Protein AF-A0A7C2RCD5-F1 (afdb_monomer)

Radius of gyration: 36.03 Å; Cα contacts (8 Å, |Δi|>4): 1277; chains: 1; bounding box: 99×87×111 Å

Structure (mmCIF, N/CA/C/O backbone):
data_AF-A0A7C2RCD5-F1
#
_entry.id   AF-A0A7C2RCD5-F1
#
loop_
_atom_site.group_PDB
_atom_site.id
_atom_site.type_symbol
_atom_site.label_atom_id
_atom_site.label_alt_id
_atom_site.label_comp_id
_atom_site.label_asym_id
_atom_site.label_entity_id
_atom_site.label_seq_id
_atom_site.pdbx_PDB_ins_code
_atom_site.Cartn_x
_atom_site.Cartn_y
_atom_site.Cartn_z
_atom_site.occupancy
_atom_site.B_iso_or_equiv
_atom_site.auth_seq_id
_atom_site.auth_comp_id
_atom_site.auth_asym_id
_atom_site.auth_atom_id
_atom_site.pdbx_PDB_model_num
ATOM 1 N N . MET A 1 1 ? -54.904 22.498 5.592 1.00 35.59 1 MET A N 1
ATOM 2 C CA . MET A 1 1 ? -53.809 23.187 6.308 1.00 35.59 1 MET A CA 1
ATOM 3 C C . MET A 1 1 ? -53.028 22.131 7.089 1.00 35.59 1 MET A C 1
ATOM 5 O O . MET A 1 1 ? -53.327 21.892 8.248 1.00 35.59 1 MET A O 1
ATOM 9 N N . LEU A 1 2 ? -52.122 21.403 6.423 1.00 29.44 2 LEU A N 1
ATOM 10 C CA . LEU A 1 2 ? -51.253 20.401 7.056 1.00 29.44 2 LEU A CA 1
ATOM 11 C C . LEU A 1 2 ? -49.814 20.926 7.000 1.00 29.44 2 LEU A C 1
ATOM 13 O O . LEU A 1 2 ? -49.271 21.129 5.917 1.00 29.44 2 LEU A O 1
ATOM 17 N N . LEU A 1 3 ? -49.237 21.184 8.171 1.00 35.53 3 LEU A N 1
ATOM 18 C CA . LEU A 1 3 ? -47.839 21.560 8.353 1.00 35.53 3 LEU A CA 1
ATOM 19 C C . LEU A 1 3 ? -46.970 20.297 8.268 1.00 35.53 3 LEU A C 1
ATOM 21 O O . LEU A 1 3 ? -47.083 19.408 9.110 1.00 35.53 3 LEU A O 1
ATOM 25 N N . LEU A 1 4 ? -46.107 20.226 7.254 1.00 33.75 4 LEU A N 1
ATOM 26 C CA . LEU A 1 4 ? -45.032 19.239 7.159 1.00 33.75 4 LEU A CA 1
ATOM 27 C C . LEU A 1 4 ? -43.857 19.692 8.038 1.00 33.75 4 LEU A C 1
ATOM 29 O O . LEU A 1 4 ? -43.264 20.744 7.796 1.00 33.75 4 LEU A O 1
ATOM 33 N N . PHE A 1 5 ? -43.500 18.887 9.040 1.00 33.03 5 PHE A N 1
ATOM 34 C CA . PHE A 1 5 ? -42.219 19.005 9.732 1.00 33.03 5 PHE A CA 1
ATOM 35 C C . PHE A 1 5 ? -41.110 18.441 8.833 1.00 33.03 5 PHE A C 1
ATOM 37 O O . PHE A 1 5 ? -41.107 17.262 8.487 1.00 33.03 5 PHE A O 1
ATOM 44 N N . SER A 1 6 ? -40.170 19.304 8.447 1.00 37.62 6 SER A N 1
ATOM 45 C CA . SER A 1 6 ? -38.905 18.934 7.812 1.00 37.62 6 SER A CA 1
ATOM 46 C C . SER A 1 6 ? -37.936 18.442 8.890 1.00 37.62 6 SER A C 1
ATOM 48 O O . SER A 1 6 ? -37.356 19.242 9.623 1.00 37.62 6 SER A O 1
ATOM 50 N N . GLU A 1 7 ? -37.750 17.128 9.003 1.00 38.25 7 GLU A N 1
ATOM 51 C CA . GLU A 1 7 ? -36.608 16.560 9.722 1.00 38.25 7 GLU A CA 1
ATOM 52 C C . GLU A 1 7 ? -35.382 16.601 8.797 1.00 38.25 7 GLU A C 1
ATOM 54 O O . GLU A 1 7 ? -35.226 15.790 7.884 1.00 38.25 7 GLU A O 1
ATOM 59 N N . ARG A 1 8 ? -34.498 17.584 9.008 1.00 40.62 8 ARG A N 1
ATOM 60 C CA . ARG A 1 8 ? -33.170 17.603 8.379 1.00 40.62 8 ARG A CA 1
ATOM 61 C C . ARG A 1 8 ? -32.307 16.511 9.012 1.00 40.62 8 ARG A C 1
ATOM 63 O O . ARG A 1 8 ? -31.913 16.627 10.171 1.00 40.62 8 ARG A O 1
ATOM 70 N N . ALA A 1 9 ? -31.973 15.482 8.238 1.00 41.12 9 ALA A N 1
ATOM 71 C CA . ALA A 1 9 ? -30.925 14.530 8.585 1.00 41.12 9 ALA A CA 1
ATOM 72 C C . ALA A 1 9 ? -29.583 15.270 8.760 1.00 41.12 9 ALA A C 1
ATOM 74 O O . ALA A 1 9 ? -29.125 15.970 7.855 1.00 41.12 9 ALA A O 1
ATOM 75 N N . ALA A 1 10 ? -28.950 15.134 9.927 1.00 41.75 10 ALA A N 1
ATOM 76 C CA . ALA A 1 10 ? -27.618 15.679 10.170 1.00 41.75 10 ALA A CA 1
ATOM 77 C C . ALA A 1 10 ? -26.571 14.801 9.462 1.00 41.75 10 ALA A C 1
ATOM 79 O O . ALA A 1 10 ? -26.292 13.682 9.893 1.00 41.75 10 ALA A O 1
ATOM 80 N N . ALA A 1 11 ? -25.999 15.301 8.366 1.00 50.81 11 ALA A N 1
ATOM 81 C CA . ALA A 1 11 ? -24.849 14.681 7.717 1.00 50.81 11 ALA A CA 1
ATOM 82 C C . ALA A 1 11 ? -23.639 14.717 8.665 1.00 50.81 11 ALA A C 1
ATOM 84 O O . ALA A 1 11 ? -23.274 15.773 9.182 1.00 50.81 11 ALA A O 1
ATOM 85 N N . GLN A 1 12 ? -23.009 13.566 8.904 1.00 63.34 12 GLN A N 1
ATOM 86 C CA . GLN A 1 12 ? -21.727 13.510 9.608 1.00 63.34 12 GLN A CA 1
ATOM 87 C C . GLN A 1 12 ? -20.628 13.966 8.639 1.00 63.34 12 GLN A C 1
ATOM 89 O O . GLN A 1 12 ? -20.479 13.387 7.564 1.00 63.34 12 GLN A O 1
ATOM 94 N N . ILE A 1 13 ? -19.879 15.008 9.000 1.00 79.88 13 ILE A N 1
ATOM 95 C CA . ILE A 1 13 ? -18.785 15.549 8.185 1.00 79.88 13 ILE A CA 1
ATOM 96 C C . ILE A 1 13 ? -17.461 15.006 8.724 1.00 79.88 13 ILE A C 1
ATOM 98 O O . ILE A 1 13 ? -17.097 15.258 9.872 1.00 79.88 13 ILE A O 1
ATOM 102 N N . GLU A 1 14 ? -16.739 14.252 7.899 1.00 90.25 14 GLU A N 1
ATOM 103 C CA . GLU A 1 14 ? -15.374 13.827 8.194 1.00 90.25 14 GLU A CA 1
ATOM 104 C C . GLU A 1 14 ? -14.411 14.961 7.831 1.00 90.25 14 GLU A C 1
ATOM 106 O O . GLU A 1 14 ? -14.430 15.441 6.699 1.00 90.25 14 GLU A O 1
ATOM 111 N N . THR A 1 15 ? -13.573 15.392 8.779 1.00 92.69 15 THR A N 1
ATOM 112 C CA . THR A 1 15 ? -12.594 16.469 8.571 1.00 92.69 15 THR A CA 1
ATOM 113 C C . THR A 1 15 ? -11.170 15.985 8.839 1.00 92.69 15 THR A C 1
ATOM 115 O O . THR A 1 15 ? -10.922 15.231 9.781 1.00 92.69 15 THR A O 1
ATOM 118 N N . ARG A 1 16 ? -10.210 16.420 8.014 1.00 94.81 16 ARG A N 1
ATOM 119 C CA . ARG A 1 16 ? -8.779 16.128 8.198 1.00 94.81 16 ARG A CA 1
ATOM 120 C C . ARG A 1 16 ? -7.923 17.342 7.882 1.00 94.81 16 ARG A C 1
ATOM 122 O O . ARG A 1 16 ? -8.075 17.953 6.830 1.00 94.81 16 ARG A O 1
ATOM 129 N N . THR A 1 17 ? -6.983 17.653 8.771 1.00 96.69 17 THR A N 1
ATOM 130 C CA . THR A 1 17 ? -6.033 18.759 8.595 1.00 96.69 17 THR A CA 1
ATOM 131 C C . THR A 1 17 ? -4.670 18.243 8.153 1.00 96.69 17 THR A C 1
ATOM 133 O O . THR A 1 17 ? -4.072 17.395 8.810 1.00 96.69 17 THR A O 1
ATOM 136 N N . PHE A 1 18 ? -4.172 18.796 7.054 1.00 95.81 18 PHE A N 1
ATOM 137 C CA . PHE A 1 18 ? -2.850 18.571 6.494 1.00 95.81 18 PHE A CA 1
ATOM 138 C C . PHE A 1 18 ? -1.945 19.746 6.882 1.00 95.81 18 PHE A C 1
ATOM 140 O O . PHE A 1 18 ? -2.126 20.843 6.345 1.00 95.81 18 PHE A O 1
ATOM 147 N N . PRO A 1 19 ? -1.005 19.569 7.828 1.00 95.38 19 PRO A N 1
ATOM 148 C CA . PRO A 1 19 ? 0.005 20.577 8.124 1.00 95.38 19 PRO A CA 1
ATOM 149 C C . PRO A 1 19 ? 1.060 20.592 7.015 1.00 95.38 19 PRO A C 1
ATOM 151 O O . PRO A 1 19 ? 1.483 19.538 6.547 1.00 95.38 19 PRO A O 1
ATOM 154 N N . SER A 1 20 ? 1.485 21.785 6.604 1.00 95.50 20 SER A N 1
ATOM 155 C CA . SER A 1 20 ? 2.492 22.001 5.560 1.00 95.50 20 SER A CA 1
ATOM 156 C C . SER A 1 20 ? 2.301 21.104 4.323 1.00 95.50 20 SER A C 1
ATOM 158 O O . SER A 1 20 ? 3.237 20.398 3.944 1.00 95.50 20 SER A O 1
ATOM 160 N N . PRO A 1 21 ? 1.113 21.112 3.684 1.00 95.62 21 PRO A N 1
ATOM 161 C CA . PRO A 1 21 ? 0.782 20.222 2.576 1.00 95.62 21 PRO A CA 1
ATOM 162 C C . PRO A 1 21 ? 1.842 20.256 1.473 1.00 95.62 21 PRO A C 1
ATOM 164 O O . PRO A 1 21 ? 2.404 21.312 1.144 1.00 95.62 21 PRO A O 1
ATOM 167 N N . MET A 1 22 ? 2.110 19.072 0.928 1.00 95.62 22 MET A N 1
ATOM 168 C CA . MET A 1 22 ? 3.105 18.833 -0.107 1.00 95.62 22 MET A CA 1
ATOM 169 C C . MET A 1 22 ? 2.485 18.087 -1.281 1.00 95.62 22 MET A C 1
ATOM 171 O O . MET A 1 22 ? 1.665 17.191 -1.089 1.00 95.62 22 MET A O 1
ATOM 175 N N . VAL A 1 23 ? 2.930 18.424 -2.486 1.00 89.81 23 VAL A N 1
ATOM 176 C CA . VAL A 1 23 ? 2.565 17.748 -3.732 1.00 89.81 23 VAL A CA 1
ATOM 177 C C . VAL A 1 23 ? 3.861 17.436 -4.472 1.00 89.81 23 VAL A C 1
ATOM 179 O O . VAL A 1 23 ? 4.721 18.303 -4.613 1.00 89.81 23 VAL A O 1
ATOM 182 N N . LYS A 1 24 ? 4.044 16.173 -4.884 1.00 88.06 24 LYS A N 1
ATOM 183 C CA . LYS A 1 24 ? 5.274 15.684 -5.548 1.00 88.06 24 LYS A CA 1
ATOM 184 C C . LYS A 1 24 ? 6.571 16.022 -4.777 1.00 88.06 24 LYS A C 1
ATOM 186 O O . LYS A 1 24 ? 7.602 16.305 -5.376 1.00 88.06 24 LYS A O 1
ATOM 191 N N . GLY A 1 25 ? 6.512 16.012 -3.441 1.00 89.12 25 GLY A N 1
ATOM 192 C CA . GLY A 1 25 ? 7.656 16.294 -2.558 1.00 89.12 25 GLY A CA 1
ATOM 193 C C . GLY A 1 25 ? 7.995 17.778 -2.359 1.00 89.12 25 GLY A C 1
ATOM 194 O O . GLY A 1 25 ? 8.923 18.084 -1.617 1.00 89.12 25 GLY A O 1
ATOM 195 N N . LEU A 1 26 ? 7.247 18.701 -2.971 1.00 91.81 26 LEU A N 1
ATOM 196 C CA . LEU A 1 26 ? 7.420 20.150 -2.823 1.00 91.81 26 LEU A CA 1
ATOM 197 C C . LEU A 1 26 ? 6.277 20.762 -2.010 1.00 91.81 26 LEU A C 1
ATOM 199 O O . LEU A 1 26 ? 5.173 20.217 -1.977 1.00 91.81 26 LEU A O 1
ATOM 203 N N . ARG A 1 27 ? 6.520 21.907 -1.357 1.00 96.81 27 ARG A N 1
ATOM 204 C CA . ARG A 1 27 ? 5.475 22.629 -0.612 1.00 96.81 27 ARG A CA 1
ATOM 205 C C . ARG A 1 27 ? 4.397 23.103 -1.574 1.00 96.81 27 ARG A C 1
ATOM 207 O O . ARG A 1 27 ? 4.710 23.685 -2.601 1.00 96.81 27 ARG A O 1
ATOM 214 N N . LEU A 1 28 ? 3.133 22.880 -1.241 1.00 97.38 28 LEU A N 1
ATOM 215 C CA . LEU A 1 28 ? 2.034 23.379 -2.058 1.00 97.38 28 LEU A CA 1
ATOM 216 C C . LEU A 1 28 ? 2.035 24.915 -2.066 1.00 97.38 28 LEU A C 1
ATOM 218 O O . LEU A 1 28 ? 2.002 25.530 -0.994 1.00 97.38 28 LEU A O 1
ATOM 222 N N . ASP A 1 29 ? 2.070 25.503 -3.261 1.00 97.75 29 ASP A N 1
ATOM 223 C CA . ASP A 1 29 ? 1.952 26.946 -3.476 1.00 97.75 29 ASP A CA 1
ATOM 224 C C . ASP A 1 29 ? 0.557 27.444 -3.103 1.00 97.75 29 ASP A C 1
ATOM 226 O O . ASP A 1 29 ? -0.424 26.715 -3.223 1.00 97.75 29 ASP A O 1
ATOM 230 N N . TRP A 1 30 ? 0.468 28.690 -2.643 1.00 97.38 30 TRP A N 1
ATOM 231 C CA . TRP A 1 30 ? -0.796 29.335 -2.302 1.00 97.38 30 TRP A CA 1
ATOM 232 C C . TRP A 1 30 ? -1.740 29.451 -3.506 1.00 97.38 30 TRP A C 1
ATOM 234 O O . TRP A 1 30 ? -2.957 29.485 -3.321 1.00 97.38 30 TRP A O 1
ATOM 244 N N . CYS A 1 31 ? -1.207 29.507 -4.725 1.00 97.06 31 CYS A N 1
ATOM 245 C CA . CYS A 1 31 ? -1.966 29.684 -5.951 1.00 97.06 31 CYS A CA 1
ATOM 246 C C . CYS A 1 31 ? -2.194 28.379 -6.718 1.00 97.06 31 CYS A C 1
ATOM 248 O O . CYS A 1 31 ? -1.331 27.501 -6.781 1.00 97.06 31 CYS A O 1
ATOM 250 N N . LYS A 1 32 ? -3.390 28.245 -7.308 1.00 95.56 32 LYS A N 1
ATOM 251 C CA . LYS A 1 32 ? -3.730 27.095 -8.153 1.00 95.56 32 LYS A CA 1
ATOM 252 C C . LYS A 1 32 ? -3.060 27.232 -9.513 1.00 95.56 32 LYS A C 1
ATOM 254 O O . LYS A 1 32 ? -2.511 26.249 -9.993 1.00 95.56 32 LYS A O 1
ATOM 259 N N . HIS A 1 33 ? -3.068 28.437 -10.073 1.00 93.94 33 HIS A N 1
ATOM 260 C CA . HIS A 1 33 ? -2.318 28.817 -11.265 1.00 93.94 33 HIS A CA 1
ATOM 261 C C . HIS A 1 33 ? -1.309 29.905 -10.891 1.00 93.94 33 HIS A C 1
ATOM 263 O O . HIS A 1 33 ? -1.491 30.617 -9.906 1.00 93.94 33 HIS A O 1
ATOM 269 N N . PHE A 1 34 ? -0.207 30.042 -11.618 1.00 91.31 34 PHE A N 1
ATOM 270 C CA . PHE A 1 34 ? 0.872 30.941 -11.214 1.00 91.31 34 PHE A CA 1
ATOM 271 C C . PHE A 1 34 ? 0.361 32.392 -11.123 1.00 91.31 34 PHE A C 1
ATOM 273 O O . PHE A 1 34 ? -0.042 32.984 -12.121 1.00 91.31 34 PHE A O 1
ATOM 280 N N . GLY A 1 35 ? 0.331 32.947 -9.906 1.00 89.75 35 GLY A N 1
ATOM 281 C CA . GLY A 1 35 ? -0.187 34.293 -9.630 1.00 89.75 35 GLY A CA 1
ATOM 282 C C . GLY A 1 35 ? -1.711 34.462 -9.729 1.00 89.75 35 GLY A C 1
ATOM 283 O O . GLY A 1 35 ? -2.188 35.591 -9.661 1.00 89.75 35 GLY A O 1
ATOM 284 N N . SER A 1 36 ? -2.491 33.385 -9.881 1.00 91.25 36 SER A N 1
ATOM 285 C CA . SER A 1 36 ? -3.955 33.453 -9.993 1.00 91.25 36 SER A CA 1
ATOM 286 C C . SER A 1 36 ? -4.661 32.278 -9.301 1.00 91.25 36 SER A C 1
ATOM 288 O O . SER A 1 36 ? -4.070 31.243 -8.999 1.00 91.25 36 SER A O 1
ATOM 290 N N . GLU A 1 37 ? -5.948 32.457 -8.982 1.00 93.62 37 GLU A N 1
ATOM 291 C CA . GLU A 1 37 ? -6.758 31.458 -8.264 1.00 93.62 37 GLU A CA 1
ATOM 292 C C . GLU A 1 37 ? -6.133 30.990 -6.928 1.00 93.62 37 GLU A C 1
ATOM 294 O O . GLU A 1 37 ? -5.981 29.795 -6.654 1.00 93.62 37 GLU A O 1
ATOM 299 N N . CYS A 1 38 ? -5.745 31.946 -6.080 1.00 95.69 38 CYS A N 1
ATOM 300 C CA . CYS A 1 38 ? -5.021 31.665 -4.841 1.00 95.69 38 CYS A CA 1
ATOM 301 C C . CYS A 1 38 ? -5.905 31.433 -3.608 1.00 95.69 38 CYS A C 1
ATOM 303 O O . CYS A 1 38 ? -7.028 31.926 -3.508 1.00 95.69 38 CYS A O 1
ATOM 305 N N . GLY A 1 39 ? -5.385 30.672 -2.645 1.00 96.38 39 GLY A N 1
ATOM 306 C CA . GLY A 1 39 ? -6.078 30.287 -1.421 1.00 96.38 39 GLY A CA 1
ATOM 307 C C . GLY A 1 39 ? -7.117 29.196 -1.672 1.00 96.38 39 GLY A C 1
ATOM 308 O O . GLY A 1 39 ? -6.779 28.031 -1.869 1.00 96.38 39 GLY A O 1
ATOM 309 N N . GLY A 1 40 ? -8.397 29.565 -1.657 1.00 93.31 40 GLY A N 1
ATOM 310 C CA . GLY A 1 40 ? -9.514 28.615 -1.720 1.00 93.31 40 GLY A CA 1
ATOM 311 C C . GLY A 1 40 ? -9.462 27.640 -2.902 1.00 93.31 40 GLY A C 1
ATOM 312 O O . GLY A 1 40 ? -9.566 26.437 -2.664 1.00 93.31 40 GLY A O 1
ATOM 313 N N . PRO A 1 41 ? -9.258 28.101 -4.151 1.00 96.88 41 PRO A N 1
ATOM 314 C CA . PRO A 1 41 ? -9.214 27.211 -5.312 1.00 96.88 41 PRO A CA 1
ATOM 315 C C . PRO A 1 41 ? -8.059 26.201 -5.263 1.00 96.88 41 PRO A C 1
ATOM 317 O O . PRO A 1 41 ? -8.261 25.023 -5.559 1.00 96.88 41 PRO A O 1
ATOM 320 N N . ALA A 1 42 ? -6.868 26.629 -4.834 1.00 95.81 42 ALA A N 1
ATOM 321 C CA . ALA A 1 42 ? -5.705 25.753 -4.681 1.00 95.81 42 ALA A CA 1
ATOM 322 C C . ALA A 1 42 ? -5.897 24.741 -3.542 1.00 95.81 42 ALA A C 1
ATOM 324 O O . ALA A 1 42 ? -5.609 23.555 -3.704 1.00 95.81 42 ALA A O 1
ATOM 325 N N . ALA A 1 43 ? -6.460 25.187 -2.415 1.00 96.94 43 ALA A N 1
ATOM 326 C CA . ALA A 1 43 ? -6.781 24.321 -1.289 1.00 96.94 43 ALA A CA 1
ATOM 327 C C . ALA A 1 43 ? -7.873 23.298 -1.635 1.00 96.94 43 ALA A C 1
ATOM 329 O O . ALA A 1 43 ? -7.778 22.139 -1.237 1.00 96.94 43 ALA A O 1
ATOM 330 N N . ALA A 1 44 ? -8.892 23.700 -2.397 1.00 96.00 44 ALA A N 1
ATOM 331 C CA . ALA A 1 44 ? -9.952 22.812 -2.862 1.00 96.00 44 ALA A CA 1
ATOM 332 C C . ALA A 1 44 ? -9.417 21.754 -3.834 1.00 96.00 44 ALA A C 1
ATOM 334 O O . ALA A 1 44 ? -9.766 20.583 -3.697 1.00 96.00 44 ALA A O 1
ATOM 335 N N . LEU A 1 45 ? -8.536 22.139 -4.767 1.00 95.62 45 LEU A N 1
ATOM 336 C CA . LEU A 1 45 ? -7.885 21.190 -5.669 1.00 95.62 45 LEU A CA 1
ATOM 337 C C . LEU A 1 45 ? -7.018 20.192 -4.893 1.00 95.62 45 LEU A C 1
ATOM 339 O O . LEU A 1 45 ? -7.138 18.990 -5.112 1.00 95.62 45 LEU A O 1
ATOM 343 N N . PHE A 1 46 ? -6.240 20.668 -3.918 1.00 97.31 46 PHE A N 1
ATOM 344 C CA . PHE A 1 46 ? -5.477 19.799 -3.024 1.00 97.31 46 PHE A CA 1
ATOM 345 C C . PHE A 1 46 ? -6.381 18.829 -2.249 1.00 97.31 46 PHE A C 1
ATOM 347 O O . PHE A 1 46 ? -6.118 17.630 -2.221 1.00 97.31 46 PHE A O 1
ATOM 354 N N . CYS A 1 47 ? -7.482 19.305 -1.660 1.00 96.38 47 CYS A N 1
ATOM 355 C CA . CYS A 1 47 ? -8.427 18.436 -0.954 1.00 96.38 47 CYS A CA 1
ATOM 356 C C . CYS A 1 47 ? -9.061 17.388 -1.873 1.00 96.38 47 CYS A C 1
ATOM 358 O O . CYS A 1 47 ? -9.222 16.241 -1.456 1.00 96.38 47 CYS A O 1
ATOM 360 N N . LYS A 1 48 ? -9.352 17.754 -3.125 1.00 96.12 48 LYS A N 1
ATOM 361 C CA . LYS A 1 48 ? -9.870 16.837 -4.142 1.00 96.12 48 LYS A CA 1
ATOM 362 C C . LYS A 1 48 ? -8.848 15.760 -4.512 1.00 96.12 48 LYS A C 1
ATOM 364 O O . LYS A 1 48 ? -9.212 14.590 -4.575 1.00 96.12 48 LYS A O 1
ATOM 369 N N . GLU A 1 49 ? -7.573 16.120 -4.681 1.00 94.19 49 GLU A N 1
ATOM 370 C CA . GLU A 1 49 ? -6.483 15.151 -4.888 1.00 94.19 49 GLU A CA 1
ATOM 371 C C . GLU A 1 49 ? -6.280 14.226 -3.678 1.00 94.19 49 GLU A C 1
ATOM 373 O O . GLU A 1 49 ? -5.922 13.062 -3.841 1.00 94.19 49 GLU A O 1
ATOM 378 N N . MET A 1 50 ? -6.559 14.715 -2.465 1.00 94.31 50 MET A N 1
ATOM 379 C CA . MET A 1 50 ? -6.520 13.925 -1.228 1.00 94.31 50 MET A CA 1
ATOM 380 C C . MET A 1 50 ? -7.812 13.125 -0.958 1.00 94.31 50 MET A C 1
ATOM 382 O O . MET A 1 50 ? -7.904 12.460 0.075 1.00 94.31 50 MET A O 1
ATOM 386 N N . GLY A 1 51 ? -8.806 13.167 -1.857 1.00 93.44 51 GLY A N 1
ATOM 387 C CA . GLY A 1 51 ? -10.037 12.367 -1.775 1.00 93.44 51 GLY A CA 1
ATOM 388 C C . GLY A 1 51 ? -11.183 12.963 -0.942 1.00 93.44 51 GLY A C 1
ATOM 389 O O . GLY A 1 51 ? -12.110 12.233 -0.576 1.00 93.44 51 GLY A O 1
ATOM 390 N N . TYR A 1 52 ? -11.133 14.263 -0.642 1.00 95.12 52 TYR A N 1
ATOM 391 C CA . TYR A 1 52 ? -12.168 15.015 0.079 1.00 95.12 52 TYR A CA 1
ATOM 392 C C . TYR A 1 52 ? -13.025 15.865 -0.870 1.00 95.12 52 TYR A C 1
ATOM 394 O O . TYR A 1 52 ? -12.600 16.192 -1.978 1.00 95.12 52 TYR A O 1
ATOM 402 N N . ASP A 1 53 ? -14.219 16.260 -0.420 1.00 90.38 53 ASP A N 1
ATOM 403 C CA . ASP A 1 53 ? -15.179 16.986 -1.263 1.00 90.38 53 ASP A CA 1
ATOM 404 C C . ASP A 1 53 ? -14.801 18.464 -1.411 1.00 90.38 53 ASP A C 1
ATOM 406 O O . ASP A 1 53 ? -14.949 19.048 -2.486 1.00 90.38 53 ASP A O 1
ATOM 410 N N . LYS A 1 54 ? -14.321 19.089 -0.327 1.00 92.56 54 LYS A N 1
ATOM 411 C CA . LYS A 1 54 ? -13.948 20.509 -0.318 1.00 92.56 54 LYS A CA 1
ATOM 412 C C . LYS A 1 54 ? -12.923 20.853 0.762 1.00 92.56 54 LYS A C 1
ATOM 414 O O . LYS A 1 54 ? -12.682 20.083 1.692 1.00 92.56 54 LYS A O 1
ATOM 419 N N . ALA A 1 55 ? -12.323 22.034 0.635 1.00 95.00 55 ALA A N 1
ATOM 420 C CA . ALA A 1 55 ? -11.496 22.626 1.678 1.00 95.00 55 ALA A CA 1
ATOM 421 C C . ALA A 1 55 ? -12.382 23.389 2.673 1.00 95.00 55 ALA A C 1
ATOM 423 O O . ALA A 1 55 ? -13.042 24.356 2.302 1.00 95.00 55 ALA A O 1
ATOM 424 N N . ALA A 1 56 ? -12.372 22.961 3.934 1.00 92.75 56 ALA A N 1
ATOM 425 C CA . ALA A 1 56 ? -13.107 23.592 5.027 1.00 92.75 56 ALA A CA 1
ATOM 426 C C . ALA A 1 56 ? -12.365 24.815 5.587 1.00 92.75 56 ALA A C 1
ATOM 428 O O . ALA A 1 56 ? -12.971 25.813 5.971 1.00 92.75 56 ALA A O 1
ATOM 429 N N . ARG A 1 57 ? -11.029 24.737 5.660 1.00 94.56 57 ARG A N 1
ATOM 430 C CA . ARG A 1 57 ? -10.167 25.806 6.183 1.00 94.56 57 ARG A CA 1
ATOM 431 C C . ARG A 1 57 ? -8.784 25.721 5.556 1.00 94.56 57 ARG A C 1
ATOM 433 O O . ARG A 1 57 ? -8.300 24.633 5.281 1.00 94.56 57 ARG A O 1
ATOM 440 N N . PHE A 1 58 ? -8.113 26.847 5.370 1.00 96.38 58 PHE A N 1
ATOM 441 C CA . PHE A 1 58 ? -6.726 26.874 4.916 1.00 96.38 58 PHE A CA 1
ATOM 442 C C . PHE A 1 58 ? -6.015 28.109 5.466 1.00 96.38 58 PHE A C 1
ATOM 444 O O . PHE A 1 58 ? -6.642 29.129 5.748 1.00 96.38 58 PHE A O 1
ATOM 451 N N . VAL A 1 59 ? -4.709 27.991 5.684 1.00 95.88 59 VAL A N 1
ATOM 452 C CA . VAL A 1 59 ? -3.882 29.021 6.323 1.00 95.88 59 VAL A CA 1
ATOM 453 C C . VAL A 1 59 ? -2.675 29.297 5.441 1.00 95.88 59 VAL A C 1
ATOM 455 O O . VAL A 1 59 ? -1.990 28.357 5.039 1.00 95.88 59 VAL A O 1
ATOM 458 N N . LEU A 1 60 ? -2.412 30.571 5.156 1.00 95.25 60 LEU A N 1
ATOM 459 C CA . LEU A 1 60 ? -1.263 31.023 4.373 1.00 95.25 60 LEU A CA 1
ATOM 460 C C . LEU A 1 60 ? 0.033 30.922 5.189 1.00 95.25 60 LEU A C 1
ATOM 462 O O . LEU A 1 60 ? 0.077 31.279 6.365 1.00 95.25 60 LEU A O 1
ATOM 466 N N . ASP A 1 61 ? 1.084 30.435 4.545 1.00 95.31 61 ASP A N 1
ATOM 467 C CA . ASP A 1 61 ? 2.481 30.543 4.957 1.00 95.31 61 ASP A CA 1
ATOM 468 C C . ASP A 1 61 ? 3.136 31.535 3.987 1.00 95.31 61 ASP A C 1
ATOM 470 O O . ASP A 1 61 ? 3.420 31.207 2.833 1.00 95.31 61 ASP A O 1
ATOM 474 N N . GLN A 1 62 ? 3.241 32.794 4.403 1.00 95.56 62 GLN A N 1
ATOM 475 C CA . GLN A 1 62 ? 3.625 33.891 3.517 1.00 95.56 62 GLN A CA 1
ATOM 476 C C . GLN A 1 62 ? 5.146 33.921 3.312 1.00 95.56 62 GLN A C 1
ATOM 478 O O . GLN A 1 62 ? 5.902 33.750 4.266 1.00 95.56 62 GLN A O 1
ATOM 483 N N . ASN A 1 63 ? 5.592 34.169 2.076 1.00 91.50 63 ASN A N 1
ATOM 484 C CA . ASN A 1 63 ? 7.006 34.356 1.712 1.00 91.50 63 ASN A CA 1
ATOM 485 C C . ASN A 1 63 ? 7.938 33.213 2.158 1.00 91.50 63 ASN A C 1
ATOM 487 O O . ASN A 1 63 ? 9.086 33.438 2.547 1.00 91.50 63 ASN A O 1
ATOM 491 N N . ILE A 1 64 ? 7.473 31.962 2.101 1.00 94.38 64 ILE A N 1
ATOM 492 C CA . ILE A 1 64 ? 8.324 30.809 2.428 1.00 94.38 64 ILE A CA 1
ATOM 493 C C . ILE A 1 64 ? 9.506 30.672 1.472 1.00 94.38 64 ILE A C 1
ATOM 495 O O . ILE A 1 64 ? 10.557 30.182 1.880 1.00 94.38 64 ILE A O 1
ATOM 499 N N . GLY A 1 65 ? 9.354 31.160 0.240 1.00 89.19 65 GLY A N 1
ATOM 500 C CA . GLY A 1 65 ? 10.437 31.245 -0.730 1.00 89.19 65 GLY A CA 1
ATOM 501 C C . GLY A 1 65 ? 11.604 32.104 -0.241 1.00 89.19 65 GLY A C 1
ATOM 502 O O . GLY A 1 65 ? 12.752 31.794 -0.539 1.00 89.19 65 GLY A O 1
ATOM 503 N N . GLY A 1 66 ? 11.351 33.109 0.607 1.00 87.88 66 GLY A N 1
ATOM 504 C CA . GLY A 1 66 ? 12.391 33.921 1.249 1.00 87.88 66 GLY A CA 1
ATOM 505 C C . GLY A 1 66 ? 13.291 33.124 2.199 1.00 87.88 66 GLY A C 1
ATOM 506 O O . GLY A 1 66 ? 14.389 33.563 2.519 1.00 87.88 66 GLY A O 1
ATOM 507 N N . ARG A 1 67 ? 12.859 31.923 2.608 1.00 91.12 67 ARG A N 1
ATOM 508 C CA . ARG A 1 67 ? 13.655 30.952 3.378 1.00 91.12 67 ARG A CA 1
ATOM 509 C C . ARG A 1 67 ? 14.334 29.898 2.491 1.00 91.12 67 ARG A C 1
ATOM 511 O O . ARG A 1 67 ? 14.801 28.889 3.005 1.00 91.12 67 ARG A O 1
ATOM 518 N N . GLY A 1 68 ? 14.338 30.086 1.169 1.00 89.94 68 GLY A N 1
ATOM 519 C CA . GLY A 1 68 ? 14.884 29.127 0.204 1.00 89.94 68 GLY A CA 1
ATOM 520 C C . GLY A 1 68 ? 14.008 27.891 -0.020 1.00 89.94 68 GLY A C 1
ATOM 521 O O . GLY A 1 68 ? 14.486 26.900 -0.566 1.00 89.94 68 GLY A O 1
ATOM 522 N N . ILE A 1 69 ? 12.739 27.919 0.405 1.00 92.38 69 ILE A N 1
ATOM 523 C CA . ILE A 1 69 ? 11.819 26.782 0.283 1.00 92.38 69 ILE A CA 1
ATOM 524 C C . ILE A 1 69 ? 10.971 26.957 -0.986 1.00 92.38 69 ILE A C 1
ATOM 526 O O . ILE A 1 69 ? 10.098 27.828 -1.003 1.00 92.38 69 ILE A O 1
ATOM 530 N N . PRO A 1 70 ? 11.180 26.146 -2.038 1.00 93.94 70 PRO A N 1
ATOM 531 C CA . PRO A 1 70 ? 10.379 26.235 -3.252 1.00 93.94 70 PRO A CA 1
ATOM 532 C C . PRO A 1 70 ? 8.955 25.710 -3.035 1.00 93.94 70 PRO A C 1
ATOM 534 O O . PRO A 1 70 ? 8.736 24.735 -2.306 1.00 93.94 70 PRO A O 1
ATOM 537 N N . THR A 1 71 ? 7.993 26.324 -3.722 1.00 95.44 71 THR A N 1
ATOM 538 C CA . THR A 1 71 ? 6.593 25.884 -3.761 1.00 95.44 71 THR A CA 1
ATOM 539 C C . THR A 1 71 ? 6.203 25.359 -5.140 1.00 95.44 71 THR A C 1
ATOM 541 O O . THR A 1 71 ? 6.785 25.739 -6.152 1.00 95.44 71 THR A O 1
ATOM 544 N N . LEU A 1 72 ? 5.221 24.461 -5.196 1.00 96.88 72 LEU A N 1
ATOM 545 C CA . LEU A 1 72 ? 4.665 23.892 -6.420 1.00 96.88 72 LEU A CA 1
ATOM 546 C C . LEU A 1 72 ? 3.230 24.383 -6.623 1.00 96.88 72 LEU A C 1
ATOM 548 O O . LEU A 1 72 ? 2.365 24.141 -5.780 1.00 96.88 72 LEU A O 1
ATOM 552 N N . VAL A 1 73 ? 2.987 25.027 -7.762 1.00 96.19 73 VAL A N 1
ATOM 553 C CA . VAL A 1 73 ? 1.667 25.465 -8.222 1.00 96.19 73 VAL A CA 1
ATOM 554 C C . VAL A 1 73 ? 0.913 24.254 -8.761 1.00 96.19 73 VAL A C 1
ATOM 556 O O . VAL A 1 73 ? 1.278 23.687 -9.789 1.00 96.19 73 VAL A O 1
ATOM 559 N N . ILE A 1 74 ? -0.121 23.829 -8.038 1.00 93.19 74 ILE A N 1
ATOM 560 C CA . ILE A 1 74 ? -0.790 22.534 -8.241 1.00 93.19 74 ILE A CA 1
ATOM 561 C C . ILE A 1 74 ? -1.519 22.408 -9.586 1.00 93.19 74 ILE A C 1
ATOM 563 O O . ILE A 1 74 ? -1.533 21.325 -10.159 1.00 93.19 74 ILE A O 1
ATOM 567 N N . GLY A 1 75 ? -2.074 23.497 -10.123 1.00 87.81 75 GLY A N 1
ATOM 568 C CA . GLY A 1 75 ? -2.780 23.496 -11.407 1.00 87.81 75 GLY A CA 1
ATOM 569 C C . GLY A 1 75 ? -1.855 23.528 -12.624 1.00 87.81 75 GLY A C 1
ATOM 570 O O . GLY A 1 75 ? -2.233 23.013 -13.670 1.00 87.81 75 GLY A O 1
ATOM 571 N N . ASP A 1 76 ? -0.641 24.070 -12.482 1.00 89.25 76 ASP A N 1
ATOM 572 C CA . ASP A 1 76 ? 0.300 24.248 -13.601 1.00 89.25 76 ASP A CA 1
ATOM 573 C C . ASP A 1 76 ? 1.496 23.288 -13.555 1.00 89.25 76 ASP A C 1
ATOM 575 O O . ASP A 1 76 ? 2.268 23.203 -14.507 1.00 89.25 76 ASP A O 1
ATOM 579 N N . GLY A 1 77 ? 1.737 22.635 -12.413 1.00 88.00 77 GLY A N 1
ATOM 580 C CA . GLY A 1 77 ? 2.954 21.856 -12.167 1.00 88.00 77 GLY A CA 1
ATOM 581 C C . GLY A 1 77 ? 4.243 22.691 -12.127 1.00 88.00 77 GLY A C 1
ATOM 582 O O . GLY A 1 77 ? 5.334 22.125 -12.081 1.00 88.00 77 GLY A O 1
ATOM 583 N N . ARG A 1 78 ? 4.137 24.027 -12.135 1.00 90.94 78 ARG A N 1
ATOM 584 C CA . ARG A 1 78 ? 5.268 24.965 -12.110 1.00 90.94 78 ARG A CA 1
ATOM 585 C C . ARG A 1 78 ? 5.800 25.154 -10.691 1.00 90.94 78 ARG A C 1
ATOM 587 O O . ARG A 1 78 ? 5.031 25.248 -9.737 1.00 90.94 78 ARG A O 1
ATOM 594 N N . THR A 1 79 ? 7.119 25.266 -10.550 1.00 94.94 79 THR A N 1
ATOM 595 C CA . THR A 1 79 ? 7.768 25.551 -9.262 1.00 94.94 79 THR A CA 1
ATOM 596 C C . THR A 1 79 ? 8.035 27.048 -9.109 1.00 94.94 79 THR A C 1
ATOM 598 O O . THR A 1 79 ? 8.735 27.636 -9.931 1.00 94.94 79 THR A O 1
ATOM 601 N N . CYS A 1 80 ? 7.553 27.656 -8.027 1.00 92.44 80 CYS A N 1
ATOM 602 C CA . CYS A 1 80 ? 7.942 28.998 -7.612 1.00 92.44 80 CYS A CA 1
ATOM 603 C C . CYS A 1 80 ? 9.200 28.903 -6.729 1.00 92.44 80 CYS A C 1
ATOM 605 O O . CYS A 1 80 ? 9.209 28.222 -5.702 1.00 92.44 80 CYS 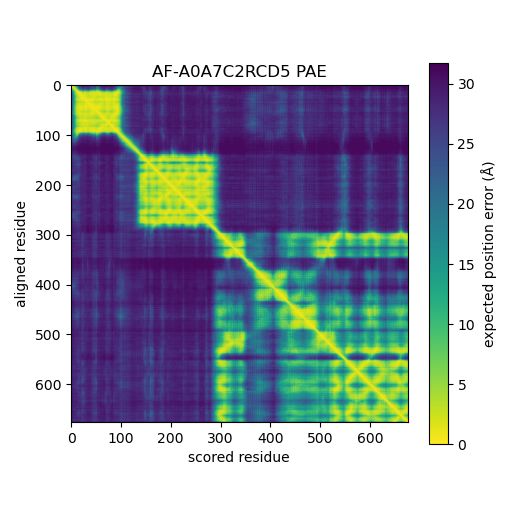A O 1
ATOM 607 N N . LYS A 1 81 ? 10.284 29.567 -7.154 1.00 94.19 81 LYS A N 1
ATOM 608 C CA . LYS A 1 81 ? 11.590 29.581 -6.459 1.00 94.19 81 LYS A CA 1
ATOM 609 C C . LYS A 1 81 ? 12.008 30.966 -5.940 1.00 94.19 81 LYS A C 1
ATOM 611 O O . LYS A 1 81 ? 13.072 31.093 -5.346 1.00 94.19 81 LYS A O 1
ATOM 616 N N . GLY A 1 82 ? 11.214 32.004 -6.200 1.00 88.81 82 GLY A N 1
ATOM 617 C CA . GLY A 1 82 ? 11.500 33.375 -5.773 1.00 88.81 82 GLY A CA 1
ATOM 618 C C . GLY A 1 82 ? 11.252 33.625 -4.275 1.00 88.81 82 GLY A C 1
ATOM 619 O O . GLY A 1 82 ? 10.548 32.861 -3.619 1.00 88.81 82 GLY A O 1
ATOM 620 N N . PRO A 1 83 ? 11.765 34.733 -3.714 1.00 89.38 83 PRO A N 1
ATOM 621 C CA . PRO A 1 83 ? 11.606 35.053 -2.292 1.00 89.38 83 PRO A CA 1
ATOM 622 C C . PRO A 1 83 ? 10.150 35.347 -1.882 1.00 89.38 83 PRO A C 1
ATOM 624 O O . PRO A 1 83 ? 9.788 35.221 -0.714 1.00 89.38 83 PRO A O 1
ATOM 627 N N . THR A 1 84 ? 9.297 35.707 -2.839 1.00 90.12 84 THR A N 1
ATOM 628 C CA . THR A 1 84 ? 7.877 36.031 -2.631 1.00 90.12 84 THR A CA 1
ATOM 629 C C . THR A 1 84 ? 6.954 34.810 -2.689 1.00 90.12 84 THR A C 1
ATOM 631 O O . THR A 1 84 ? 5.745 34.941 -2.483 1.00 90.12 84 THR A O 1
ATOM 634 N N . CYS A 1 85 ? 7.491 33.611 -2.952 1.00 93.12 85 CYS A N 1
ATOM 635 C CA . CYS A 1 85 ? 6.678 32.401 -3.025 1.00 93.12 85 CYS A CA 1
ATOM 636 C C . CYS A 1 85 ? 6.022 32.125 -1.675 1.00 93.12 85 CYS A C 1
ATOM 638 O O . CYS A 1 85 ? 6.682 32.093 -0.633 1.00 93.12 85 CYS A O 1
ATOM 640 N N . SER A 1 86 ? 4.713 31.918 -1.703 1.00 96.00 86 SER A N 1
ATOM 641 C CA . SER A 1 86 ? 3.907 31.655 -0.519 1.00 96.00 86 SER A CA 1
ATOM 642 C C . SER A 1 86 ? 3.271 30.281 -0.652 1.00 96.00 86 SER A C 1
ATOM 644 O O . SER A 1 86 ? 2.883 29.875 -1.742 1.00 96.00 86 SER A O 1
ATOM 646 N N . GLY A 1 87 ? 3.180 29.549 0.452 1.00 96.88 87 GLY A N 1
ATOM 647 C CA . GLY A 1 87 ? 2.590 28.215 0.473 1.00 96.88 87 GLY A CA 1
ATOM 648 C C . GLY A 1 87 ? 1.454 28.116 1.476 1.00 96.88 87 GLY A C 1
ATOM 649 O O . GLY A 1 87 ? 1.106 29.077 2.154 1.00 96.88 87 GLY A O 1
ATOM 650 N N . PHE A 1 88 ? 0.877 26.932 1.621 1.00 97.69 88 PHE A N 1
ATOM 651 C CA . PHE A 1 88 ? -0.128 26.689 2.659 1.00 97.69 88 PHE A CA 1
ATOM 652 C C . PHE A 1 88 ? 0.513 26.219 3.955 1.00 97.69 88 PHE A C 1
ATOM 654 O O . PHE A 1 88 ? 1.140 25.167 3.958 1.00 97.69 88 PHE A O 1
ATOM 661 N N . ARG A 1 89 ? 0.322 26.908 5.081 1.00 96.94 89 ARG A N 1
ATOM 662 C CA . ARG A 1 89 ? 0.737 26.422 6.410 1.00 96.94 89 ARG A CA 1
ATOM 663 C C . ARG A 1 89 ? -0.079 25.204 6.837 1.00 96.94 89 ARG A C 1
ATOM 665 O O . ARG A 1 89 ? 0.465 24.278 7.429 1.00 96.94 89 ARG A O 1
ATOM 672 N N . ALA A 1 90 ? -1.376 25.207 6.544 1.00 96.12 90 ALA A N 1
ATOM 673 C CA . ALA A 1 90 ? -2.257 24.067 6.768 1.00 96.12 90 ALA A CA 1
ATOM 674 C C . ALA A 1 90 ? -3.480 24.134 5.849 1.00 96.12 90 ALA A C 1
ATOM 676 O O . ALA A 1 90 ? -3.951 25.231 5.541 1.00 96.12 90 ALA A O 1
ATOM 677 N N . ILE A 1 91 ? -4.014 22.974 5.464 1.00 97.81 91 ILE A N 1
ATOM 678 C CA . ILE A 1 91 ? -5.315 22.839 4.794 1.00 97.81 91 ILE A CA 1
ATOM 679 C C . ILE A 1 91 ? -6.147 21.804 5.554 1.00 97.81 91 ILE A C 1
ATOM 681 O O . ILE A 1 91 ? -5.699 20.683 5.762 1.00 97.81 91 ILE A O 1
ATOM 685 N N . THR A 1 92 ? -7.360 22.163 5.953 1.00 97.00 92 THR A N 1
ATOM 686 C CA . THR A 1 92 ? -8.379 21.256 6.481 1.00 97.00 92 THR A CA 1
ATOM 687 C C . THR A 1 92 ? -9.352 20.913 5.368 1.00 97.00 92 THR A C 1
ATOM 689 O O . THR A 1 92 ? -10.030 21.792 4.838 1.00 97.00 92 THR A O 1
ATOM 692 N N . CYS A 1 93 ? -9.429 19.634 5.033 1.00 97.19 93 CYS A N 1
ATOM 693 C CA . CYS A 1 93 ? -10.348 19.088 4.050 1.00 97.19 93 CYS A CA 1
ATOM 694 C C . CYS A 1 93 ? -11.548 18.443 4.740 1.00 97.19 93 CYS A C 1
ATOM 696 O O . CYS A 1 93 ? -11.409 17.914 5.845 1.00 97.19 93 CYS A O 1
ATOM 698 N N . GLU A 1 94 ? -12.711 18.474 4.092 1.00 95.38 94 GLU A N 1
ATOM 699 C CA . GLU A 1 94 ? -13.934 17.860 4.603 1.00 95.38 94 GLU A CA 1
ATOM 700 C C . GLU A 1 94 ? -14.681 17.040 3.548 1.00 95.38 94 GLU A C 1
ATOM 702 O O . GLU A 1 94 ? -14.658 17.361 2.357 1.00 95.38 94 GLU A O 1
ATOM 707 N N . LYS A 1 95 ? -15.323 15.956 3.996 1.00 94.62 95 LYS A N 1
ATOM 708 C CA . LYS A 1 95 ? -16.127 15.046 3.173 1.00 94.62 95 LYS A CA 1
ATOM 709 C C . LYS A 1 95 ? -17.406 14.650 3.903 1.00 94.62 95 LYS A C 1
ATOM 711 O O . LYS A 1 95 ? -17.374 14.341 5.096 1.00 94.62 95 LYS A O 1
ATOM 716 N N . ALA A 1 96 ? -18.533 14.640 3.196 1.00 83.06 96 ALA A N 1
ATOM 717 C CA . ALA A 1 96 ? -19.790 14.164 3.761 1.00 83.06 96 ALA A CA 1
ATOM 718 C C . ALA A 1 96 ? -19.771 12.631 3.868 1.00 83.06 96 ALA A C 1
ATOM 720 O O . ALA A 1 96 ? -19.606 11.916 2.879 1.00 83.06 96 ALA A O 1
ATOM 721 N N . LYS A 1 97 ? -19.960 12.103 5.079 1.00 74.75 97 LYS A N 1
ATOM 722 C CA . LYS A 1 97 ? -20.076 10.664 5.312 1.00 74.75 97 LYS A CA 1
ATOM 723 C C . LYS A 1 97 ? -21.506 10.225 4.994 1.00 74.75 97 LYS A C 1
ATOM 725 O O . LYS A 1 97 ? -22.435 10.548 5.734 1.00 74.75 97 LYS A O 1
ATOM 730 N N . ALA A 1 98 ? -21.689 9.488 3.899 1.00 50.00 98 ALA A N 1
ATOM 731 C CA . ALA A 1 98 ? -22.987 8.925 3.535 1.00 50.00 98 ALA A CA 1
ATOM 732 C C . ALA A 1 98 ? -23.404 7.854 4.559 1.00 50.00 98 ALA A C 1
ATOM 734 O O . ALA A 1 98 ? -22.745 6.823 4.711 1.00 50.00 98 ALA A O 1
ATOM 735 N N . ILE A 1 99 ? -24.497 8.100 5.283 1.00 44.47 99 ILE A N 1
ATOM 736 C CA . ILE A 1 99 ? -25.102 7.103 6.168 1.00 44.47 99 ILE A CA 1
ATOM 737 C C . ILE A 1 99 ? -26.001 6.219 5.299 1.00 44.47 99 ILE A C 1
ATOM 739 O O . ILE A 1 99 ? -27.106 6.615 4.939 1.00 44.47 99 ILE A O 1
ATOM 743 N N . VAL A 1 100 ? -25.535 5.020 4.948 1.00 41.84 100 VAL A N 1
ATOM 744 C CA . VAL A 1 100 ? -26.377 4.015 4.286 1.00 41.84 100 VAL A CA 1
ATOM 745 C C . VAL A 1 100 ? -27.358 3.456 5.322 1.00 41.84 100 VAL A C 1
ATOM 747 O O . VAL A 1 100 ? -26.995 2.621 6.153 1.00 41.84 100 VAL A O 1
ATOM 750 N N . MET A 1 101 ? -28.608 3.927 5.302 1.00 36.28 101 MET A N 1
ATOM 751 C CA . MET A 1 101 ? -29.702 3.274 6.024 1.00 36.28 101 MET A CA 1
ATOM 752 C C . MET A 1 101 ? -29.975 1.913 5.367 1.00 36.28 101 MET A C 1
ATOM 754 O O . MET A 1 101 ? -30.316 1.843 4.189 1.00 36.28 101 MET A O 1
ATOM 758 N N . ARG A 1 102 ? -29.804 0.814 6.114 1.00 33.38 102 ARG A N 1
ATOM 759 C CA . ARG A 1 102 ? -30.149 -0.538 5.641 1.00 33.38 102 ARG A CA 1
ATOM 760 C C . ARG A 1 102 ? -31.676 -0.683 5.513 1.00 33.38 102 ARG A C 1
ATOM 762 O O . ARG A 1 102 ? -32.367 -0.335 6.472 1.00 33.38 102 ARG A O 1
ATOM 769 N N . PRO A 1 103 ? -32.215 -1.261 4.424 1.00 37.22 103 PRO A N 1
ATOM 770 C CA . PRO A 1 103 ? -33.601 -1.713 4.395 1.00 37.22 103 PRO A CA 1
ATOM 771 C C . PRO A 1 103 ? -33.795 -2.918 5.325 1.00 37.22 103 PRO A C 1
ATOM 773 O O . PRO A 1 103 ? -32.917 -3.775 5.460 1.00 37.22 103 PRO A O 1
ATOM 776 N N . LYS A 1 104 ? -34.964 -2.977 5.968 1.00 30.70 104 LYS A N 1
ATOM 777 C CA . LYS A 1 104 ? -35.428 -4.103 6.789 1.00 30.70 104 LYS A CA 1
ATOM 778 C C . LYS A 1 104 ? -35.568 -5.365 5.909 1.00 30.70 104 LYS A C 1
ATOM 780 O O . LYS A 1 104 ? -36.099 -5.239 4.807 1.00 30.70 104 LYS A O 1
ATOM 785 N N . PRO A 1 105 ? -35.128 -6.559 6.352 1.00 34.03 105 PRO A N 1
ATOM 786 C CA . PRO A 1 105 ? -35.324 -7.795 5.594 1.00 34.03 105 PRO A CA 1
ATOM 787 C C . PRO A 1 105 ? -36.818 -8.086 5.408 1.00 34.03 105 PRO A C 1
ATOM 789 O O . PRO A 1 105 ? -37.571 -8.040 6.381 1.00 34.03 105 PRO A O 1
ATOM 792 N N . LEU A 1 106 ? -37.229 -8.370 4.171 1.00 38.25 106 LEU A N 1
ATOM 793 C CA . LEU A 1 106 ? -38.540 -8.940 3.860 1.00 38.25 106 LEU A CA 1
ATOM 794 C C . LEU A 1 106 ? -38.556 -10.418 4.272 1.00 38.25 106 LEU A C 1
ATOM 796 O O . LEU A 1 106 ? -37.605 -11.155 4.003 1.00 38.25 106 LEU A O 1
ATOM 800 N N . ASP A 1 107 ? -39.637 -10.808 4.944 1.00 42.78 107 ASP A N 1
ATOM 801 C CA . ASP A 1 107 ? -39.910 -12.150 5.451 1.00 42.78 107 ASP A CA 1
ATOM 802 C C . ASP A 1 107 ? -39.758 -13.230 4.365 1.00 42.78 107 ASP A C 1
ATOM 804 O O . ASP A 1 107 ? -40.293 -13.113 3.262 1.00 42.78 107 ASP A O 1
ATOM 808 N N . GLN A 1 108 ? -39.045 -14.312 4.690 1.00 34.31 108 GLN A N 1
ATOM 809 C CA . GLN A 1 108 ? -39.035 -15.531 3.880 1.00 34.31 108 GLN A CA 1
ATOM 810 C C . GLN A 1 108 ? -40.308 -16.356 4.156 1.00 34.31 108 GLN A C 1
ATOM 812 O O . GLN A 1 108 ? -40.705 -16.479 5.318 1.00 34.31 108 GLN A O 1
ATOM 817 N N . PRO A 1 109 ? -40.940 -16.965 3.134 1.00 34.41 109 PRO A N 1
ATOM 818 C CA . PRO A 1 109 ? -42.131 -17.785 3.318 1.00 34.41 109 PRO A CA 1
ATOM 819 C C . PRO A 1 109 ? -41.806 -19.149 3.945 1.00 34.41 109 PRO A C 1
ATOM 821 O O . PRO A 1 109 ? -40.787 -19.779 3.657 1.00 34.41 109 PRO A O 1
ATOM 824 N N . ALA A 1 110 ? -42.715 -19.597 4.812 1.00 36.06 110 ALA A N 1
ATOM 825 C CA . ALA A 1 110 ? -42.634 -20.830 5.581 1.00 36.06 110 ALA A CA 1
ATOM 826 C C . ALA A 1 110 ? -42.537 -22.093 4.703 1.00 36.06 110 ALA A C 1
ATOM 828 O O . ALA A 1 110 ? -43.254 -22.260 3.717 1.00 36.06 110 ALA A O 1
ATOM 829 N N . LYS A 1 111 ? -41.673 -23.022 5.126 1.00 35.41 111 LYS A N 1
ATOM 830 C CA . LYS A 1 111 ? -41.544 -24.379 4.578 1.00 35.41 111 LYS A CA 1
ATOM 831 C C . LYS A 1 111 ? -42.806 -25.208 4.905 1.00 35.41 111 LYS A C 1
ATOM 833 O O . LYS A 1 111 ? -43.242 -25.169 6.056 1.00 35.41 111 LYS A O 1
ATOM 838 N N . PRO A 1 112 ? -43.378 -25.977 3.957 1.00 32.88 112 PRO A N 1
ATOM 839 C CA . PRO A 1 112 ? -44.579 -26.775 4.207 1.00 32.88 112 PRO A CA 1
ATOM 840 C C . PRO A 1 112 ? -44.295 -28.031 5.061 1.00 32.88 112 PRO A C 1
ATOM 842 O O . PRO A 1 112 ? -43.164 -28.533 5.063 1.00 32.88 112 PRO A O 1
ATOM 845 N N . PRO A 1 113 ? -45.306 -28.546 5.792 1.00 34.12 113 PRO A N 1
ATOM 846 C CA . PRO A 1 113 ? -45.137 -29.610 6.776 1.00 34.12 113 PRO A CA 1
ATOM 847 C C . PRO A 1 113 ? -45.047 -30.984 6.107 1.00 34.12 113 PRO A C 1
ATOM 849 O O . PRO A 1 113 ? -45.861 -31.324 5.249 1.00 34.12 113 PRO A O 1
ATOM 852 N N . GLN A 1 114 ? -44.069 -31.791 6.525 1.00 35.44 114 GLN A N 1
ATOM 853 C CA . GLN A 1 114 ? -44.012 -33.208 6.168 1.00 35.44 114 GLN A CA 1
ATOM 854 C C . GLN A 1 114 ? -44.815 -34.056 7.152 1.00 35.44 114 GLN A C 1
ATOM 856 O O . GLN A 1 114 ? -44.896 -33.771 8.347 1.00 35.44 114 GLN A O 1
ATOM 861 N N . ALA A 1 115 ? -45.442 -35.070 6.565 1.00 31.34 115 ALA A N 1
ATOM 862 C CA . ALA A 1 115 ? -46.542 -35.842 7.090 1.00 31.34 115 ALA A CA 1
ATOM 863 C C . ALA A 1 115 ? -46.168 -36.825 8.206 1.00 31.34 115 ALA A C 1
ATOM 865 O O . ALA A 1 115 ? -45.046 -37.308 8.341 1.00 31.34 115 ALA A O 1
ATOM 866 N N . VAL A 1 116 ? -47.215 -37.119 8.966 1.00 35.16 116 VAL A N 1
ATOM 867 C CA . VAL A 1 116 ? -47.346 -38.064 10.066 1.00 35.16 116 VAL A CA 1
ATOM 868 C C . VAL A 1 116 ? -47.121 -39.504 9.600 1.00 35.16 116 VAL A C 1
ATOM 870 O O . VAL A 1 116 ? -47.847 -39.986 8.738 1.00 35.16 116 VAL A O 1
ATOM 873 N N . THR A 1 117 ? -46.231 -40.231 10.279 1.00 29.83 117 THR A N 1
ATOM 874 C CA . THR A 1 117 ? -46.370 -41.683 10.482 1.00 29.83 117 THR A CA 1
ATOM 875 C C . THR A 1 117 ? -45.909 -42.058 11.893 1.00 29.83 117 THR A C 1
ATOM 877 O O . THR A 1 117 ? -44.788 -41.760 12.294 1.00 29.83 117 THR A O 1
ATOM 880 N N . SER A 1 118 ? -46.790 -42.714 12.645 1.00 31.67 118 SER A N 1
ATOM 881 C CA . SER A 1 118 ? -46.565 -43.411 13.925 1.00 31.67 118 SER A CA 1
ATOM 882 C C . SER A 1 118 ? -47.043 -44.866 13.757 1.00 31.67 118 SER A C 1
ATOM 884 O O . SER A 1 118 ? -47.742 -45.140 12.783 1.00 31.67 118 SER A O 1
ATOM 886 N N . PRO A 1 119 ? -46.888 -45.771 14.741 1.00 45.62 119 PRO A N 1
ATOM 887 C CA . PRO A 1 119 ? -45.734 -46.048 15.604 1.00 45.62 119 PRO A CA 1
ATOM 888 C C . PRO A 1 119 ? -45.431 -47.570 15.660 1.00 45.62 119 PRO A C 1
ATOM 890 O O . PRO A 1 119 ? -46.291 -48.391 15.345 1.00 45.62 119 PRO A O 1
ATOM 893 N N . LYS A 1 120 ? -44.267 -47.984 16.187 1.00 30.67 120 LYS A N 1
ATOM 894 C CA . LYS A 1 120 ? -44.163 -49.289 16.869 1.00 30.67 120 LYS A CA 1
ATOM 895 C C . LYS A 1 120 ? -43.374 -49.203 18.175 1.00 30.67 120 LYS A C 1
ATOM 897 O O . LYS A 1 120 ? -42.281 -48.661 18.259 1.00 30.67 120 LYS A O 1
ATOM 902 N N . THR A 1 121 ? -44.046 -49.759 19.170 1.00 31.39 121 THR A N 1
ATOM 903 C CA . THR A 1 121 ? -43.761 -50.038 20.577 1.00 31.39 121 THR A CA 1
ATOM 904 C C . THR A 1 121 ? -42.426 -50.718 20.886 1.00 31.39 121 THR A C 1
ATOM 906 O O . THR A 1 121 ? -42.071 -51.701 20.242 1.00 31.39 121 THR A O 1
ATOM 909 N N . GLY A 1 122 ? -41.809 -50.304 21.997 1.00 30.94 122 GLY A N 1
ATOM 910 C CA . GLY A 1 122 ? -40.818 -51.066 22.764 1.00 30.94 122 GLY A CA 1
ATOM 911 C C . GLY A 1 122 ? -40.672 -50.479 24.174 1.00 30.94 122 GLY A C 1
ATOM 912 O O . GLY A 1 122 ? -40.314 -49.317 24.318 1.00 30.94 122 GLY A O 1
ATOM 913 N N . LYS A 1 123 ? -41.041 -51.262 25.194 1.00 32.28 123 LYS A N 1
ATOM 914 C CA . LYS A 1 123 ? -41.076 -50.932 26.634 1.00 32.28 123 LYS A CA 1
ATOM 915 C C . LYS A 1 123 ? -39.696 -51.064 27.310 1.00 32.28 123 LYS A C 1
ATOM 917 O O . LYS A 1 123 ? -38.916 -51.920 26.914 1.00 32.28 123 LYS A O 1
ATOM 922 N N . GLY A 1 124 ? -39.516 -50.326 28.413 1.00 28.98 124 GLY A N 1
ATOM 923 C CA . GLY A 1 124 ? -38.502 -50.504 29.478 1.00 28.98 124 GLY A CA 1
ATOM 924 C C . GLY A 1 124 ? -38.081 -49.135 30.041 1.00 28.98 124 GLY A C 1
ATOM 925 O O . GLY A 1 124 ? -37.428 -48.390 29.324 1.00 28.98 124 GLY A O 1
ATOM 926 N N . ALA A 1 125 ? -38.681 -48.617 31.129 1.00 29.91 125 ALA A N 1
ATOM 927 C CA . ALA A 1 125 ? -38.273 -48.760 32.550 1.00 29.91 125 ALA A CA 1
ATOM 928 C C . ALA A 1 125 ? -36.802 -48.338 32.782 1.00 29.91 125 ALA A C 1
ATOM 930 O O . ALA A 1 125 ? -35.936 -48.799 32.057 1.00 29.91 125 ALA A O 1
ATOM 931 N N . GLU A 1 126 ? -36.378 -47.498 33.729 1.00 28.64 126 GLU A N 1
ATOM 932 C CA . GLU A 1 126 ? -36.920 -46.878 34.947 1.00 28.64 126 GLU A CA 1
ATOM 933 C C . GLU A 1 126 ? -35.878 -45.808 35.378 1.00 28.64 126 GLU A C 1
ATOM 935 O O . GLU A 1 126 ? -34.694 -45.981 35.094 1.00 28.64 126 GLU A O 1
ATOM 940 N N . GLY A 1 127 ? -36.264 -44.725 36.074 1.00 30.22 127 GLY A N 1
ATOM 941 C CA . GLY A 1 127 ? -35.281 -43.811 36.695 1.00 30.22 127 GLY A CA 1
ATOM 942 C C . GLY A 1 127 ? -35.734 -42.360 36.927 1.00 30.22 127 GLY A C 1
ATOM 943 O O . GLY A 1 127 ? -35.469 -41.477 36.120 1.00 30.22 127 GLY A O 1
ATOM 944 N N . LYS A 1 128 ? -36.395 -42.120 38.066 1.00 29.83 128 LYS A N 1
ATOM 945 C CA . LYS A 1 128 ? -36.736 -40.822 38.711 1.00 29.83 128 LYS A CA 1
ATOM 946 C C . LYS A 1 128 ? -35.432 -40.179 39.251 1.00 29.83 128 LYS A C 1
ATOM 948 O O . LYS A 1 128 ? -34.616 -40.927 39.771 1.00 29.83 128 LYS A O 1
ATOM 953 N N . ALA A 1 129 ? -35.108 -38.879 39.178 1.00 28.86 129 ALA A N 1
ATOM 954 C CA . ALA A 1 129 ? -35.676 -37.668 39.817 1.00 28.86 129 ALA A CA 1
ATOM 955 C C . ALA A 1 129 ? -34.620 -36.513 39.688 1.00 28.86 129 ALA A C 1
ATOM 957 O O . ALA A 1 129 ? -33.496 -36.801 39.285 1.00 28.86 129 ALA A O 1
ATOM 958 N N . PRO A 1 130 ? -34.827 -35.270 40.181 1.00 39.16 130 PRO A N 1
ATOM 959 C CA . PRO A 1 130 ? -35.945 -34.345 40.033 1.00 39.16 130 PRO A CA 1
ATOM 960 C C . PRO A 1 130 ? -35.539 -33.019 39.334 1.00 39.16 130 PRO A C 1
ATOM 962 O O . PRO A 1 130 ? -34.374 -32.665 39.167 1.00 39.16 130 PRO A O 1
ATOM 965 N N . SER A 1 131 ? -36.564 -32.267 38.947 1.00 29.55 131 SER A N 1
ATOM 966 C CA . SER A 1 131 ? -36.553 -30.968 38.275 1.00 29.55 131 SER A CA 1
ATOM 967 C C . SER A 1 131 ? -35.904 -29.829 39.077 1.00 29.55 131 SER A C 1
ATOM 969 O O . SER A 1 131 ? -36.378 -29.486 40.161 1.00 29.55 131 SER A O 1
ATOM 971 N N . VAL A 1 132 ? -34.927 -29.142 38.476 1.00 33.81 132 VAL A N 1
ATOM 972 C CA . VAL A 1 132 ? -34.561 -27.764 38.842 1.00 33.81 132 VAL A CA 1
ATOM 973 C C . VAL A 1 132 ? -35.414 -26.812 38.009 1.00 33.81 132 VAL A C 1
ATOM 975 O O . VAL A 1 132 ? -35.302 -26.753 36.784 1.00 33.81 132 VAL A O 1
ATOM 978 N N . SER A 1 133 ? -36.283 -26.076 38.695 1.00 32.44 133 SER A N 1
ATOM 979 C CA . SER A 1 133 ? -37.140 -25.038 38.130 1.00 32.44 133 SER A CA 1
ATOM 980 C C . SER A 1 133 ? -36.280 -23.891 37.578 1.00 32.44 133 SER A C 1
ATOM 982 O O . SER A 1 133 ? -35.769 -23.061 38.330 1.00 32.44 133 SER A O 1
ATOM 984 N N . LYS A 1 134 ? -36.072 -23.848 36.256 1.00 35.94 134 LYS A N 1
ATOM 985 C CA . LYS A 1 134 ? -35.546 -22.660 35.569 1.00 35.94 134 LYS A CA 1
ATOM 986 C C . LYS A 1 134 ? -36.691 -21.666 35.421 1.00 35.94 134 LYS A C 1
ATOM 988 O O . LYS A 1 134 ? -37.522 -21.800 34.528 1.00 35.94 134 LYS A O 1
ATOM 993 N N . VAL A 1 135 ? -36.720 -20.665 36.294 1.00 37.09 135 VAL A N 1
ATOM 994 C CA . VAL A 1 135 ? -37.535 -19.464 36.090 1.00 37.09 135 VAL A CA 1
ATOM 995 C C . VAL A 1 135 ? -37.080 -18.821 34.778 1.00 37.09 135 VAL A C 1
ATOM 997 O O . VAL A 1 135 ? -35.923 -18.419 34.641 1.00 37.09 135 VAL A O 1
ATOM 1000 N N . ALA A 1 136 ? -37.971 -18.786 33.787 1.00 37.00 136 ALA A N 1
ATOM 1001 C CA . ALA A 1 136 ? -37.737 -18.090 32.532 1.00 37.00 136 ALA A CA 1
ATOM 1002 C C . ALA A 1 136 ? -37.542 -16.584 32.816 1.00 37.00 136 ALA A C 1
ATOM 1004 O O . ALA A 1 136 ? -38.338 -16.015 33.568 1.00 37.00 136 ALA A O 1
ATOM 1005 N N . PRO A 1 137 ? -36.514 -15.916 32.257 1.00 43.00 137 PRO A N 1
ATOM 1006 C CA . PRO A 1 137 ? -36.406 -14.465 32.357 1.00 43.00 137 PRO A CA 1
ATOM 1007 C C . PRO A 1 137 ? -37.652 -13.828 31.730 1.00 43.00 137 PRO A C 1
ATOM 1009 O O . PRO A 1 137 ? -38.101 -14.250 30.663 1.00 43.00 137 PRO A O 1
ATOM 1012 N N . SER A 1 138 ? -38.222 -12.831 32.409 1.00 51.56 138 SER A N 1
ATOM 1013 C CA . SER A 1 138 ? -39.407 -12.105 31.955 1.00 51.56 138 SER A CA 1
ATOM 1014 C C . SER A 1 138 ? -39.226 -11.618 30.515 1.00 51.56 138 SER A C 1
ATOM 1016 O O . SER A 1 138 ? -38.220 -10.999 30.161 1.00 51.56 138 SER A O 1
ATOM 1018 N N . THR A 1 139 ? -40.229 -11.883 29.678 1.00 56.84 139 THR A N 1
ATOM 1019 C CA . THR A 1 139 ? -40.253 -11.641 28.226 1.00 56.84 139 THR A CA 1
ATOM 1020 C C . THR A 1 139 ? -39.861 -10.208 27.836 1.00 56.84 139 THR A C 1
ATOM 1022 O O . THR A 1 139 ? -39.345 -9.977 26.747 1.00 56.84 139 THR A O 1
ATOM 1025 N N . LEU A 1 140 ? -40.045 -9.241 28.742 1.00 60.88 140 LEU A N 1
ATOM 1026 C CA . LEU A 1 140 ? -39.726 -7.828 28.542 1.00 60.88 140 LEU A CA 1
ATOM 1027 C C . LEU A 1 140 ? -38.213 -7.531 28.542 1.00 60.88 140 LEU A C 1
ATOM 1029 O O . LEU A 1 140 ? -37.745 -6.775 27.695 1.00 60.88 140 LEU A O 1
ATOM 1033 N N . ALA A 1 141 ? -37.425 -8.148 29.432 1.00 66.06 141 ALA A N 1
ATOM 1034 C CA . ALA A 1 141 ? -35.980 -7.898 29.535 1.00 66.06 141 ALA A CA 1
ATOM 1035 C C . ALA A 1 141 ? -35.209 -8.369 28.292 1.00 66.06 141 ALA A C 1
ATOM 1037 O O . ALA A 1 141 ? -34.206 -7.769 27.897 1.00 66.06 141 ALA A O 1
ATOM 1038 N N . ALA A 1 142 ? -35.686 -9.449 27.666 1.00 68.00 142 ALA A N 1
ATOM 1039 C CA . ALA A 1 142 ? -35.100 -10.006 26.453 1.00 68.00 142 ALA A CA 1
ATOM 1040 C C . ALA A 1 142 ? -35.285 -9.084 25.235 1.00 68.00 142 ALA A C 1
ATOM 1042 O O . ALA A 1 142 ? -34.401 -9.035 24.381 1.00 68.00 142 ALA A O 1
ATOM 1043 N N . LEU A 1 143 ? -36.394 -8.335 25.190 1.00 76.38 143 LEU A N 1
ATOM 1044 C CA . LEU A 1 143 ? -36.775 -7.456 24.080 1.00 76.38 143 LEU A CA 1
ATOM 1045 C C . LEU A 1 143 ? -36.111 -6.070 24.131 1.00 76.38 143 LEU A C 1
ATOM 1047 O O . LEU A 1 143 ? -36.106 -5.360 23.127 1.00 76.38 143 LEU A O 1
ATOM 1051 N N . LEU A 1 144 ? -35.548 -5.672 25.276 1.00 86.12 144 LEU A N 1
ATOM 1052 C CA . LEU A 1 144 ? -34.890 -4.373 25.419 1.00 86.12 144 LEU A CA 1
ATOM 1053 C C . LEU A 1 144 ? -33.507 -4.351 24.730 1.00 86.12 144 LEU A C 1
ATOM 1055 O O . LEU A 1 144 ? -32.719 -5.290 24.894 1.00 86.12 144 LEU A O 1
ATOM 1059 N N . PRO A 1 145 ? -33.163 -3.276 23.993 1.00 85.50 145 PRO A N 1
ATOM 1060 C CA . PRO A 1 145 ? -31.864 -3.142 23.336 1.00 85.50 145 PRO A CA 1
ATOM 1061 C C . PRO A 1 145 ? -30.725 -2.997 24.357 1.00 85.50 145 PRO A C 1
ATOM 1063 O O . PRO A 1 145 ? -30.876 -2.354 25.395 1.00 85.50 145 PRO A O 1
ATOM 1066 N N . GLY A 1 146 ? -29.570 -3.600 24.064 1.00 87.75 146 GLY A N 1
ATOM 1067 C CA . GLY A 1 146 ? -28.327 -3.371 24.812 1.00 87.75 146 GLY A CA 1
ATOM 1068 C C . GLY A 1 146 ? -27.556 -2.148 24.310 1.00 87.75 146 GLY A C 1
ATOM 1069 O O . GLY A 1 146 ? -27.985 -1.482 23.372 1.00 87.75 146 GLY A O 1
ATOM 1070 N N . GLY A 1 147 ? -26.390 -1.884 24.905 1.00 80.88 147 GLY A N 1
ATOM 1071 C CA . GLY A 1 147 ? -25.475 -0.829 24.445 1.00 80.88 147 GLY A CA 1
ATOM 1072 C C . GLY A 1 147 ? -25.298 0.355 25.396 1.00 80.88 147 GLY A C 1
ATOM 1073 O O . GLY A 1 147 ? -24.695 1.344 24.996 1.00 80.88 147 GLY A O 1
ATOM 1074 N N . ALA A 1 148 ? -25.803 0.260 26.627 1.00 89.94 148 ALA A N 1
ATOM 1075 C CA . ALA A 1 148 ? -25.442 1.178 27.699 1.00 89.94 148 ALA A CA 1
ATOM 1076 C C . ALA A 1 148 ? -24.025 0.875 28.206 1.00 89.94 148 ALA A C 1
ATOM 1078 O O . ALA A 1 148 ? -23.688 -0.284 28.452 1.00 89.94 148 ALA A O 1
ATOM 1079 N N . GLU A 1 149 ? -23.217 1.909 28.399 1.00 92.25 149 GLU A N 1
ATOM 1080 C CA . GLU A 1 149 ? -21.833 1.798 28.860 1.00 92.25 149 GLU A CA 1
ATOM 1081 C C . GLU A 1 149 ? -21.599 2.691 30.079 1.00 92.25 149 GLU A C 1
ATOM 1083 O O . GLU A 1 149 ? -22.116 3.807 30.156 1.00 92.25 149 GLU A O 1
ATOM 1088 N N . LEU A 1 150 ? -20.810 2.184 31.026 1.00 94.31 150 LEU A N 1
ATOM 1089 C CA . LEU A 1 150 ? -20.345 2.881 32.221 1.00 94.31 150 LEU A CA 1
ATOM 1090 C C . LEU A 1 150 ? -18.824 2.737 32.309 1.00 94.31 150 LEU A C 1
ATOM 1092 O O . LEU A 1 150 ? -18.303 1.622 32.260 1.00 94.31 150 LEU A O 1
ATOM 1096 N N . TYR A 1 151 ? -18.111 3.848 32.462 1.00 91.88 151 TYR A N 1
ATOM 1097 C CA . TYR A 1 151 ? -16.651 3.854 32.513 1.00 91.88 151 TYR A CA 1
ATOM 1098 C C . TYR A 1 151 ? -16.106 4.984 33.389 1.00 91.88 151 TYR A C 1
ATOM 1100 O O . TYR A 1 151 ? -16.782 5.970 33.669 1.00 91.88 151 TYR A O 1
ATOM 1108 N N . ARG A 1 152 ? -14.851 4.841 33.802 1.00 92.00 152 ARG A N 1
ATOM 1109 C CA . ARG A 1 152 ? -14.022 5.890 34.400 1.00 92.00 152 ARG A CA 1
ATOM 1110 C C . ARG A 1 152 ? -13.021 6.408 33.372 1.00 92.00 152 ARG A C 1
ATOM 1112 O O . ARG A 1 152 ? -12.669 5.695 32.433 1.00 92.00 152 ARG A O 1
ATOM 1119 N N . CYS A 1 153 ? -12.534 7.622 33.577 1.00 82.19 153 CYS A N 1
ATOM 1120 C CA . CYS A 1 153 ? -11.499 8.223 32.744 1.00 82.19 153 CYS A CA 1
ATOM 1121 C C . CYS A 1 153 ? -10.125 8.114 33.410 1.00 82.19 153 CYS A C 1
ATOM 1123 O O . CYS A 1 153 ? -10.000 8.335 34.613 1.00 82.19 153 CYS A O 1
ATOM 1125 N N . SER A 1 154 ? -9.096 7.803 32.624 1.00 73.88 154 SER A N 1
ATOM 1126 C CA . SER A 1 154 ? -7.692 7.953 33.016 1.00 73.88 154 SER A CA 1
ATOM 1127 C C . SER A 1 154 ? -6.929 8.731 31.940 1.00 73.88 154 SER A C 1
ATOM 1129 O O . SER A 1 154 ? -7.225 8.588 30.751 1.00 73.88 154 SER A O 1
ATOM 1131 N N . GLY A 1 155 ? -5.984 9.580 32.359 1.00 60.50 155 GLY A N 1
ATOM 1132 C CA . GLY A 1 155 ? -5.325 10.582 31.506 1.00 60.50 155 GLY A CA 1
ATOM 1133 C C . GLY A 1 155 ? -6.043 11.942 31.491 1.00 60.50 155 GLY A C 1
ATOM 1134 O O . GLY A 1 155 ? -7.230 12.034 31.808 1.00 60.50 155 GLY A O 1
ATOM 1135 N N . GLY A 1 156 ? -5.319 13.012 31.141 1.00 48.62 156 GLY A N 1
ATOM 1136 C CA . GLY A 1 156 ? -5.784 14.407 31.254 1.00 48.62 156 GLY A CA 1
ATOM 1137 C C . GLY A 1 156 ? -6.989 14.767 30.373 1.00 48.62 156 GLY A C 1
ATOM 1138 O O . GLY A 1 156 ? -7.689 15.731 30.676 1.00 48.62 156 GLY A O 1
ATOM 1139 N N . ALA A 1 157 ? -7.265 13.977 29.327 1.00 64.88 157 ALA A N 1
ATOM 1140 C CA . ALA A 1 157 ? -8.405 14.151 28.423 1.00 64.88 157 ALA A CA 1
ATOM 1141 C C . ALA A 1 157 ? -9.317 12.907 28.324 1.00 64.88 157 ALA A C 1
ATOM 1143 O O . ALA A 1 157 ? -10.049 12.759 27.347 1.00 64.88 157 ALA A O 1
ATOM 1144 N N . CYS A 1 158 ? -9.309 12.017 29.330 1.00 68.75 158 CYS A N 1
ATOM 1145 C CA . CYS A 1 158 ? -9.976 10.706 29.258 1.00 68.75 158 CYS A CA 1
ATOM 1146 C C . CYS A 1 158 ? -9.433 9.825 28.116 1.00 68.75 158 CYS A C 1
ATOM 1148 O O . CYS A 1 158 ? -10.191 9.172 27.396 1.00 68.75 158 CYS A O 1
ATOM 1150 N N . ASP A 1 159 ? -8.107 9.808 27.960 1.00 62.84 159 ASP A N 1
ATOM 1151 C CA . ASP A 1 159 ? -7.404 9.048 26.918 1.00 62.84 159 ASP A CA 1
ATOM 1152 C C . ASP A 1 159 ? -7.696 7.543 27.011 1.00 62.84 159 ASP A C 1
ATOM 1154 O O . ASP A 1 159 ? -7.750 6.837 26.003 1.00 62.84 159 ASP A O 1
ATOM 1158 N N . PHE A 1 160 ? -7.955 7.061 28.230 1.00 68.75 160 PHE A N 1
ATOM 1159 C CA . PHE A 1 160 ? -8.334 5.682 28.497 1.00 68.75 160 PHE A CA 1
ATOM 1160 C C . PHE A 1 160 ? -9.684 5.610 29.212 1.00 68.75 160 PHE A C 1
ATOM 1162 O O . PHE A 1 160 ? -9.862 6.155 30.306 1.00 68.75 160 PHE A O 1
ATOM 1169 N N . ARG A 1 161 ? -10.627 4.876 28.608 1.00 82.56 161 ARG A N 1
ATOM 1170 C CA . ARG A 1 161 ? -11.901 4.498 29.234 1.00 82.56 161 ARG A CA 1
ATOM 1171 C C . ARG A 1 161 ? -11.723 3.184 29.984 1.00 82.56 161 ARG A C 1
ATOM 1173 O O . ARG A 1 161 ? -11.498 2.142 29.375 1.00 82.56 161 ARG A O 1
ATOM 1180 N N . LEU A 1 162 ? -11.834 3.238 31.304 1.00 83.81 162 LEU A N 1
ATOM 1181 C CA . LEU A 1 162 ? -11.678 2.088 32.187 1.00 83.81 162 LEU A CA 1
ATOM 1182 C C . LEU A 1 162 ? -13.053 1.579 32.620 1.00 83.81 162 LEU A C 1
ATOM 1184 O O . LEU A 1 162 ? -13.790 2.276 33.313 1.00 83.81 162 LEU A O 1
ATOM 1188 N N . THR A 1 163 ? -13.397 0.355 32.227 1.00 87.06 163 THR A N 1
ATOM 1189 C CA . THR A 1 163 ? -14.633 -0.337 32.643 1.00 87.06 163 THR A CA 1
ATOM 1190 C C . THR A 1 163 ? -14.375 -1.401 33.711 1.00 87.06 163 THR A C 1
ATOM 1192 O O . THR A 1 163 ? -15.257 -2.205 34.003 1.00 87.06 163 THR A O 1
ATOM 1195 N N . THR A 1 164 ? -13.150 -1.468 34.229 1.00 85.00 164 THR A N 1
ATOM 1196 C CA . THR A 1 164 ? -12.712 -2.478 35.190 1.00 85.00 164 THR A CA 1
ATOM 1197 C C . THR A 1 164 ? -13.081 -2.092 36.615 1.00 85.00 164 THR A C 1
ATOM 1199 O O . THR A 1 164 ? -13.157 -0.909 36.960 1.00 85.00 164 THR A O 1
ATOM 1202 N N . ASP A 1 165 ? -13.248 -3.110 37.453 1.00 89.88 165 ASP A N 1
ATOM 1203 C CA . ASP A 1 165 ? -13.316 -2.947 38.901 1.00 89.88 165 ASP A CA 1
ATOM 1204 C C . ASP A 1 165 ? -12.046 -2.258 39.431 1.00 89.88 165 ASP A C 1
ATOM 1206 O O . ASP A 1 165 ? -10.978 -2.338 38.814 1.00 89.88 165 ASP A O 1
ATOM 1210 N N . HIS A 1 166 ? -12.155 -1.569 40.566 1.00 88.44 166 HIS A N 1
ATOM 1211 C CA . HIS A 1 166 ? -11.026 -0.865 41.179 1.00 88.44 166 HIS A CA 1
ATOM 1212 C C . HIS A 1 166 ? -11.165 -0.756 42.698 1.00 88.44 166 HIS A C 1
ATOM 1214 O O . HIS A 1 166 ? -12.225 -1.009 43.273 1.00 88.44 166 HIS A O 1
ATOM 1220 N N . GLU A 1 167 ? -10.068 -0.357 43.332 1.00 90.19 167 GLU A N 1
ATOM 1221 C CA . GLU A 1 167 ? -9.949 -0.189 44.776 1.00 90.19 167 GLU A CA 1
ATOM 1222 C C . GLU A 1 167 ? -9.974 1.299 45.143 1.00 90.19 167 GLU A C 1
ATOM 1224 O O . GLU A 1 167 ? -9.436 2.139 44.418 1.00 90.19 167 GLU A O 1
ATOM 1229 N N . ILE A 1 168 ? -10.580 1.616 46.284 1.00 88.38 168 ILE A N 1
ATOM 1230 C CA . ILE A 1 168 ? -10.476 2.919 46.940 1.00 88.38 168 ILE A CA 1
ATOM 1231 C C . ILE A 1 168 ? -9.890 2.683 48.325 1.00 88.38 168 ILE A C 1
ATOM 1233 O O . ILE A 1 168 ? -10.482 1.973 49.142 1.00 88.38 168 ILE A O 1
ATOM 1237 N N . ASP A 1 169 ? -8.738 3.300 48.592 1.00 85.62 169 ASP A N 1
ATOM 1238 C CA . ASP A 1 169 ? -8.134 3.304 49.921 1.00 85.62 169 ASP A CA 1
ATOM 1239 C C . ASP A 1 169 ? -8.909 4.273 50.838 1.00 85.62 169 ASP A C 1
ATOM 1241 O O . ASP A 1 169 ? -8.903 5.485 50.589 1.00 85.62 169 ASP A O 1
ATOM 1245 N N . PRO A 1 170 ? -9.542 3.795 51.928 1.00 83.00 170 PRO A N 1
ATOM 1246 C CA . PRO A 1 170 ? -10.239 4.644 52.894 1.00 83.00 170 PRO A CA 1
ATOM 1247 C C . PRO A 1 170 ? -9.322 5.641 53.617 1.00 83.00 170 PRO A C 1
ATOM 1249 O O . PRO A 1 170 ? -9.817 6.546 54.292 1.00 83.00 170 PRO A O 1
ATOM 1252 N N . LYS A 1 171 ? -7.996 5.484 53.512 1.00 83.38 171 LYS A N 1
ATOM 1253 C CA . LYS A 1 171 ? -6.990 6.416 54.044 1.00 83.38 171 LYS A CA 1
ATOM 1254 C C . LYS A 1 171 ? -6.559 7.479 53.030 1.00 83.38 171 LYS A C 1
ATOM 1256 O O . LYS A 1 171 ? -5.888 8.433 53.416 1.00 83.38 171 LYS A O 1
ATOM 1261 N N . SER A 1 172 ? -6.949 7.350 51.759 1.00 85.12 172 SER A N 1
ATOM 1262 C CA . SER A 1 172 ? -6.655 8.346 50.726 1.00 85.12 172 SER A CA 1
ATOM 1263 C C . SER A 1 172 ? -7.298 9.698 51.053 1.00 85.12 172 SER A C 1
ATOM 1265 O O . SER A 1 172 ? -8.415 9.764 51.580 1.00 85.12 172 SER A O 1
ATOM 1267 N N . ALA A 1 173 ? -6.602 10.782 50.687 1.00 79.06 173 ALA A N 1
ATOM 1268 C CA . ALA A 1 173 ? -7.066 12.159 50.856 1.00 79.06 173 ALA A CA 1
ATOM 1269 C C . ALA A 1 173 ? -8.353 12.454 50.064 1.00 79.06 173 ALA A C 1
ATOM 1271 O O . ALA A 1 173 ? -9.197 13.220 50.526 1.00 79.06 173 ALA A O 1
ATOM 1272 N N . SER A 1 174 ? -8.523 11.812 48.903 1.00 82.44 174 SER A N 1
ATOM 1273 C CA . SER A 1 174 ? -9.760 11.836 48.120 1.00 82.44 174 SER A CA 1
ATOM 1274 C C . SER A 1 174 ? -10.273 10.416 47.916 1.00 82.44 174 SER A C 1
ATOM 1276 O O . SER A 1 174 ? -9.529 9.527 47.500 1.00 82.44 174 SER A O 1
ATOM 1278 N N . GLN A 1 175 ? -11.555 10.223 48.215 1.00 90.12 175 GLN A N 1
ATOM 1279 C CA . GLN A 1 175 ? -12.300 8.971 48.033 1.00 90.12 175 GLN A CA 1
ATOM 1280 C C . GLN A 1 175 ? -13.511 9.202 47.122 1.00 90.12 175 GLN A C 1
ATOM 1282 O O . GLN A 1 175 ? -14.500 8.470 47.174 1.00 90.12 175 GLN A O 1
ATOM 1287 N N . SER A 1 176 ? -13.443 10.268 46.324 1.00 90.12 176 SER A N 1
ATOM 1288 C CA . SER A 1 176 ? -14.452 10.620 45.339 1.00 90.12 176 SER A CA 1
ATOM 1289 C C . SER A 1 176 ? -14.002 10.159 43.969 1.00 90.12 176 SER A C 1
ATOM 1291 O O . SER A 1 176 ? -12.880 10.448 43.557 1.00 90.12 176 SER A O 1
ATOM 1293 N N . GLU A 1 177 ? -14.895 9.492 43.249 1.00 90.75 177 GLU A N 1
ATOM 1294 C CA . GLU A 1 177 ? -14.613 8.985 41.913 1.00 90.75 177 GLU A CA 1
ATOM 1295 C C . GLU A 1 177 ? -15.634 9.502 40.904 1.00 90.75 177 GLU A C 1
ATOM 1297 O O . GLU A 1 177 ? -16.826 9.616 41.208 1.00 90.75 177 GLU A O 1
ATOM 1302 N N . THR A 1 178 ? -15.163 9.802 39.692 1.00 92.12 178 THR A N 1
ATOM 1303 C CA . THR A 1 178 ? -16.022 10.265 38.597 1.00 92.12 178 THR A CA 1
ATOM 1304 C C . THR A 1 178 ? -16.312 9.123 37.636 1.00 92.12 178 THR A C 1
ATOM 1306 O O . THR A 1 178 ? -15.405 8.495 37.089 1.00 92.12 178 THR A O 1
ATOM 1309 N N . TYR A 1 179 ? -17.595 8.891 37.392 1.00 94.38 179 TYR A N 1
ATOM 1310 C CA . TYR A 1 179 ? -18.089 7.911 36.439 1.00 94.38 179 TYR A CA 1
ATOM 1311 C C . TYR A 1 179 ? -18.752 8.610 35.268 1.00 94.38 179 TYR A C 1
ATOM 1313 O O . TYR A 1 179 ? -19.422 9.626 35.432 1.00 94.38 179 TYR A O 1
ATOM 1321 N N . HIS A 1 180 ? -18.613 8.022 34.091 1.00 94.00 180 HIS A N 1
ATOM 1322 C CA . HIS A 1 180 ? -19.209 8.491 32.855 1.00 94.00 180 HIS A CA 1
ATOM 1323 C C . HIS A 1 180 ? -20.108 7.420 32.261 1.00 94.00 180 HIS A C 1
ATOM 1325 O O . HIS A 1 180 ? -19.822 6.228 32.368 1.00 94.00 180 HIS A O 1
ATOM 1331 N N . TRP A 1 181 ? -21.189 7.853 31.619 1.00 95.00 181 TRP A N 1
ATOM 1332 C CA . TRP A 1 181 ? -22.089 6.966 30.894 1.00 95.00 181 TRP A CA 1
ATOM 1333 C C . TRP A 1 181 ? -22.196 7.357 29.426 1.00 95.00 181 TRP A C 1
ATOM 1335 O O . TRP A 1 181 ? -22.104 8.535 29.073 1.00 95.00 181 TRP A O 1
ATOM 1345 N N . ASP A 1 182 ? -22.469 6.357 28.593 1.00 92.00 182 ASP A N 1
ATOM 1346 C CA . ASP A 1 182 ? -22.852 6.519 27.194 1.00 92.00 182 ASP A CA 1
ATOM 1347 C C . ASP A 1 182 ? -23.990 5.541 26.875 1.00 92.00 182 ASP A C 1
ATOM 1349 O O . ASP A 1 182 ? -23.845 4.325 26.995 1.00 92.00 182 ASP A O 1
ATOM 1353 N N . VAL A 1 183 ? -2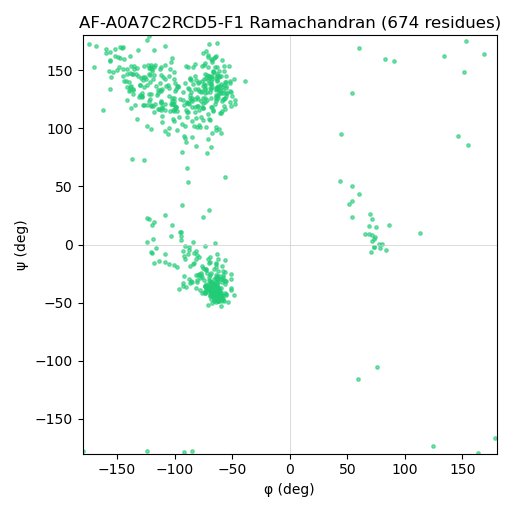5.155 6.077 26.514 1.00 92.88 183 VAL A N 1
ATOM 1354 C CA . VAL A 1 183 ? -26.327 5.301 26.083 1.00 92.88 183 VAL A CA 1
ATOM 1355 C C . VAL A 1 183 ? -26.753 5.660 24.661 1.00 92.88 183 VAL A C 1
ATOM 1357 O O . VAL A 1 183 ? -27.856 5.315 24.248 1.00 92.88 183 VAL A O 1
ATOM 1360 N N . ASN A 1 184 ? -25.889 6.311 23.873 1.00 90.00 184 ASN A N 1
ATOM 1361 C CA . ASN A 1 184 ? -26.216 6.759 22.513 1.00 90.00 184 ASN A CA 1
ATOM 1362 C C . ASN A 1 184 ? -26.552 5.600 21.558 1.00 90.00 184 ASN A C 1
ATOM 1364 O O . ASN A 1 184 ? -27.252 5.793 20.566 1.00 90.00 184 ASN A O 1
ATOM 1368 N N . LYS A 1 185 ? -26.088 4.381 21.863 1.00 88.31 185 LYS A N 1
ATOM 1369 C CA . LYS A 1 185 ? -26.431 3.160 21.111 1.00 88.31 185 LYS A CA 1
ATOM 1370 C C . LYS A 1 185 ? -27.893 2.732 21.298 1.00 88.31 185 LYS A C 1
ATOM 1372 O O . LYS A 1 185 ? -28.389 1.916 20.527 1.00 88.31 185 LYS A O 1
ATOM 1377 N N . ILE A 1 186 ? -28.585 3.280 22.298 1.00 90.31 186 ILE A N 1
ATOM 1378 C CA . ILE A 1 186 ? -29.994 3.022 22.588 1.00 90.31 186 ILE A CA 1
ATOM 1379 C C . ILE A 1 186 ? -30.781 4.258 22.158 1.00 90.31 186 ILE A C 1
ATOM 1381 O O . ILE A 1 186 ? -30.929 5.215 22.910 1.00 90.31 186 ILE A O 1
ATOM 1385 N N . THR A 1 187 ? -31.312 4.237 20.937 1.00 87.06 187 THR A N 1
ATOM 1386 C CA . THR A 1 187 ? -31.993 5.390 20.313 1.00 87.06 187 THR A CA 1
ATOM 1387 C C . THR A 1 187 ? -33.172 5.931 21.126 1.00 87.06 187 THR A C 1
ATOM 1389 O O . THR A 1 187 ? -33.452 7.127 21.099 1.00 87.06 187 THR A O 1
ATOM 1392 N N . ALA A 1 188 ? -33.853 5.065 21.879 1.00 87.19 188 ALA A N 1
ATOM 1393 C CA . ALA A 1 188 ? -34.954 5.444 22.759 1.00 87.19 188 ALA A CA 1
ATOM 1394 C C . ALA A 1 188 ? -34.501 6.070 24.097 1.00 87.19 188 ALA A C 1
ATOM 1396 O O . ALA A 1 188 ? -35.344 6.596 24.823 1.00 87.19 188 ALA A O 1
ATOM 1397 N N . ALA A 1 189 ? -33.209 6.013 24.445 1.00 91.12 189 ALA A N 1
ATOM 1398 C CA . ALA A 1 189 ? -32.679 6.503 25.715 1.00 91.12 189 ALA A CA 1
ATOM 1399 C C . ALA A 1 189 ? -32.276 7.980 25.635 1.00 91.12 189 ALA A C 1
ATOM 1401 O O . ALA A 1 189 ? -31.266 8.350 25.031 1.00 91.12 189 ALA A O 1
ATOM 1402 N N . LYS A 1 190 ? -33.053 8.833 26.306 1.00 90.69 190 LYS A N 1
ATOM 1403 C CA . LYS A 1 190 ? -32.768 10.276 26.432 1.00 90.69 190 LYS A CA 1
ATOM 1404 C C . LYS A 1 190 ? -32.313 10.672 27.834 1.00 90.69 190 LYS A C 1
ATOM 1406 O O . LYS A 1 190 ? -31.903 11.806 28.050 1.00 90.69 190 LYS A O 1
ATOM 1411 N N . ALA A 1 191 ? -32.394 9.752 28.787 1.00 93.44 191 ALA A N 1
ATOM 1412 C CA . ALA A 1 191 ? -31.982 9.955 30.165 1.00 93.44 191 ALA A CA 1
ATOM 1413 C C . ALA A 1 191 ? -31.438 8.656 30.755 1.00 93.44 191 ALA A C 1
ATOM 1415 O O . ALA A 1 191 ? -31.576 7.579 30.173 1.00 93.44 191 ALA A O 1
ATOM 1416 N N . VAL A 1 192 ? -30.840 8.761 31.936 1.00 96.00 192 VAL A N 1
ATOM 1417 C CA . VAL A 1 192 ? -30.328 7.611 32.675 1.00 96.00 192 VAL A CA 1
ATOM 1418 C C . VAL A 1 192 ? -30.634 7.712 34.163 1.00 96.00 192 VAL A C 1
ATOM 1420 O O . VAL A 1 192 ? -30.751 8.809 34.707 1.00 96.00 192 VAL A O 1
ATOM 1423 N N . LEU A 1 193 ? -30.720 6.564 34.826 1.00 96.31 193 LEU A N 1
ATOM 1424 C CA . LEU A 1 193 ? -30.692 6.435 36.279 1.00 96.31 193 LEU A CA 1
ATOM 1425 C C . LEU A 1 193 ? -29.381 5.748 36.662 1.00 96.31 193 LEU A C 1
ATOM 1427 O O . LEU A 1 193 ? -29.193 4.571 36.357 1.00 96.31 193 LEU A O 1
ATOM 1431 N N . TRP A 1 194 ? -28.465 6.474 37.297 1.00 96.75 194 TRP A N 1
ATOM 1432 C CA . TRP A 1 194 ? -27.268 5.871 37.876 1.00 96.75 194 TRP A CA 1
ATOM 1433 C C . TRP A 1 194 ? -27.579 5.381 39.290 1.00 96.75 194 TRP A C 1
ATOM 1435 O O . TRP A 1 194 ? -28.350 5.999 40.027 1.00 96.75 194 TRP A O 1
ATOM 1445 N N . GLN A 1 195 ? -27.010 4.236 39.651 1.00 97.25 195 GLN A N 1
ATOM 1446 C CA . GLN A 1 195 ? -27.275 3.542 40.906 1.00 97.25 195 GLN A CA 1
ATOM 1447 C C . GLN A 1 195 ? -25.966 3.010 41.481 1.00 97.25 195 GLN A C 1
ATOM 1449 O O . GLN A 1 195 ? -25.161 2.414 40.765 1.00 97.25 195 GLN A O 1
ATOM 1454 N N . VAL A 1 196 ? -25.792 3.196 42.785 1.00 96.56 196 VAL A N 1
ATOM 1455 C CA . VAL A 1 196 ? -24.712 2.630 43.593 1.00 96.56 196 VAL A CA 1
ATOM 1456 C C . VAL A 1 196 ? -25.366 1.778 44.670 1.00 96.56 196 VAL A C 1
ATOM 1458 O O . VAL A 1 196 ? -26.144 2.302 45.467 1.00 96.56 196 VAL A O 1
ATOM 1461 N N . ALA A 1 197 ? -25.071 0.483 44.696 1.00 94.94 197 ALA A N 1
ATOM 1462 C CA . ALA A 1 197 ? -25.609 -0.457 45.673 1.00 94.94 197 ALA A CA 1
ATOM 1463 C C . ALA A 1 197 ? -24.496 -1.126 46.492 1.00 94.94 197 ALA A C 1
ATOM 1465 O O . ALA A 1 197 ? -23.364 -1.238 46.031 1.00 94.94 197 ALA A O 1
ATOM 1466 N N . THR A 1 198 ? -24.814 -1.572 47.704 1.00 92.50 198 THR A N 1
ATOM 1467 C CA . THR A 1 198 ? -23.934 -2.387 48.563 1.00 92.50 198 THR A CA 1
ATOM 1468 C C . THR A 1 198 ? -24.085 -3.884 48.308 1.00 92.50 198 THR A C 1
ATOM 1470 O O . THR A 1 198 ? -23.312 -4.680 48.829 1.00 92.50 198 THR A O 1
ATOM 1473 N N . GLU A 1 199 ? -25.072 -4.277 47.503 1.00 89.38 199 GLU A N 1
ATOM 1474 C CA . GLU A 1 199 ? -25.337 -5.661 47.118 1.00 89.38 199 GLU A CA 1
ATOM 1475 C C . GLU A 1 199 ? -25.244 -5.823 45.592 1.00 89.38 199 GLU A C 1
ATOM 1477 O O . GLU A 1 199 ? -25.490 -4.866 44.847 1.00 89.38 199 GLU A O 1
ATOM 1482 N N . PRO A 1 200 ? -24.907 -7.025 45.089 1.00 91.06 200 PRO A N 1
ATOM 1483 C CA . PRO A 1 200 ? -25.001 -7.321 43.668 1.00 91.06 200 PRO A CA 1
ATOM 1484 C C . PRO A 1 200 ? -26.422 -7.098 43.148 1.00 91.06 200 PRO A C 1
ATOM 1486 O O . PRO A 1 200 ? -27.403 -7.517 43.763 1.00 91.06 200 PRO A O 1
ATOM 1489 N N . PHE A 1 201 ? -26.537 -6.484 41.973 1.00 91.00 201 PHE A N 1
ATOM 1490 C CA . PHE A 1 201 ? -27.835 -6.309 41.339 1.00 91.00 201 PHE A CA 1
ATOM 1491 C C . PHE A 1 201 ? -28.461 -7.663 40.992 1.00 91.00 201 PHE A C 1
ATOM 1493 O O . PHE A 1 201 ? -27.810 -8.529 40.403 1.00 91.00 201 PHE A O 1
ATOM 1500 N N . ALA A 1 202 ? -29.744 -7.822 41.321 1.00 89.69 202 ALA A N 1
ATOM 1501 C CA . ALA A 1 202 ? -30.532 -8.969 40.890 1.00 89.69 202 ALA A CA 1
ATOM 1502 C C . ALA A 1 202 ? -30.575 -9.064 39.347 1.00 89.69 202 ALA A C 1
ATOM 1504 O O . ALA A 1 202 ? -30.350 -8.055 38.664 1.00 89.69 202 ALA A O 1
ATOM 1505 N N . PRO A 1 203 ? -30.876 -10.251 38.782 1.00 90.62 203 PRO A N 1
ATOM 1506 C CA . PRO A 1 203 ? -31.061 -10.406 37.345 1.00 90.62 203 PRO A CA 1
ATOM 1507 C C . PRO A 1 203 ? -32.026 -9.356 36.796 1.00 90.62 203 PRO A C 1
ATOM 1509 O O . PRO A 1 203 ? -33.125 -9.185 37.317 1.00 90.62 203 PRO A O 1
ATOM 1512 N N . PHE A 1 204 ? -31.595 -8.646 35.755 1.00 90.69 204 PHE A N 1
ATOM 1513 C CA . PHE A 1 204 ? -32.368 -7.555 35.176 1.00 90.69 204 PHE A CA 1
ATOM 1514 C C . PHE A 1 204 ? -33.678 -8.074 34.577 1.00 90.69 204 PHE A C 1
ATOM 1516 O O . PHE A 1 204 ? -33.677 -8.996 33.760 1.00 90.69 204 PHE A O 1
ATOM 1523 N N . THR A 1 205 ? -34.785 -7.445 34.960 1.00 88.06 205 THR A N 1
ATOM 1524 C CA . THR A 1 205 ? -36.141 -7.834 34.541 1.00 88.06 205 THR A CA 1
ATOM 1525 C C . THR A 1 205 ? -36.820 -6.787 33.660 1.00 88.06 205 THR A C 1
ATOM 1527 O O . THR A 1 205 ? -37.834 -7.090 33.030 1.00 88.06 205 THR A O 1
ATOM 1530 N N . GLY A 1 206 ? -36.271 -5.568 33.602 1.00 86.81 206 GLY A N 1
ATOM 1531 C CA . GLY A 1 206 ? -36.866 -4.427 32.911 1.00 86.81 206 GLY A CA 1
ATOM 1532 C C . GLY A 1 206 ? -38.103 -3.869 33.617 1.00 86.81 206 GLY A C 1
ATOM 1533 O O . GLY A 1 206 ? -38.928 -3.232 32.968 1.00 86.81 206 GLY A O 1
ATOM 1534 N N . THR A 1 207 ? -38.256 -4.126 34.920 1.00 85.94 207 THR A N 1
ATOM 1535 C CA . THR A 1 207 ? -39.447 -3.745 35.702 1.00 85.94 207 THR A CA 1
ATOM 1536 C C . THR A 1 207 ? -39.087 -2.855 36.899 1.00 85.94 207 THR A C 1
ATOM 1538 O O . THR A 1 207 ? -37.920 -2.535 37.112 1.00 85.94 207 THR A O 1
ATOM 1541 N N . ALA A 1 208 ? -40.078 -2.418 37.685 1.00 85.31 208 ALA A N 1
ATOM 1542 C CA . ALA A 1 208 ? -39.886 -1.479 38.800 1.00 85.31 208 ALA A CA 1
ATOM 1543 C C . ALA A 1 208 ? -38.767 -1.848 39.813 1.00 85.31 208 ALA A C 1
ATOM 1545 O O . ALA A 1 208 ? -38.047 -0.939 40.228 1.00 85.31 208 ALA A O 1
ATOM 1546 N N . PRO A 1 209 ? -38.526 -3.129 40.170 1.00 87.94 209 PRO A N 1
ATOM 1547 C CA . PRO A 1 209 ? -37.383 -3.530 40.998 1.00 87.94 209 PRO A CA 1
ATOM 1548 C C . PRO A 1 209 ? -36.011 -3.107 40.452 1.00 87.94 209 PRO A C 1
ATOM 1550 O O . PRO A 1 209 ? -35.067 -2.951 41.222 1.00 87.94 209 PRO A O 1
ATOM 1553 N N . ASP A 1 210 ? -35.878 -2.881 39.141 1.00 90.69 210 ASP A N 1
ATOM 1554 C CA . ASP A 1 210 ? -34.631 -2.399 38.543 1.00 90.69 210 ASP A CA 1
ATOM 1555 C C . ASP A 1 210 ? -34.384 -0.899 38.798 1.00 90.69 210 ASP A C 1
ATOM 1557 O O . ASP A 1 210 ? -33.236 -0.449 38.758 1.00 90.69 210 ASP A O 1
ATOM 1561 N N . LEU A 1 211 ? -35.427 -0.125 39.122 1.00 92.25 211 LEU A N 1
ATOM 1562 C CA . LEU A 1 211 ? -35.326 1.297 39.476 1.00 92.25 211 LEU A CA 1
ATOM 1563 C C . LEU A 1 211 ? -34.920 1.510 40.942 1.00 92.25 211 LEU A C 1
ATOM 1565 O O . LEU A 1 211 ? -34.286 2.516 41.261 1.00 92.25 211 LEU A O 1
ATOM 1569 N N . ALA A 1 212 ? -35.231 0.549 41.814 1.00 92.19 212 ALA A N 1
ATOM 1570 C CA . ALA A 1 212 ? -34.902 0.572 43.237 1.00 92.19 212 ALA A CA 1
ATOM 1571 C C . ALA A 1 212 ? -34.388 -0.808 43.704 1.00 92.19 212 ALA A C 1
ATOM 1573 O O . ALA A 1 212 ? -35.113 -1.551 44.370 1.00 92.19 212 ALA A O 1
ATOM 1574 N N . PRO A 1 213 ? -33.152 -1.186 43.330 1.00 92.50 213 PRO A N 1
ATOM 1575 C CA . PRO A 1 213 ? -32.588 -2.482 43.688 1.00 92.50 213 PRO A CA 1
ATOM 1576 C C . PRO A 1 213 ? -32.310 -2.594 45.193 1.00 92.50 213 PRO A C 1
ATOM 1578 O O . PRO A 1 213 ? -32.155 -1.595 45.898 1.00 92.50 213 PRO A O 1
ATOM 1581 N N . LYS A 1 214 ? -32.193 -3.832 45.686 1.00 89.69 214 LYS A N 1
ATOM 1582 C CA . LYS A 1 214 ? -31.753 -4.093 47.063 1.00 89.69 214 LYS A CA 1
ATOM 1583 C C . LYS A 1 214 ? -30.352 -3.525 47.305 1.00 89.69 214 LYS A C 1
ATOM 1585 O O . LYS A 1 214 ? -29.519 -3.492 46.401 1.00 89.69 214 LYS A O 1
ATOM 1590 N N . GLY A 1 215 ? -30.123 -3.037 48.522 1.00 89.06 215 GLY A N 1
ATOM 1591 C CA . GLY A 1 215 ? -28.854 -2.425 48.908 1.00 89.06 215 GLY A CA 1
ATOM 1592 C C . GLY A 1 215 ? -28.562 -1.077 48.239 1.00 89.06 215 GLY A C 1
ATOM 1593 O O . GLY A 1 215 ? -27.412 -0.650 48.255 1.00 89.06 215 GLY A O 1
ATOM 1594 N N . LEU A 1 216 ? -29.544 -0.393 47.630 1.00 92.88 216 LEU A N 1
ATOM 1595 C CA . LEU A 1 216 ? -29.316 0.908 46.991 1.00 92.88 216 LEU A CA 1
ATOM 1596 C C . LEU A 1 216 ? -28.804 1.947 48.006 1.00 92.88 216 LEU A C 1
ATOM 1598 O O . LEU A 1 216 ? -29.522 2.378 48.905 1.00 92.88 216 LEU A O 1
ATOM 1602 N N . ALA A 1 217 ? -27.556 2.375 47.834 1.00 91.56 217 ALA A N 1
ATOM 1603 C CA . ALA A 1 217 ? -26.857 3.298 48.721 1.00 91.56 217 ALA A CA 1
ATOM 1604 C C . ALA A 1 217 ? -26.927 4.752 48.232 1.00 91.56 217 ALA A C 1
ATOM 1606 O O . ALA A 1 217 ? -27.093 5.676 49.033 1.00 91.56 217 ALA A O 1
ATOM 1607 N N . ALA A 1 218 ? -26.836 4.948 46.915 1.00 93.75 218 ALA A N 1
ATOM 1608 C CA . ALA A 1 218 ? -27.076 6.221 46.248 1.00 93.75 218 ALA A CA 1
ATOM 1609 C C . ALA A 1 218 ? -27.660 6.002 44.852 1.00 93.75 218 ALA A C 1
ATOM 1611 O O . ALA A 1 218 ? -27.413 4.988 44.201 1.00 93.75 218 ALA A O 1
ATOM 1612 N N . SER A 1 219 ? -28.425 6.979 44.380 1.00 95.00 219 SER A N 1
ATOM 1613 C CA . SER A 1 219 ? -28.886 7.033 42.997 1.00 95.00 219 SER A CA 1
ATOM 1614 C C . SER A 1 219 ? -29.114 8.472 42.567 1.00 95.00 219 SER A C 1
ATOM 1616 O O . SER A 1 219 ? -29.272 9.363 43.404 1.00 95.00 219 SER A O 1
ATOM 1618 N N . GLY A 1 220 ? -29.169 8.687 41.260 1.00 93.69 220 GLY A N 1
ATOM 1619 C CA . GLY A 1 220 ? -29.548 9.965 40.683 1.00 93.69 220 GLY A CA 1
ATOM 1620 C C . GLY A 1 220 ? -29.808 9.847 39.192 1.00 93.69 220 GLY A C 1
ATOM 1621 O O . GLY A 1 220 ? -29.572 8.809 38.572 1.00 93.69 220 GLY A O 1
ATOM 1622 N N . ARG A 1 221 ? -30.349 10.916 38.610 1.00 93.81 221 ARG A N 1
ATOM 1623 C CA . ARG A 1 221 ? -30.785 10.923 37.212 1.00 93.81 221 ARG A CA 1
ATOM 1624 C C . ARG A 1 221 ? -29.904 11.825 36.364 1.00 93.81 221 ARG A C 1
ATOM 1626 O O . ARG A 1 221 ? -29.662 12.974 36.718 1.00 93.81 221 ARG A O 1
ATOM 1633 N N . GLY A 1 222 ? -29.465 11.301 35.227 1.00 91.31 222 GLY A N 1
ATOM 1634 C CA . GLY A 1 222 ? -28.832 12.066 34.160 1.00 91.31 222 GLY A CA 1
ATOM 1635 C C . GLY A 1 222 ? -29.858 12.411 33.085 1.00 91.31 222 GLY A C 1
ATOM 1636 O O . GLY A 1 222 ? -30.648 11.562 32.681 1.00 91.31 222 GLY A O 1
ATOM 1637 N N . THR A 1 223 ? -29.853 13.652 32.606 1.00 90.75 223 THR A N 1
ATOM 1638 C CA . THR A 1 223 ? -30.820 14.154 31.609 1.00 90.75 223 THR A CA 1
ATOM 1639 C C . THR A 1 223 ? -30.322 14.069 30.165 1.00 90.75 223 THR A C 1
ATOM 1641 O O . THR A 1 223 ? -30.993 14.550 29.258 1.00 90.75 223 THR A O 1
ATOM 1644 N N . LYS A 1 224 ? -29.134 13.494 29.947 1.00 88.50 224 LYS A N 1
ATOM 1645 C CA . LYS A 1 224 ? -28.464 13.403 28.644 1.00 88.50 224 LYS A CA 1
ATOM 1646 C C . LYS A 1 224 ? -28.096 11.955 28.324 1.00 88.50 224 LYS A C 1
ATOM 1648 O O . LYS A 1 224 ? -27.828 11.166 29.231 1.00 88.50 224 LYS A O 1
ATOM 1653 N N . SER A 1 225 ? -27.997 11.639 27.034 1.00 85.94 225 SER A N 1
ATOM 1654 C CA . SER A 1 225 ? -27.580 10.318 26.535 1.00 85.94 225 SER A CA 1
ATOM 1655 C C . SER A 1 225 ? -26.092 10.008 26.768 1.00 85.94 225 SER A C 1
ATOM 1657 O O . SER A 1 225 ? -25.700 8.848 26.741 1.00 85.94 225 SER A O 1
ATOM 1659 N N . ALA A 1 226 ? -25.272 11.014 27.078 1.00 89.56 226 ALA A N 1
ATOM 1660 C CA . ALA A 1 226 ? -23.930 10.839 27.626 1.00 89.56 226 ALA A CA 1
ATOM 1661 C C . ALA A 1 226 ? -23.646 11.915 28.681 1.00 89.56 226 ALA A C 1
ATOM 1663 O O . ALA A 1 226 ? -24.130 13.047 28.572 1.00 89.56 226 ALA A O 1
ATOM 1664 N N . GLY A 1 227 ? -22.875 11.570 29.708 1.00 91.56 227 GLY A N 1
ATOM 1665 C CA . GLY A 1 227 ? -22.568 12.478 30.810 1.00 91.56 227 GLY A CA 1
ATOM 1666 C C . GLY A 1 227 ? -21.694 11.831 31.874 1.00 91.56 227 GLY A C 1
ATOM 1667 O O . GLY A 1 227 ? -21.107 10.777 31.640 1.00 91.56 227 GLY A O 1
ATOM 1668 N N . GLY A 1 228 ? -21.587 12.475 33.035 1.00 92.38 228 GLY A N 1
ATOM 1669 C CA . GLY A 1 228 ? -20.874 11.921 34.178 1.00 92.38 228 GLY A CA 1
ATOM 1670 C C . GLY A 1 228 ? -21.472 12.337 35.516 1.00 92.38 228 GLY A C 1
ATOM 1671 O O . GLY A 1 228 ? -22.254 13.284 35.596 1.00 92.38 228 GLY A O 1
ATOM 1672 N N . PHE A 1 229 ? -21.141 11.577 36.552 1.00 94.12 229 PHE A N 1
ATOM 1673 C CA . PHE A 1 229 ? -21.546 11.805 37.933 1.00 94.12 229 PHE A CA 1
ATOM 1674 C C . PHE A 1 229 ? -20.385 11.475 38.868 1.00 94.12 229 PHE A C 1
ATOM 1676 O O . PHE A 1 229 ? -19.537 10.639 38.557 1.00 94.12 229 PHE A O 1
ATOM 1683 N N . VAL A 1 230 ? -20.351 12.146 40.016 1.00 93.88 230 VAL A N 1
ATOM 1684 C CA . VAL A 1 230 ? -19.321 11.948 41.038 1.00 93.88 230 VAL A CA 1
ATOM 1685 C C . VAL A 1 230 ? -19.937 11.208 42.213 1.00 93.88 230 VAL A C 1
ATOM 1687 O O . VAL A 1 230 ? -21.046 11.529 42.643 1.00 93.88 230 VAL A O 1
ATOM 1690 N N . VAL A 1 231 ? -19.212 10.224 42.731 1.00 93.75 231 VAL A N 1
ATOM 1691 C CA . VAL A 1 231 ? -19.604 9.449 43.905 1.00 93.75 231 VAL A CA 1
ATOM 1692 C C . VAL A 1 231 ? -18.552 9.643 44.985 1.00 93.75 231 VAL A C 1
ATOM 1694 O O . VAL A 1 231 ? -17.396 9.289 44.777 1.00 93.75 231 VAL A O 1
ATOM 1697 N N . ASP A 1 232 ? -18.956 10.188 46.132 1.00 93.38 232 ASP A N 1
ATOM 1698 C CA . ASP A 1 232 ? -18.115 10.298 47.328 1.00 93.38 232 ASP A CA 1
ATOM 1699 C C . ASP A 1 232 ? -18.313 9.051 48.204 1.00 93.38 232 ASP A C 1
ATOM 1701 O O . ASP A 1 232 ? -19.318 8.906 48.914 1.00 93.38 232 ASP A O 1
ATOM 1705 N N . PHE A 1 233 ? -17.352 8.126 48.136 1.00 92.62 233 PHE A N 1
ATOM 1706 C CA . PHE A 1 233 ? -17.430 6.853 48.851 1.00 92.62 233 PHE A CA 1
ATOM 1707 C C . PHE A 1 233 ? -17.211 7.000 50.358 1.00 92.62 233 PHE A C 1
ATOM 1709 O O . PHE A 1 233 ? -17.705 6.171 51.124 1.00 92.62 233 PHE A O 1
ATOM 1716 N N . LYS A 1 234 ? -16.578 8.089 50.809 1.00 90.06 234 LYS A N 1
ATOM 1717 C CA . LYS A 1 234 ? -16.422 8.393 52.235 1.00 90.06 234 LYS A CA 1
ATOM 1718 C C . LYS A 1 234 ? -17.769 8.737 52.860 1.00 90.06 234 LYS A C 1
ATOM 1720 O O . LYS A 1 234 ? -18.132 8.207 53.913 1.00 90.06 234 LYS A O 1
ATOM 1725 N N . GLN A 1 235 ? -18.538 9.605 52.200 1.00 90.56 235 GLN A N 1
ATOM 1726 C CA . GLN A 1 235 ? -19.882 9.973 52.652 1.00 90.56 235 GLN A CA 1
ATOM 1727 C C . GLN A 1 235 ? -20.841 8.781 52.601 1.00 90.56 235 GLN A C 1
ATOM 1729 O O . GLN A 1 235 ? -21.599 8.553 53.547 1.00 90.56 235 GLN A O 1
ATOM 1734 N N . LEU A 1 236 ? -20.769 7.987 51.532 1.00 90.56 236 LEU A N 1
ATOM 1735 C CA . LEU A 1 236 ? -21.553 6.762 51.380 1.00 90.56 236 LEU A CA 1
ATOM 1736 C C . LEU A 1 236 ? -21.235 5.723 52.456 1.00 90.56 236 LEU A C 1
ATOM 1738 O O . LEU A 1 236 ? -22.156 5.225 53.103 1.00 90.56 236 LEU A O 1
ATOM 1742 N N . GLY A 1 237 ? -19.953 5.439 52.694 1.00 87.94 237 GLY A N 1
ATOM 1743 C CA . GLY A 1 237 ? -19.510 4.518 53.738 1.00 87.94 237 GLY A CA 1
ATOM 1744 C C . GLY A 1 237 ? -19.971 4.960 55.126 1.00 87.94 237 GLY A C 1
ATOM 1745 O O . GLY A 1 237 ? -20.518 4.154 55.879 1.00 87.94 237 GLY A O 1
ATOM 1746 N N . ARG A 1 238 ? -19.862 6.260 55.441 1.00 88.44 238 ARG A N 1
ATOM 1747 C CA . ARG A 1 238 ? -20.367 6.824 56.704 1.00 88.44 238 ARG A CA 1
ATOM 1748 C C . ARG A 1 238 ? -21.882 6.668 56.841 1.00 88.44 238 ARG A C 1
ATOM 1750 O O . ARG A 1 238 ? -22.352 6.270 57.903 1.00 88.44 238 ARG A O 1
ATOM 1757 N N . LYS A 1 239 ? -22.652 6.958 55.786 1.00 89.25 239 LYS A N 1
ATOM 1758 C CA . LYS A 1 239 ? -24.116 6.801 55.790 1.00 89.25 239 LYS A CA 1
ATOM 1759 C C . LYS A 1 239 ? -24.524 5.344 56.034 1.00 89.25 239 LYS A C 1
ATOM 1761 O O . LYS A 1 239 ? -25.434 5.084 56.821 1.00 89.25 239 LYS A O 1
ATOM 1766 N N . GLN A 1 240 ? -23.828 4.400 55.403 1.00 88.25 240 GLN A N 1
ATOM 1767 C CA . GLN A 1 240 ? -24.079 2.971 55.587 1.00 88.25 240 GLN A CA 1
ATOM 1768 C C . GLN A 1 240 ? -23.703 2.487 56.990 1.00 88.25 240 GLN A C 1
ATOM 1770 O O . GLN A 1 240 ? -24.485 1.759 57.601 1.00 88.25 240 GLN A O 1
ATOM 1775 N N . TYR A 1 241 ? -22.592 2.968 57.553 1.00 87.31 241 TYR A N 1
ATOM 1776 C CA . TYR A 1 241 ? -22.218 2.683 58.940 1.00 87.31 241 TYR A CA 1
ATOM 1777 C C . TYR A 1 241 ? -23.273 3.168 59.936 1.00 87.31 241 TYR A C 1
ATOM 1779 O O . TYR A 1 241 ? -23.661 2.422 60.828 1.00 87.31 241 TYR A O 1
ATOM 1787 N N . LEU A 1 242 ? -23.802 4.381 59.749 1.00 88.50 242 LEU A N 1
ATOM 1788 C CA . LEU A 1 242 ? -24.861 4.918 60.611 1.00 88.50 242 LEU A CA 1
ATOM 1789 C C . LEU A 1 242 ? -26.171 4.119 60.526 1.00 88.50 242 LEU A C 1
ATOM 1791 O O . LEU A 1 242 ? -26.943 4.126 61.477 1.00 88.50 242 LEU A O 1
ATOM 1795 N N . THR A 1 243 ? -26.423 3.437 59.406 1.00 84.94 243 THR A N 1
ATOM 1796 C CA . THR A 1 243 ? -27.668 2.683 59.184 1.00 84.94 243 THR A CA 1
ATOM 1797 C C . THR A 1 243 ? -27.545 1.214 59.600 1.00 84.94 243 THR A C 1
ATOM 1799 O O . THR A 1 243 ? -28.502 0.628 60.093 1.00 84.94 243 THR A O 1
ATOM 1802 N N . THR A 1 244 ? -26.374 0.604 59.400 1.00 85.31 244 THR A N 1
ATOM 1803 C CA . THR A 1 244 ? -26.165 -0.852 59.537 1.00 85.31 244 THR A CA 1
ATOM 1804 C C . THR A 1 244 ? -25.138 -1.235 60.605 1.00 85.31 244 THR A C 1
ATOM 1806 O O . THR A 1 244 ? -24.945 -2.418 60.880 1.00 85.31 244 THR A O 1
ATOM 1809 N N . GLY A 1 245 ? -24.438 -0.259 61.190 1.00 87.25 245 GLY A N 1
ATOM 1810 C CA . GLY A 1 245 ? -23.320 -0.476 62.111 1.00 87.25 245 GLY A CA 1
ATOM 1811 C C . GLY A 1 245 ? -22.029 -0.956 61.440 1.00 87.25 245 GLY A C 1
ATOM 1812 O O . GLY A 1 245 ? -21.066 -1.268 62.137 1.00 87.25 245 GLY A O 1
ATOM 1813 N N . ARG A 1 246 ? -21.980 -1.052 60.102 1.00 85.88 246 ARG A N 1
ATOM 1814 C CA . ARG A 1 246 ? -20.809 -1.523 59.345 1.00 85.88 246 ARG A CA 1
ATOM 1815 C C . ARG A 1 246 ? -20.574 -0.689 58.089 1.00 85.88 246 ARG A C 1
ATOM 1817 O O . ARG A 1 246 ? -21.511 -0.197 57.465 1.00 85.88 246 ARG A O 1
ATOM 1824 N N . VAL A 1 247 ? -19.305 -0.532 57.718 1.00 84.62 247 VAL A N 1
ATOM 1825 C CA . VAL A 1 247 ? -18.927 0.053 56.426 1.00 84.62 247 VAL A CA 1
ATOM 1826 C C . VAL A 1 247 ? -18.900 -1.074 55.388 1.00 84.62 247 VAL A C 1
ATOM 1828 O O . VAL A 1 247 ? -18.265 -2.095 55.650 1.00 84.62 247 VAL A O 1
ATOM 1831 N N . PRO A 1 248 ? -19.573 -0.932 54.236 1.00 85.94 248 PRO A N 1
ATOM 1832 C CA . PRO A 1 248 ? -19.510 -1.923 53.170 1.00 85.94 248 PRO A CA 1
ATOM 1833 C C . PRO A 1 248 ? -18.090 -2.052 52.612 1.00 85.94 248 PRO A C 1
ATOM 1835 O O . PRO A 1 248 ? -17.454 -1.048 52.298 1.00 85.94 248 PRO A O 1
ATOM 1838 N N . GLU A 1 249 ? -17.625 -3.287 52.431 1.00 86.12 249 GLU A N 1
ATOM 1839 C CA . GLU A 1 249 ? -16.329 -3.582 51.798 1.00 86.12 249 GLU A CA 1
ATOM 1840 C C . GLU A 1 249 ? -16.376 -3.423 50.271 1.00 86.12 249 GLU A C 1
ATOM 1842 O O . GLU A 1 249 ? -15.343 -3.297 49.614 1.00 86.12 249 GLU A O 1
ATOM 1847 N N . GLN A 1 250 ? -17.581 -3.422 49.693 1.00 90.31 250 GLN A N 1
ATOM 1848 C CA . GLN A 1 250 ? -17.791 -3.333 48.256 1.00 90.31 250 GLN A CA 1
ATOM 1849 C C . GLN A 1 250 ? -19.019 -2.480 47.921 1.00 90.31 250 GLN A C 1
ATOM 1851 O O . GLN A 1 250 ? -20.076 -2.606 48.543 1.00 90.31 250 GLN A O 1
ATOM 1856 N N . PHE A 1 251 ? -18.898 -1.674 46.870 1.00 93.94 251 PHE A N 1
ATOM 1857 C CA . PHE A 1 251 ? -20.012 -1.019 46.192 1.00 93.94 251 PHE A CA 1
ATOM 1858 C C . PHE A 1 251 ? -20.101 -1.494 44.743 1.00 93.94 251 PHE A C 1
ATOM 1860 O O . PHE A 1 251 ? -19.110 -1.885 44.130 1.00 93.94 251 PHE A O 1
ATOM 1867 N N . VAL A 1 252 ? -21.303 -1.464 44.184 1.00 94.31 252 VAL A N 1
ATOM 1868 C CA . VAL A 1 252 ? -21.606 -1.933 42.834 1.00 94.31 252 VAL A CA 1
ATOM 1869 C C . VAL A 1 252 ? -22.324 -0.815 42.091 1.00 94.31 252 VAL A C 1
ATOM 1871 O O . VAL A 1 252 ? -23.381 -0.355 42.525 1.00 94.31 252 VAL A O 1
ATOM 1874 N N . VAL A 1 253 ? -21.740 -0.354 40.987 1.00 96.19 253 VAL A N 1
ATOM 1875 C CA . VAL A 1 253 ? -22.226 0.802 40.225 1.00 96.19 253 VAL A CA 1
ATOM 1876 C C . VAL A 1 253 ? -22.779 0.344 38.881 1.00 96.19 253 VAL A C 1
ATOM 1878 O O . VAL A 1 253 ? -22.141 -0.445 38.181 1.00 96.19 253 VAL A O 1
ATOM 1881 N N . ARG A 1 254 ? -23.962 0.844 38.508 1.00 95.69 254 ARG A N 1
ATOM 1882 C CA . ARG A 1 254 ? -24.548 0.652 37.172 1.00 95.69 254 ARG A CA 1
ATOM 1883 C C . ARG A 1 254 ? -25.344 1.869 36.719 1.00 95.69 254 ARG A C 1
ATOM 1885 O O . ARG A 1 254 ? -25.694 2.739 37.517 1.00 95.69 254 ARG A O 1
ATOM 1892 N N . VAL A 1 255 ? -25.707 1.864 35.441 1.00 96.31 255 VAL A N 1
ATOM 1893 C CA . VAL A 1 255 ? -26.596 2.848 34.827 1.00 96.31 255 VAL A CA 1
ATOM 1894 C C . VAL A 1 255 ? -27.749 2.144 34.112 1.00 96.31 255 VAL A C 1
ATOM 1896 O O . VAL A 1 255 ? -27.540 1.161 33.405 1.00 96.31 255 VAL A O 1
ATOM 1899 N N . VAL A 1 256 ? -28.970 2.650 34.289 1.00 96.38 256 VAL A N 1
ATOM 1900 C CA . VAL A 1 256 ? -30.194 2.151 33.645 1.00 96.38 256 VAL A CA 1
ATOM 1901 C C . VAL A 1 256 ? -30.710 3.193 32.637 1.00 96.38 256 VAL A C 1
ATOM 1903 O O . VAL A 1 256 ? -30.973 4.330 33.036 1.00 96.38 256 VAL A O 1
ATOM 1906 N N . PRO A 1 257 ? -30.868 2.849 31.346 1.00 96.12 257 PRO A N 1
ATOM 1907 C CA . PRO A 1 257 ? -31.382 3.765 30.324 1.00 96.12 257 PRO A CA 1
ATOM 1908 C C . PRO A 1 257 ? -32.883 4.039 30.467 1.00 96.12 257 PRO A C 1
ATOM 1910 O O . PRO A 1 257 ? -33.693 3.111 30.540 1.00 96.12 257 PRO A O 1
ATOM 1913 N N . LEU A 1 258 ? -33.263 5.317 30.424 1.00 94.88 258 LEU A N 1
ATOM 1914 C CA . LEU A 1 258 ? -34.638 5.793 30.574 1.00 94.88 258 LEU A CA 1
ATOM 1915 C C . LEU A 1 258 ? -35.118 6.552 29.331 1.00 94.88 258 LEU A C 1
ATOM 1917 O O . LEU A 1 258 ? -34.344 7.230 28.651 1.00 94.88 258 LEU A O 1
ATOM 1921 N N . ALA A 1 259 ? -36.426 6.480 29.068 1.00 91.38 259 ALA A N 1
ATOM 1922 C CA . ALA A 1 259 ? -37.050 7.134 27.913 1.00 91.38 259 ALA A CA 1
ATOM 1923 C C . ALA A 1 259 ? -36.858 8.662 27.896 1.00 91.38 259 ALA A C 1
ATOM 1925 O O . ALA A 1 259 ? -36.692 9.258 26.834 1.00 91.38 259 ALA A O 1
ATOM 1926 N N . ALA A 1 260 ? -36.910 9.299 29.069 1.00 90.00 260 ALA A N 1
ATOM 1927 C CA . ALA A 1 260 ? -36.826 10.747 29.240 1.00 90.00 260 ALA A CA 1
ATOM 1928 C C . ALA A 1 260 ? -36.425 11.115 30.677 1.00 90.00 260 ALA A C 1
ATOM 1930 O O . ALA A 1 260 ? -36.507 10.290 31.593 1.00 90.00 260 ALA A O 1
ATOM 1931 N N . ALA A 1 261 ? -36.010 12.366 30.885 1.00 84.75 261 ALA A N 1
ATOM 1932 C CA . ALA A 1 261 ? -35.743 12.892 32.220 1.00 84.75 261 ALA A CA 1
ATOM 1933 C C . ALA A 1 261 ? -37.017 12.814 33.083 1.00 84.75 261 ALA A C 1
ATOM 1935 O O . ALA A 1 261 ? -38.090 13.206 32.637 1.00 84.75 261 ALA A O 1
ATOM 1936 N N . GLY A 1 262 ? -36.906 12.265 34.296 1.00 81.94 262 GLY A N 1
ATOM 1937 C CA . GLY A 1 262 ? -38.042 12.078 35.212 1.00 81.94 262 GLY A CA 1
ATOM 1938 C C . GLY A 1 262 ? -38.962 10.885 34.906 1.00 81.94 262 GLY A C 1
ATOM 1939 O O . GLY A 1 262 ? -39.860 10.614 35.692 1.00 81.94 262 GLY A O 1
ATOM 1940 N N . SER A 1 263 ? -38.736 10.139 33.819 1.00 86.75 263 SER A N 1
ATOM 1941 C CA . SER A 1 263 ? -39.523 8.944 33.477 1.00 86.75 263 SER A CA 1
ATOM 1942 C C . SER A 1 263 ? -38.985 7.681 34.159 1.00 86.75 263 SER A C 1
ATOM 1944 O O . SER A 1 263 ? -37.778 7.458 34.181 1.00 86.75 263 SER A O 1
ATOM 1946 N N . ASP A 1 264 ? -39.880 6.799 34.604 1.00 91.69 264 ASP A N 1
ATOM 1947 C CA . ASP A 1 264 ? -39.561 5.451 35.115 1.00 91.69 264 ASP A CA 1
ATOM 1948 C C . ASP A 1 264 ? -39.593 4.364 34.034 1.00 91.69 264 ASP A C 1
ATOM 1950 O O . ASP A 1 264 ? -39.282 3.198 34.273 1.00 91.69 264 ASP A O 1
ATOM 1954 N N . LYS A 1 265 ? -39.925 4.745 32.798 1.00 92.38 265 LYS A N 1
ATOM 1955 C CA . LYS A 1 265 ? -39.901 3.844 31.648 1.00 92.38 265 LYS A CA 1
ATOM 1956 C C . LYS A 1 265 ? -38.465 3.487 31.256 1.00 92.38 265 LYS A C 1
ATOM 1958 O O . LYS A 1 265 ? -37.758 4.309 30.663 1.00 92.38 265 LYS A O 1
ATOM 1963 N N . ILE A 1 266 ? -38.082 2.245 31.541 1.00 94.06 266 ILE A N 1
ATOM 1964 C CA . ILE A 1 266 ? -36.826 1.630 31.103 1.00 94.06 266 ILE A CA 1
ATOM 1965 C C . ILE A 1 266 ? -36.921 1.300 29.609 1.00 94.06 266 ILE A C 1
ATOM 1967 O O . ILE A 1 266 ? -37.899 0.708 29.153 1.00 94.06 266 ILE A O 1
ATOM 1971 N N . VAL A 1 267 ? -35.910 1.700 28.837 1.00 93.12 267 VAL A N 1
ATOM 1972 C CA . VAL A 1 267 ? -35.903 1.574 27.362 1.00 93.12 267 VAL A CA 1
ATOM 1973 C C . VAL A 1 267 ? -34.709 0.798 26.818 1.00 93.12 267 VAL A C 1
ATOM 1975 O O . VAL A 1 267 ? -34.582 0.632 25.608 1.00 93.12 267 VAL A O 1
ATOM 1978 N N . GLY A 1 268 ? -33.848 0.292 27.697 1.00 91.75 268 GLY A N 1
ATOM 1979 C CA . GLY A 1 268 ? -32.709 -0.532 27.325 1.00 91.75 268 GLY A CA 1
ATOM 1980 C C . GLY A 1 268 ? -32.192 -1.358 28.494 1.00 91.75 268 GLY A C 1
ATOM 1981 O O . GLY A 1 268 ? -32.575 -1.141 29.645 1.00 91.75 268 GLY A O 1
ATOM 1982 N N . LYS A 1 269 ? -31.319 -2.318 28.189 1.00 93.88 269 LYS A N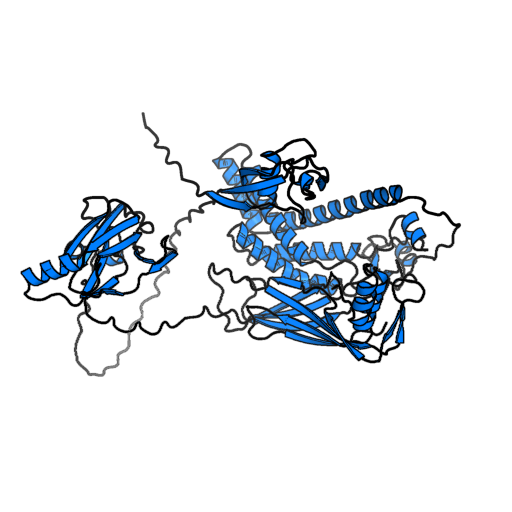 1
ATOM 1983 C CA . LYS A 1 269 ? -30.595 -3.095 29.201 1.00 93.88 269 LYS A CA 1
ATOM 1984 C C . LYS A 1 269 ? -29.623 -2.185 29.970 1.00 93.88 269 LYS A C 1
ATOM 1986 O O . LYS A 1 269 ? -29.115 -1.224 29.386 1.00 93.88 269 LYS A O 1
ATOM 1991 N N . PRO A 1 270 ? -29.361 -2.467 31.258 1.00 93.81 270 PRO A N 1
ATOM 1992 C CA . PRO A 1 270 ? -28.429 -1.686 32.062 1.00 93.81 270 PRO A CA 1
ATOM 1993 C C . PRO A 1 270 ? -27.001 -1.786 31.515 1.00 93.81 270 PRO A C 1
ATOM 1995 O O . PRO A 1 270 ? -26.679 -2.688 30.738 1.00 93.81 270 PRO A O 1
ATOM 1998 N N . SER A 1 271 ? -26.150 -0.851 31.934 1.00 94.81 271 SER A N 1
ATOM 1999 C CA . SER A 1 271 ? -24.731 -0.838 31.586 1.00 94.81 271 SER A CA 1
ATOM 2000 C C . SER A 1 271 ? -23.981 -2.058 32.122 1.00 94.81 271 SER A C 1
ATOM 2002 O O . SER A 1 271 ? -24.488 -2.818 32.953 1.00 94.81 271 SER A O 1
ATOM 2004 N N . ASN A 1 272 ? -22.712 -2.188 31.723 1.00 93.31 272 ASN A N 1
ATOM 2005 C CA . ASN A 1 272 ? -21.755 -2.962 32.506 1.00 93.31 272 ASN A CA 1
ATOM 2006 C C . ASN A 1 272 ? -21.737 -2.480 33.967 1.00 93.31 272 ASN A C 1
ATOM 2008 O O . ASN A 1 272 ? -22.059 -1.327 34.277 1.00 93.31 272 ASN A O 1
ATOM 2012 N N . ILE A 1 273 ? -21.360 -3.394 34.851 1.00 93.06 273 ILE A N 1
ATOM 2013 C CA . ILE A 1 273 ? -21.231 -3.147 36.281 1.00 93.06 273 ILE A CA 1
ATOM 2014 C C . ILE A 1 273 ? -19.763 -2.859 36.584 1.00 93.06 273 ILE A C 1
ATOM 2016 O O . ILE A 1 273 ? -18.897 -3.575 36.089 1.00 93.06 273 ILE A O 1
ATOM 2020 N N . ILE A 1 274 ? -19.505 -1.848 37.411 1.00 93.12 274 ILE A N 1
ATOM 2021 C CA . ILE A 1 274 ? -18.184 -1.608 38.003 1.00 93.12 274 ILE A CA 1
ATOM 2022 C C . ILE A 1 274 ? -18.290 -1.873 39.502 1.00 93.12 274 ILE A C 1
ATOM 2024 O O . ILE A 1 274 ? -19.125 -1.263 40.179 1.00 93.12 274 ILE A O 1
ATOM 2028 N N . LYS A 1 275 ? -17.463 -2.782 40.023 1.00 93.12 275 LYS A N 1
ATOM 2029 C CA . LYS A 1 275 ? -17.316 -2.986 41.467 1.00 93.12 275 LYS A CA 1
ATOM 2030 C C . LYS A 1 275 ? -16.205 -2.099 42.013 1.00 93.12 275 LYS A C 1
ATOM 2032 O O . LYS A 1 275 ? -15.145 -1.946 41.407 1.00 93.12 275 LYS A O 1
ATOM 2037 N N . VAL A 1 276 ? -16.472 -1.538 43.181 1.00 92.38 276 VAL A N 1
ATOM 2038 C CA . VAL A 1 276 ? -15.567 -0.665 43.921 1.00 92.38 276 VAL A CA 1
ATOM 2039 C C . VAL A 1 276 ? -15.268 -1.345 45.241 1.00 92.38 276 VAL A C 1
ATOM 2041 O O . VAL A 1 276 ?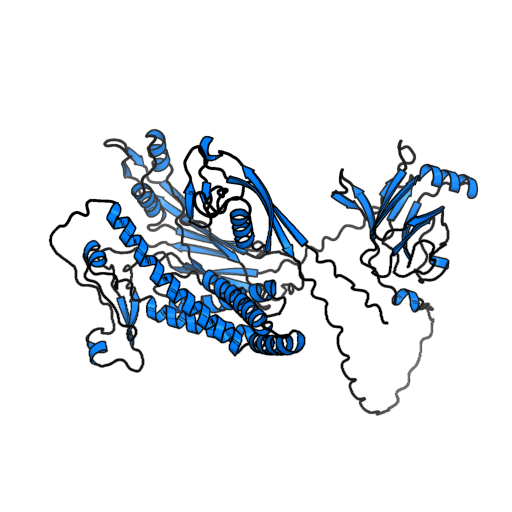 -16.177 -1.510 46.054 1.00 92.38 276 VAL A O 1
ATOM 2044 N N . TYR A 1 277 ? -14.024 -1.755 45.447 1.00 90.88 277 TYR A N 1
ATOM 2045 C CA . TYR A 1 277 ? -13.586 -2.361 46.700 1.00 90.88 277 TYR A CA 1
ATOM 2046 C C . TYR A 1 277 ? -13.092 -1.253 47.630 1.00 90.88 277 TYR A C 1
ATOM 2048 O O . TYR A 1 277 ? -12.145 -0.538 47.309 1.00 90.88 277 TYR A O 1
ATOM 2056 N N . TYR A 1 278 ? -13.776 -1.061 48.754 1.00 88.38 278 TYR A N 1
ATOM 2057 C CA . TYR A 1 278 ? -13.525 0.036 49.684 1.00 88.38 278 TYR A CA 1
ATOM 2058 C C . TYR A 1 278 ? -12.788 -0.501 50.912 1.00 88.38 278 TYR A C 1
ATOM 2060 O O . TYR A 1 278 ? -13.382 -1.130 51.784 1.00 88.38 278 TYR A O 1
ATOM 2068 N N . GLY A 1 279 ? -11.467 -0.312 50.949 1.00 80.94 279 GLY A N 1
ATOM 2069 C CA . GLY A 1 279 ? -10.595 -0.896 51.979 1.00 80.94 279 GLY A CA 1
ATOM 2070 C C . GLY A 1 279 ? -10.353 -2.405 51.857 1.00 80.94 279 GLY A C 1
ATOM 2071 O O . GLY A 1 279 ? -9.568 -2.949 52.630 1.00 80.94 279 GLY A O 1
ATOM 2072 N N . ALA A 1 280 ? -10.975 -3.066 50.879 1.00 80.38 280 ALA A N 1
ATOM 2073 C CA . ALA A 1 280 ? -10.711 -4.449 50.502 1.00 80.38 280 ALA A CA 1
ATOM 2074 C C . ALA A 1 280 ? -9.886 -4.502 49.208 1.00 80.38 280 ALA A C 1
ATOM 2076 O O . ALA A 1 280 ? -9.987 -3.620 48.356 1.00 80.38 280 ALA A O 1
ATOM 2077 N N . LYS A 1 281 ? -9.081 -5.555 49.051 1.00 74.00 281 LYS A N 1
ATOM 2078 C CA . LYS A 1 281 ? -8.319 -5.787 47.822 1.00 74.00 281 LYS A CA 1
ATOM 2079 C C . LYS A 1 281 ? -9.235 -6.386 46.757 1.00 74.00 281 LYS A C 1
ATOM 2081 O O . LYS A 1 281 ? -9.950 -7.351 47.034 1.00 74.00 281 LYS A O 1
ATOM 2086 N N . ALA A 1 282 ? -9.198 -5.846 45.545 1.00 72.44 282 ALA A N 1
ATOM 2087 C CA . ALA A 1 282 ? -9.908 -6.410 44.413 1.00 72.44 282 ALA A CA 1
ATOM 2088 C C . ALA A 1 282 ? -9.350 -7.815 44.111 1.00 72.44 282 ALA A C 1
ATOM 2090 O O . ALA A 1 282 ? -8.132 -8.028 44.174 1.00 72.44 282 ALA A O 1
ATOM 2091 N N . PRO A 1 283 ? -10.205 -8.795 43.763 1.00 74.69 283 PRO A N 1
ATOM 2092 C CA . PRO A 1 283 ? -9.729 -10.067 43.254 1.00 74.69 283 PRO A CA 1
ATOM 2093 C C . PRO A 1 283 ? -8.850 -9.805 42.025 1.00 74.69 283 PRO A C 1
ATOM 2095 O O . PRO A 1 283 ? -9.201 -8.945 41.209 1.00 74.69 283 PRO A O 1
ATOM 2098 N N . PRO A 1 284 ? -7.727 -10.527 41.862 1.00 64.38 284 PRO A N 1
ATOM 2099 C CA . PRO A 1 284 ? -6.908 -10.384 40.669 1.00 64.38 284 PRO A CA 1
ATOM 2100 C C . PRO A 1 284 ? -7.800 -10.608 39.440 1.00 64.38 284 PRO A C 1
ATOM 2102 O O . PRO A 1 284 ? -8.564 -11.584 39.425 1.00 64.38 284 PRO A O 1
ATOM 2105 N N . PRO A 1 285 ? -7.761 -9.712 38.434 1.00 57.62 285 PRO A N 1
ATOM 2106 C CA . PRO A 1 285 ? -8.585 -9.879 37.251 1.00 57.62 285 PRO A CA 1
ATOM 2107 C C . PRO A 1 285 ? -8.284 -11.255 36.645 1.00 57.62 285 PRO A C 1
ATOM 2109 O O . PRO A 1 285 ? -7.117 -11.672 36.643 1.00 57.62 285 PRO A O 1
ATOM 2112 N N . PRO A 1 286 ? -9.303 -11.985 36.150 1.00 57.47 286 PRO A N 1
ATOM 2113 C CA . PRO A 1 286 ? -9.051 -13.236 35.455 1.00 57.47 286 PRO A CA 1
ATOM 2114 C C . PRO A 1 286 ? -8.016 -12.963 34.359 1.00 57.47 286 PRO A C 1
ATOM 2116 O O . PRO A 1 286 ? -8.096 -11.906 33.721 1.00 57.47 286 PRO A O 1
ATOM 2119 N N . PRO A 1 287 ? -7.033 -13.861 34.154 1.00 44.78 287 PRO A N 1
ATOM 2120 C CA . PRO A 1 287 ? -5.984 -13.636 33.176 1.00 44.78 287 PRO A CA 1
ATOM 2121 C C . PRO A 1 287 ? -6.645 -13.274 31.855 1.00 44.78 287 PRO A C 1
ATOM 2123 O O . PRO A 1 287 ? -7.458 -14.041 31.327 1.00 44.78 287 PRO A O 1
ATOM 2126 N N . VAL A 1 288 ? -6.337 -12.074 31.362 1.00 44.00 288 VAL A N 1
ATOM 2127 C CA . VAL A 1 288 ? -6.812 -11.611 30.066 1.00 44.00 288 VAL A CA 1
ATOM 2128 C C . VAL A 1 288 ? -6.247 -12.592 29.052 1.00 44.00 288 VAL A C 1
ATOM 2130 O O . VAL A 1 288 ? -5.073 -12.536 28.689 1.00 44.00 288 VAL A O 1
ATOM 2133 N N . LYS A 1 289 ? -7.074 -13.546 28.619 1.00 33.34 289 LYS A N 1
ATOM 2134 C CA . LYS A 1 289 ? -6.777 -14.330 27.432 1.00 33.34 289 LYS A CA 1
ATOM 2135 C C . LYS A 1 289 ? -6.878 -13.344 26.286 1.00 33.34 289 LYS A C 1
ATOM 2137 O O . LYS A 1 289 ? -7.970 -13.053 25.805 1.00 33.34 289 LYS A O 1
ATOM 2142 N N . PHE A 1 290 ? -5.738 -12.800 25.876 1.00 32.19 290 PHE A N 1
ATOM 2143 C CA . PHE A 1 290 ? -5.634 -12.162 24.581 1.00 32.19 290 PHE A CA 1
ATOM 2144 C C . PHE A 1 290 ? -5.967 -13.238 23.550 1.00 32.19 290 PHE A C 1
ATOM 2146 O O . PHE A 1 290 ? -5.125 -14.048 23.171 1.00 32.19 290 PHE A O 1
ATOM 2153 N N . HIS A 1 291 ? -7.223 -13.281 23.114 1.00 38.91 291 HIS A N 1
ATOM 2154 C CA . HIS A 1 291 ? -7.540 -13.820 21.808 1.00 38.91 291 HIS A CA 1
ATOM 2155 C C . HIS A 1 291 ? -6.954 -12.815 20.828 1.00 38.91 291 HIS A C 1
ATOM 2157 O O . HIS A 1 291 ? -7.619 -11.874 20.396 1.00 38.91 291 HIS A O 1
ATOM 2163 N N . THR A 1 292 ? -5.656 -12.957 20.553 1.00 37.66 292 THR A N 1
ATOM 2164 C CA . THR A 1 292 ? -5.086 -12.401 19.337 1.00 37.66 292 THR A CA 1
ATOM 2165 C C . THR A 1 292 ? -6.031 -12.829 18.230 1.00 37.66 292 THR A C 1
ATOM 2167 O O . THR A 1 292 ? -6.318 -14.021 18.094 1.00 37.66 292 THR A O 1
ATOM 2170 N N . GLN A 1 293 ? -6.606 -11.858 17.512 1.00 43.91 293 GLN A N 1
ATOM 2171 C CA . GLN A 1 293 ? -7.367 -12.187 16.315 1.00 43.91 293 GLN A CA 1
ATOM 2172 C C . GLN A 1 293 ? -6.495 -13.156 15.517 1.00 43.91 293 GLN A C 1
ATOM 2174 O O . GLN A 1 293 ? -5.309 -12.850 15.321 1.00 43.91 293 GLN A O 1
ATOM 2179 N N . PRO A 1 294 ? -7.005 -14.346 15.172 1.00 49.28 294 PRO A N 1
ATOM 2180 C CA . PRO A 1 294 ? -6.186 -15.329 14.499 1.00 49.28 294 PRO A CA 1
ATOM 2181 C C . PRO A 1 294 ? -5.647 -14.668 13.228 1.00 49.28 294 PRO A C 1
ATOM 2183 O O . PRO A 1 294 ? -6.405 -14.162 12.399 1.00 49.28 294 PRO A O 1
ATOM 2186 N N . ARG A 1 295 ? -4.318 -14.525 13.155 1.00 53.47 295 ARG A N 1
ATOM 2187 C CA . ARG A 1 295 ? -3.680 -13.860 12.019 1.00 53.47 295 ARG A CA 1
ATOM 2188 C C . ARG A 1 295 ? -4.017 -14.696 10.786 1.00 53.47 295 ARG A C 1
ATOM 2190 O O . ARG A 1 295 ? -3.921 -15.921 10.873 1.00 53.47 295 ARG A O 1
ATOM 2197 N N . PRO A 1 296 ? -4.417 -14.090 9.659 1.00 60.12 296 PRO A N 1
ATOM 2198 C CA . PRO A 1 296 ? -4.473 -14.846 8.420 1.00 60.12 296 PRO A CA 1
ATOM 2199 C C . PRO A 1 296 ? -3.065 -15.409 8.170 1.00 60.12 296 PRO A C 1
ATOM 2201 O O . PRO A 1 296 ? -2.116 -14.636 8.128 1.00 60.12 296 PRO A O 1
ATOM 2204 N N . ASP A 1 297 ? -2.920 -16.736 8.111 1.00 71.50 297 ASP A N 1
ATOM 2205 C CA . ASP A 1 297 ? -1.643 -17.411 7.845 1.00 71.50 297 ASP A CA 1
ATOM 2206 C C . ASP A 1 297 ? -1.529 -17.624 6.333 1.00 71.50 297 ASP A C 1
ATOM 2208 O O . ASP A 1 297 ? -2.055 -18.590 5.768 1.00 71.50 297 ASP A O 1
ATOM 2212 N N . TYR A 1 298 ? -0.915 -16.657 5.654 1.00 79.94 298 TYR A N 1
ATOM 2213 C CA . TYR A 1 298 ? -0.538 -16.812 4.255 1.00 79.94 298 TYR A CA 1
ATOM 2214 C C . TYR A 1 298 ? 0.824 -17.494 4.171 1.00 79.94 298 TYR A C 1
ATOM 2216 O O . TYR A 1 298 ? 1.782 -17.059 4.801 1.00 79.94 298 TYR A O 1
ATOM 2224 N N . LYS A 1 299 ? 0.938 -18.529 3.340 1.00 85.94 299 LYS A N 1
ATOM 2225 C CA . LYS A 1 299 ? 2.230 -19.106 2.955 1.00 85.94 299 LYS A CA 1
ATOM 2226 C C . LYS A 1 299 ? 2.726 -18.379 1.715 1.00 85.94 299 LYS A C 1
ATOM 2228 O O . LYS A 1 299 ? 2.028 -18.357 0.704 1.00 85.94 299 LYS A O 1
ATOM 2233 N N . ILE A 1 300 ? 3.918 -17.798 1.801 1.00 88.69 300 ILE A N 1
ATOM 2234 C CA . ILE A 1 300 ? 4.525 -17.007 0.727 1.00 88.69 300 ILE A CA 1
ATOM 2235 C C . ILE A 1 300 ? 5.750 -17.747 0.196 1.00 88.69 300 ILE A C 1
ATOM 2237 O O . ILE A 1 300 ? 6.587 -18.205 0.974 1.00 88.69 300 ILE A O 1
ATOM 2241 N N . ARG A 1 301 ? 5.876 -17.848 -1.129 1.00 90.19 301 ARG A N 1
ATOM 2242 C CA . ARG A 1 301 ? 7.007 -18.504 -1.791 1.00 90.19 301 ARG A CA 1
ATOM 2243 C C . ARG A 1 301 ? 7.427 -17.748 -3.044 1.00 90.19 301 ARG A C 1
ATOM 2245 O O . ARG A 1 301 ? 6.592 -17.397 -3.865 1.00 90.19 301 ARG A O 1
ATOM 2252 N N . VAL A 1 302 ? 8.728 -17.557 -3.240 1.00 89.62 302 VAL A N 1
ATOM 2253 C CA . VAL A 1 302 ? 9.258 -16.994 -4.491 1.00 89.62 302 VAL A CA 1
ATOM 2254 C C . VAL A 1 302 ? 9.424 -18.124 -5.515 1.00 89.62 302 VAL A C 1
ATOM 2256 O O . VAL A 1 302 ? 10.320 -18.965 -5.404 1.00 89.62 302 VAL A O 1
ATOM 2259 N N . VAL A 1 303 ? 8.539 -18.177 -6.511 1.00 89.25 303 VAL A N 1
ATOM 2260 C CA . VAL A 1 303 ? 8.437 -19.287 -7.481 1.00 89.25 303 VAL A CA 1
ATOM 2261 C C . VAL A 1 303 ? 9.377 -19.126 -8.665 1.00 89.25 303 VAL A C 1
ATOM 2263 O O . VAL A 1 303 ? 9.896 -20.124 -9.172 1.00 89.25 303 VAL A O 1
ATOM 2266 N N . SER A 1 304 ? 9.674 -17.897 -9.074 1.00 88.25 304 SER A N 1
ATOM 2267 C CA . SER A 1 304 ? 10.674 -17.638 -10.110 1.00 88.25 304 SER A CA 1
ATOM 2268 C C . SER A 1 304 ? 11.244 -16.233 -10.008 1.00 88.25 304 SER A C 1
ATOM 2270 O O . SER A 1 304 ? 10.615 -15.335 -9.456 1.00 88.25 304 SER A O 1
ATOM 2272 N N . PHE A 1 305 ? 12.426 -16.047 -10.584 1.00 89.31 305 PHE A N 1
ATOM 2273 C CA . PHE A 1 305 ? 13.065 -14.752 -10.757 1.00 89.31 305 PHE A CA 1
ATOM 2274 C C . PHE A 1 305 ? 13.633 -14.671 -12.167 1.00 89.31 305 PHE A C 1
ATOM 2276 O O . PHE A 1 305 ? 14.298 -15.604 -12.619 1.00 89.31 305 PHE A O 1
ATOM 2283 N N . THR A 1 306 ? 13.364 -13.559 -12.837 1.00 86.62 306 THR A N 1
ATOM 2284 C CA . THR A 1 306 ? 13.941 -13.210 -14.131 1.00 86.62 306 THR A CA 1
ATOM 2285 C C . THR A 1 306 ? 14.885 -12.032 -13.898 1.00 86.62 306 THR A C 1
ATOM 2287 O O . THR A 1 306 ? 14.413 -10.999 -13.415 1.00 86.62 306 THR A O 1
ATOM 2290 N N . PRO A 1 307 ? 16.195 -12.173 -14.174 1.00 83.38 307 PRO A N 1
ATOM 2291 C CA . PRO A 1 307 ? 17.148 -11.077 -14.028 1.00 83.38 307 PRO A CA 1
ATOM 2292 C C . PRO A 1 307 ? 16.847 -9.952 -15.032 1.00 83.38 307 PRO A C 1
ATOM 2294 O O . PRO A 1 307 ? 16.169 -10.201 -16.032 1.00 83.38 307 PRO A O 1
ATOM 2297 N N . PRO A 1 308 ? 17.345 -8.727 -14.790 1.00 77.88 308 PRO A N 1
ATOM 2298 C CA . PRO A 1 308 ? 17.203 -7.644 -15.748 1.00 77.88 308 PRO A CA 1
ATOM 2299 C C . PRO A 1 308 ? 17.944 -7.977 -17.048 1.00 77.88 308 PRO A C 1
ATOM 2301 O O . PRO A 1 308 ? 19.052 -8.525 -17.029 1.00 77.88 308 PRO A O 1
ATOM 2304 N N . GLU A 1 309 ? 17.345 -7.607 -18.175 1.00 74.25 309 GLU A N 1
ATOM 2305 C CA . GLU A 1 309 ? 18.035 -7.590 -19.463 1.00 74.25 309 GLU A CA 1
ATOM 2306 C C . GLU A 1 309 ? 18.433 -6.151 -19.765 1.00 74.25 309 GLU A C 1
ATOM 2308 O O . GLU A 1 309 ? 17.583 -5.265 -19.809 1.00 74.25 309 GLU A O 1
ATOM 2313 N N . PHE A 1 310 ? 19.729 -5.910 -19.939 1.00 73.44 310 PHE A N 1
ATOM 2314 C CA . PHE A 1 310 ? 20.225 -4.603 -20.351 1.00 73.44 310 PHE A CA 1
ATOM 2315 C C . PHE A 1 310 ? 20.120 -4.464 -21.864 1.00 73.44 310 PHE A C 1
ATOM 2317 O O . PHE A 1 310 ? 20.314 -5.440 -22.592 1.00 73.44 310 PHE A O 1
ATOM 2324 N N . ASP A 1 311 ? 19.823 -3.254 -22.319 1.00 69.50 311 ASP A N 1
ATOM 2325 C CA . ASP A 1 311 ? 19.863 -2.916 -23.728 1.00 69.50 311 ASP A CA 1
ATOM 2326 C C . ASP A 1 311 ? 21.296 -3.022 -24.268 1.00 69.50 311 ASP A C 1
ATOM 2328 O O . ASP A 1 311 ? 22.272 -2.595 -23.646 1.00 69.50 311 ASP A O 1
ATOM 2332 N N . ASP A 1 312 ? 21.408 -3.648 -25.433 1.00 73.75 312 ASP A N 1
ATOM 2333 C CA . ASP A 1 312 ? 22.592 -3.658 -26.273 1.00 73.75 312 ASP A CA 1
ATOM 2334 C C . ASP A 1 312 ? 22.374 -2.599 -27.364 1.00 73.75 312 ASP A C 1
ATOM 2336 O O . ASP A 1 312 ? 21.440 -2.736 -28.165 1.00 73.75 312 ASP A O 1
ATOM 2340 N N . PRO A 1 313 ? 23.221 -1.557 -27.444 1.00 69.94 313 PRO A N 1
ATOM 2341 C CA . PRO A 1 313 ? 23.142 -0.547 -28.498 1.00 69.94 313 PRO A CA 1
ATOM 2342 C C . PRO A 1 313 ? 23.098 -1.149 -29.912 1.00 69.94 313 PRO A C 1
ATOM 2344 O O . PRO A 1 313 ? 22.462 -0.603 -30.813 1.00 69.94 313 PRO A O 1
ATOM 2347 N N . ASN A 1 314 ? 23.718 -2.316 -30.116 1.00 76.75 314 ASN A N 1
ATOM 2348 C CA . ASN A 1 314 ? 23.740 -3.007 -31.403 1.00 76.75 314 ASN A CA 1
ATOM 2349 C C . ASN A 1 314 ? 22.472 -3.815 -31.700 1.00 76.75 314 ASN A C 1
ATOM 2351 O O . ASN A 1 314 ? 22.310 -4.312 -32.818 1.00 76.75 314 ASN A O 1
ATOM 2355 N N . ARG A 1 315 ? 21.578 -3.960 -30.727 1.00 78.81 315 ARG A N 1
ATOM 2356 C CA . ARG A 1 315 ? 20.309 -4.678 -30.875 1.00 78.81 315 ARG A CA 1
ATOM 2357 C C . ARG A 1 315 ? 19.101 -3.785 -30.634 1.00 78.81 315 ARG A C 1
ATOM 2359 O O . ARG A 1 315 ? 17.969 -4.264 -30.674 1.00 78.81 315 ARG A O 1
ATOM 2366 N N . TRP A 1 316 ? 19.325 -2.491 -30.419 1.00 78.00 316 TRP A N 1
ATOM 2367 C CA . TRP A 1 316 ? 18.253 -1.533 -30.226 1.00 78.00 316 TRP A CA 1
ATOM 2368 C C . TRP A 1 316 ? 17.265 -1.556 -31.402 1.00 78.00 316 TRP A C 1
ATOM 2370 O O . TRP A 1 316 ? 17.656 -1.525 -32.571 1.00 78.00 316 TRP A O 1
ATOM 2380 N N . GLY A 1 317 ? 15.975 -1.654 -31.074 1.00 73.50 317 GLY A N 1
ATOM 2381 C CA . GLY A 1 317 ? 14.883 -1.732 -32.046 1.00 73.50 317 GLY A CA 1
ATOM 2382 C C . GLY A 1 317 ? 14.686 -3.102 -32.709 1.00 73.50 317 GLY A C 1
ATOM 2383 O O . GLY A 1 317 ? 13.780 -3.229 -33.530 1.00 73.50 317 GLY A O 1
ATOM 2384 N N . CYS A 1 318 ? 15.482 -4.127 -32.372 1.00 84.31 318 CYS A N 1
ATOM 2385 C CA . CYS A 1 318 ? 15.266 -5.486 -32.870 1.00 84.31 318 CYS A CA 1
ATOM 2386 C C . CYS A 1 318 ? 13.993 -6.113 -32.284 1.00 84.31 318 CYS A C 1
ATOM 2388 O O . CYS A 1 318 ? 13.692 -5.992 -31.093 1.00 84.31 318 CYS A O 1
ATOM 2390 N N . VAL A 1 319 ? 13.270 -6.849 -33.120 1.00 82.56 319 VAL A N 1
ATOM 2391 C CA . VAL A 1 319 ? 12.004 -7.508 -32.797 1.00 82.56 319 VAL A CA 1
ATOM 2392 C C . VAL A 1 319 ? 12.035 -8.956 -33.271 1.00 82.56 319 VAL A C 1
ATOM 2394 O O . VAL A 1 319 ? 12.601 -9.268 -34.311 1.00 82.56 319 VAL A O 1
ATOM 2397 N N . VAL A 1 320 ? 11.409 -9.855 -32.524 1.00 84.69 320 VAL A N 1
ATOM 2398 C CA . VAL A 1 320 ? 11.171 -11.244 -32.921 1.00 84.69 320 VAL A CA 1
ATOM 2399 C C . VAL A 1 320 ? 9.714 -11.372 -33.328 1.00 84.69 320 VAL A C 1
ATOM 2401 O O . VAL A 1 320 ? 8.823 -11.209 -32.493 1.00 84.69 320 VAL A O 1
ATOM 2404 N N . ILE A 1 321 ? 9.469 -11.662 -34.603 1.00 83.56 321 ILE A N 1
ATOM 2405 C CA . ILE A 1 321 ? 8.134 -11.932 -35.129 1.00 83.56 321 ILE A CA 1
ATOM 2406 C C . ILE A 1 321 ? 7.731 -13.346 -34.717 1.00 83.56 321 ILE A C 1
ATOM 2408 O O . ILE A 1 321 ? 8.383 -14.324 -35.088 1.00 83.56 321 ILE A O 1
ATOM 2412 N N . THR A 1 322 ? 6.657 -13.451 -33.937 1.00 80.88 322 THR A N 1
ATOM 2413 C CA . THR A 1 322 ? 6.173 -14.716 -33.371 1.00 80.88 322 THR A CA 1
ATOM 2414 C C . THR A 1 322 ? 4.929 -15.255 -34.068 1.00 80.88 322 THR A C 1
ATOM 2416 O O . THR A 1 322 ? 4.618 -16.431 -33.899 1.00 80.88 322 THR A O 1
ATOM 2419 N N . GLY A 1 323 ? 4.213 -14.433 -34.841 1.00 82.75 323 GLY A N 1
ATOM 2420 C CA . GLY A 1 323 ? 2.961 -14.844 -35.476 1.00 82.75 323 GLY A CA 1
ATOM 2421 C C . GLY A 1 323 ? 2.303 -13.763 -36.334 1.00 82.75 323 GLY A C 1
ATOM 2422 O O . GLY A 1 323 ? 2.818 -12.656 -36.485 1.00 82.75 323 GLY A O 1
ATOM 2423 N N . TYR A 1 324 ? 1.137 -14.091 -36.894 1.00 80.81 324 TYR A N 1
ATOM 2424 C CA . TYR A 1 324 ? 0.329 -13.193 -37.725 1.00 80.81 324 TYR A CA 1
ATOM 2425 C C . TYR A 1 324 ? -1.151 -13.311 -37.359 1.00 80.81 324 TYR A C 1
ATOM 2427 O O . TYR A 1 324 ? -1.630 -14.406 -37.062 1.00 80.81 324 TYR A O 1
ATOM 2435 N N . LYS A 1 325 ? -1.897 -12.206 -37.467 1.00 79.31 325 LYS A N 1
ATOM 2436 C CA . LYS A 1 325 ? -3.360 -12.217 -37.306 1.00 79.31 325 LYS A CA 1
ATOM 2437 C C . LYS A 1 325 ? -4.061 -12.901 -38.499 1.00 79.31 325 LYS A C 1
ATOM 2439 O O . LYS A 1 325 ? -3.499 -13.052 -39.584 1.00 79.31 325 LYS A O 1
ATOM 2444 N N . SER A 1 326 ? -5.316 -13.318 -38.309 1.00 68.62 326 SER A N 1
ATOM 2445 C CA . SER A 1 326 ? -6.070 -14.206 -39.222 1.00 68.62 326 SER A CA 1
ATOM 2446 C C . SER A 1 326 ? -6.260 -13.701 -40.665 1.00 68.62 326 SER A C 1
ATOM 2448 O O . SER A 1 326 ? -6.516 -14.513 -41.550 1.00 68.62 326 SER A O 1
ATOM 2450 N N . HIS A 1 327 ? -6.091 -12.400 -40.935 1.00 67.94 327 HIS A N 1
ATOM 2451 C CA . HIS A 1 327 ? -6.290 -11.782 -42.259 1.00 67.94 327 HIS A CA 1
ATOM 2452 C C . HIS A 1 327 ? -5.019 -11.142 -42.856 1.00 67.94 327 HIS A C 1
ATOM 2454 O O . HIS A 1 327 ? -5.105 -10.299 -43.747 1.00 67.94 327 HIS A O 1
ATOM 2460 N N . THR A 1 328 ? -3.826 -11.510 -42.380 1.00 70.31 328 THR A N 1
ATOM 2461 C CA . THR A 1 328 ? -2.570 -10.891 -42.840 1.00 70.31 328 THR A CA 1
ATOM 2462 C C . THR A 1 328 ? -2.204 -11.325 -44.263 1.00 70.31 328 THR A C 1
ATOM 2464 O O . THR A 1 328 ? -2.062 -12.522 -44.530 1.00 70.31 328 THR A O 1
ATOM 2467 N N . SER A 1 329 ? -2.018 -10.351 -45.165 1.00 77.94 329 SER A N 1
ATOM 2468 C CA . SER A 1 329 ? -1.726 -10.591 -46.585 1.00 77.94 329 SER A CA 1
ATOM 2469 C C . SER A 1 329 ? -0.371 -11.290 -46.805 1.00 77.94 329 SER A C 1
ATOM 2471 O O . SER A 1 329 ? 0.552 -11.112 -46.002 1.00 77.94 329 SER A O 1
ATOM 2473 N N . PRO A 1 330 ? -0.199 -12.047 -47.909 1.00 79.31 330 PRO A N 1
ATOM 2474 C CA . PRO A 1 330 ? 1.079 -12.682 -48.249 1.00 79.31 330 PRO A CA 1
ATOM 2475 C C . PRO A 1 330 ? 2.247 -11.688 -48.340 1.00 79.31 330 PRO A C 1
ATOM 2477 O O . PRO A 1 330 ? 3.361 -12.007 -47.933 1.00 79.31 330 PRO A O 1
ATOM 2480 N N . LEU A 1 331 ? 1.974 -10.458 -48.795 1.00 72.00 331 LEU A N 1
ATOM 2481 C CA . LEU A 1 331 ? 2.961 -9.381 -48.884 1.00 72.00 331 LEU A CA 1
ATOM 2482 C C . LEU A 1 331 ? 3.515 -8.995 -47.503 1.00 72.00 331 LEU A C 1
ATOM 2484 O O . LEU A 1 331 ? 4.724 -8.871 -47.338 1.00 72.00 331 LEU A O 1
ATOM 2488 N N . ILE A 1 332 ? 2.655 -8.865 -46.486 1.00 71.69 332 ILE A N 1
ATOM 2489 C CA . ILE A 1 332 ? 3.090 -8.534 -45.119 1.00 71.69 332 ILE A CA 1
ATOM 2490 C C . ILE A 1 332 ? 3.887 -9.690 -44.503 1.00 71.69 332 ILE A C 1
ATOM 2492 O O . ILE A 1 332 ? 4.899 -9.446 -43.852 1.00 71.69 332 ILE A O 1
ATOM 2496 N N . ARG A 1 333 ? 3.491 -10.947 -44.751 1.00 80.62 333 ARG A N 1
ATOM 2497 C CA . ARG A 1 333 ? 4.251 -12.125 -44.286 1.00 80.62 333 ARG A CA 1
ATOM 2498 C C . ARG A 1 333 ? 5.644 -12.204 -44.918 1.00 80.62 333 ARG A C 1
ATOM 2500 O O . ARG A 1 333 ? 6.578 -12.640 -44.258 1.00 80.62 333 ARG A O 1
ATOM 2507 N N . SER A 1 334 ? 5.783 -11.753 -46.166 1.00 77.31 334 SER A N 1
ATOM 2508 C CA . SER A 1 334 ? 7.076 -11.669 -46.851 1.00 77.31 334 SER A CA 1
ATOM 2509 C C . SER A 1 334 ? 7.953 -10.526 -46.336 1.00 77.31 334 SER A C 1
ATOM 2511 O O . SER A 1 334 ? 9.170 -10.677 -46.308 1.00 77.31 334 SER A O 1
ATOM 2513 N N . MET A 1 335 ? 7.364 -9.385 -45.961 1.00 71.62 335 MET A N 1
ATOM 2514 C CA . MET A 1 335 ? 8.111 -8.239 -45.422 1.00 71.62 335 MET A CA 1
ATOM 2515 C C . MET A 1 335 ? 8.515 -8.429 -43.955 1.00 71.62 335 MET A C 1
ATOM 2517 O O . MET A 1 335 ? 9.533 -7.890 -43.536 1.00 71.62 335 MET A O 1
ATOM 2521 N N . PHE A 1 336 ? 7.737 -9.199 -43.188 1.00 79.75 336 PHE A N 1
ATOM 2522 C CA . PHE A 1 336 ? 7.992 -9.497 -41.777 1.00 79.75 336 PHE A CA 1
ATOM 2523 C C . PHE A 1 336 ? 7.994 -11.017 -41.550 1.00 79.75 336 PHE A C 1
ATOM 2525 O O . PHE A 1 336 ? 7.014 -11.541 -41.013 1.00 79.75 336 PHE A O 1
ATOM 2532 N N . PRO A 1 337 ? 9.030 -11.758 -41.988 1.00 85.19 337 PRO A N 1
ATOM 2533 C CA . PRO A 1 337 ? 9.120 -13.203 -41.779 1.00 85.19 337 PRO A CA 1
ATOM 2534 C C . PRO A 1 337 ? 9.195 -13.570 -40.289 1.00 85.19 337 PRO A C 1
ATOM 2536 O O . PRO A 1 337 ? 9.679 -12.790 -39.470 1.00 85.19 337 PRO A O 1
ATOM 2539 N N . LEU A 1 338 ? 8.735 -14.778 -39.939 1.00 86.12 338 LEU A N 1
ATOM 2540 C CA . LEU A 1 338 ? 8.910 -15.339 -38.594 1.00 86.12 338 LEU A CA 1
ATOM 2541 C C . LEU A 1 338 ? 10.404 -15.404 -38.247 1.00 86.12 338 LEU A C 1
ATOM 2543 O O . LEU A 1 338 ? 11.201 -15.905 -39.040 1.00 86.12 338 LEU A O 1
ATOM 2547 N N . GLY A 1 339 ? 10.768 -14.941 -37.053 1.00 84.94 339 GLY A N 1
ATOM 2548 C CA . GLY A 1 339 ? 12.162 -14.848 -36.618 1.00 84.94 339 GLY A CA 1
ATOM 2549 C C . GLY A 1 339 ? 12.563 -13.443 -36.176 1.00 84.94 339 GLY A C 1
ATOM 2550 O O . GLY A 1 339 ? 11.726 -12.554 -36.029 1.00 84.94 339 GLY A O 1
ATOM 2551 N N . GLU A 1 340 ? 13.850 -13.260 -35.896 1.00 87.12 340 GLU A N 1
ATOM 2552 C CA . GLU A 1 340 ? 14.393 -11.977 -35.450 1.00 87.12 340 GLU A CA 1
ATOM 2553 C C . GLU A 1 340 ? 14.662 -11.045 -36.636 1.00 87.12 340 GLU A C 1
ATOM 2555 O O . GLU A 1 340 ? 15.269 -11.439 -37.630 1.00 87.12 340 GLU A O 1
ATOM 2560 N N . MET A 1 341 ? 14.243 -9.791 -36.502 1.00 84.25 341 MET A N 1
ATOM 2561 C CA . MET A 1 341 ? 14.555 -8.713 -37.425 1.00 84.25 341 MET A CA 1
ATOM 2562 C C . MET A 1 341 ? 15.076 -7.511 -36.662 1.00 84.25 341 MET A C 1
ATOM 2564 O O . MET A 1 341 ? 14.523 -7.110 -35.639 1.00 84.25 341 MET A O 1
ATOM 2568 N N . CYS A 1 342 ? 16.123 -6.908 -37.204 1.00 84.19 342 CYS A N 1
ATOM 2569 C CA . CYS A 1 342 ? 16.759 -5.736 -36.635 1.00 84.19 342 CYS A CA 1
ATOM 2570 C C . CYS A 1 342 ? 16.667 -4.554 -37.599 1.00 84.19 342 CYS A C 1
ATOM 2572 O O . CYS A 1 342 ? 16.759 -4.756 -38.814 1.00 84.19 342 CYS A O 1
ATOM 2574 N N . PRO A 1 343 ? 16.539 -3.320 -37.084 1.00 81.12 343 PRO A N 1
ATOM 2575 C CA . PRO A 1 343 ? 16.614 -2.143 -37.924 1.00 81.12 343 PRO A CA 1
ATOM 2576 C C . PRO A 1 343 ? 17.998 -2.038 -38.566 1.00 81.12 343 PRO A C 1
ATOM 2578 O O . PRO A 1 343 ? 19.020 -2.382 -37.951 1.00 81.12 343 PRO A O 1
ATOM 2581 N N . LYS A 1 344 ? 18.036 -1.547 -39.807 1.00 81.69 344 LYS A N 1
ATOM 2582 C CA . LYS A 1 344 ? 19.292 -1.322 -40.526 1.00 81.69 344 LYS A CA 1
ATOM 2583 C C . LYS A 1 344 ? 20.141 -0.308 -39.763 1.00 81.69 344 LYS A C 1
ATOM 2585 O O . LYS A 1 344 ? 19.616 0.612 -39.138 1.00 81.69 344 LYS A O 1
ATOM 2590 N N . SER A 1 345 ? 21.459 -0.487 -39.782 1.00 74.50 345 SER A N 1
ATOM 2591 C CA . SER A 1 345 ? 22.374 0.506 -39.219 1.00 74.50 345 SER A CA 1
ATOM 2592 C C . SER A 1 345 ? 22.349 1.769 -40.070 1.00 74.50 345 SER A C 1
ATOM 2594 O O . SER A 1 345 ? 22.604 1.693 -41.272 1.00 74.50 345 SER A O 1
ATOM 2596 N N . TYR A 1 346 ? 22.100 2.908 -39.439 1.00 67.19 346 TYR A N 1
ATOM 2597 C CA . TYR A 1 346 ? 22.203 4.212 -40.069 1.00 67.19 346 TYR A CA 1
ATOM 2598 C C . TYR A 1 346 ? 23.658 4.692 -39.997 1.00 67.19 346 TYR A C 1
ATOM 2600 O O . TYR A 1 346 ? 24.250 4.767 -38.920 1.00 67.19 346 TYR A O 1
ATOM 2608 N N . ARG A 1 347 ? 24.250 5.002 -41.152 1.00 52.09 347 ARG A N 1
ATOM 2609 C CA . ARG A 1 347 ? 25.537 5.701 -41.272 1.00 52.09 347 ARG A CA 1
ATOM 2610 C C . ARG A 1 347 ? 25.285 6.935 -42.137 1.00 52.09 347 ARG A C 1
ATOM 2612 O O . ARG A 1 347 ? 25.158 6.792 -43.347 1.00 52.09 347 ARG A O 1
ATOM 2619 N N . GLY A 1 348 ? 25.176 8.115 -41.529 1.00 46.19 348 GLY A N 1
ATOM 2620 C CA . GLY A 1 348 ? 24.931 9.369 -42.249 1.00 46.19 348 GLY A CA 1
ATOM 2621 C C . GLY A 1 348 ? 25.437 10.596 -41.491 1.00 46.19 348 GLY A C 1
ATOM 2622 O O . GLY A 1 348 ? 25.412 10.593 -40.263 1.00 46.19 348 GLY A O 1
ATOM 2623 N N . GLU A 1 349 ? 25.934 11.572 -42.264 1.00 37.09 349 GLU A N 1
ATOM 2624 C CA . GLU A 1 349 ? 26.758 12.747 -41.925 1.00 37.09 349 GLU A CA 1
ATOM 2625 C C . GLU A 1 349 ? 26.422 13.472 -40.618 1.00 37.09 349 GLU A C 1
ATOM 2627 O O . GLU A 1 349 ? 25.265 13.664 -40.247 1.00 37.09 349 GLU A O 1
ATOM 2632 N N . GLY A 1 350 ? 27.492 13.886 -39.933 1.00 42.81 350 GLY A N 1
ATOM 2633 C CA . GLY A 1 350 ? 27.439 14.529 -38.632 1.00 42.81 350 GLY A CA 1
ATOM 2634 C C . GLY A 1 350 ? 26.593 15.794 -38.637 1.00 42.81 350 GLY A C 1
ATOM 2635 O O . GLY A 1 350 ? 26.866 16.735 -39.377 1.00 42.81 350 GLY A O 1
ATOM 2636 N N . GLN A 1 351 ? 25.619 15.836 -37.736 1.00 29.08 351 GLN A N 1
ATOM 2637 C CA . GLN A 1 351 ? 25.098 17.086 -37.211 1.00 29.08 351 GLN A CA 1
ATOM 2638 C C . GLN A 1 351 ? 25.153 17.029 -35.688 1.00 29.08 351 GLN A C 1
ATOM 2640 O O . GLN A 1 351 ? 24.618 16.121 -35.049 1.00 29.08 351 GLN A O 1
ATOM 2645 N N . THR A 1 352 ? 25.897 17.979 -35.132 1.00 28.14 352 THR A N 1
ATOM 2646 C CA . THR A 1 352 ? 25.969 18.281 -33.709 1.00 28.14 352 THR A CA 1
ATOM 2647 C C . THR A 1 352 ? 24.642 18.886 -33.270 1.00 28.14 352 THR A C 1
ATOM 2649 O O . THR A 1 352 ? 24.112 19.790 -33.909 1.00 28.14 352 THR A O 1
ATOM 2652 N N . ILE A 1 353 ? 24.082 18.364 -32.180 1.00 29.30 353 ILE A N 1
ATOM 2653 C CA . ILE A 1 353 ? 22.885 18.925 -31.550 1.00 29.30 353 ILE A CA 1
ATOM 2654 C C . ILE A 1 353 ? 23.361 20.032 -30.608 1.00 29.30 353 ILE A C 1
ATOM 2656 O O . ILE A 1 353 ? 23.704 19.769 -29.456 1.00 29.30 353 ILE A O 1
ATOM 2660 N N . ASP A 1 354 ? 23.401 21.265 -31.103 1.00 29.30 354 ASP A N 1
ATOM 2661 C CA . ASP A 1 354 ? 23.734 22.448 -30.311 1.00 29.30 354 ASP A CA 1
ATOM 2662 C C . ASP A 1 354 ? 22.454 23.109 -29.769 1.00 29.30 354 ASP A C 1
ATOM 2664 O O . ASP A 1 354 ? 21.951 24.088 -30.313 1.00 29.30 354 ASP A O 1
ATOM 2668 N N . SER A 1 355 ? 21.906 22.542 -28.684 1.00 31.38 355 SER A N 1
ATOM 2669 C CA . SER A 1 355 ? 21.329 23.246 -27.515 1.00 31.38 355 SER A CA 1
ATOM 2670 C C . SER A 1 355 ? 20.207 22.464 -26.808 1.00 31.38 355 SER A C 1
ATOM 2672 O O . SER A 1 355 ? 19.409 21.743 -27.405 1.00 31.38 355 SER A O 1
ATOM 2674 N N . LEU A 1 356 ? 20.109 22.672 -25.488 1.00 24.58 356 LEU A N 1
ATOM 2675 C CA . LEU A 1 356 ? 19.106 22.090 -24.582 1.00 24.58 356 LEU A CA 1
ATOM 2676 C C . LEU A 1 356 ? 17.646 22.497 -24.889 1.00 24.58 356 LEU A C 1
ATOM 2678 O O . LEU A 1 356 ? 16.733 21.965 -24.262 1.00 24.58 356 LEU A O 1
ATOM 2682 N N . GLY A 1 357 ? 17.420 23.447 -25.803 1.00 29.84 357 GLY A N 1
ATOM 2683 C CA . GLY A 1 357 ? 16.092 23.963 -26.148 1.00 29.84 357 GLY A CA 1
ATOM 2684 C C . GLY A 1 357 ? 15.268 22.999 -27.006 1.00 29.84 357 GLY A C 1
ATOM 2685 O O . GLY A 1 357 ? 14.094 22.788 -26.718 1.00 29.84 357 GLY A O 1
ATOM 2686 N N . GLU A 1 358 ? 15.883 22.335 -27.988 1.00 31.12 358 GLU A N 1
ATOM 2687 C CA . GLU A 1 358 ? 15.189 21.366 -28.859 1.00 31.12 358 GLU A CA 1
ATOM 2688 C C . GLU A 1 358 ? 14.952 20.008 -28.174 1.00 31.12 358 GLU A C 1
ATOM 2690 O O . GLU A 1 358 ? 13.985 19.308 -28.473 1.00 31.12 358 GLU A O 1
ATOM 2695 N N . PHE A 1 359 ? 15.768 19.658 -27.173 1.00 30.27 359 PHE A N 1
ATOM 2696 C CA . PHE A 1 359 ? 15.582 18.454 -26.353 1.00 30.27 359 PHE A CA 1
ATOM 2697 C C . PHE A 1 359 ? 14.299 18.509 -25.498 1.00 30.27 359 PHE A C 1
ATOM 2699 O O . PHE A 1 359 ? 13.686 17.476 -25.221 1.00 30.27 359 PHE A O 1
ATOM 2706 N N . VAL A 1 360 ? 13.859 19.710 -25.105 1.00 29.83 360 VAL A N 1
ATOM 2707 C CA . VAL A 1 360 ? 12.651 19.908 -24.286 1.00 29.83 360 VAL A CA 1
ATOM 2708 C C . VAL A 1 360 ? 11.370 19.844 -25.132 1.00 29.83 360 VAL A C 1
ATOM 2710 O O . VAL A 1 360 ? 10.370 19.299 -24.663 1.00 29.83 360 VAL A O 1
ATOM 2713 N N . ASP A 1 361 ? 11.409 20.267 -26.398 1.00 32.78 361 ASP A N 1
ATOM 2714 C CA . ASP A 1 361 ? 10.274 20.129 -27.327 1.00 32.78 361 ASP A CA 1
ATOM 2715 C C . ASP A 1 361 ? 10.075 18.682 -27.819 1.00 32.78 361 ASP A C 1
ATOM 2717 O O . ASP A 1 361 ? 8.939 18.240 -28.029 1.00 32.78 361 ASP A O 1
ATOM 2721 N N . LEU A 1 362 ? 11.161 17.905 -27.918 1.00 30.12 362 LEU A N 1
ATOM 2722 C CA . LEU A 1 362 ? 11.124 16.474 -28.246 1.00 30.12 362 LEU A CA 1
ATOM 2723 C C . LEU A 1 362 ? 10.507 15.628 -27.110 1.00 30.12 362 LEU A C 1
ATOM 2725 O O . LEU A 1 362 ? 9.836 14.627 -27.365 1.00 30.12 362 LEU A O 1
ATOM 2729 N N . LEU A 1 363 ? 10.676 16.053 -25.851 1.00 27.69 363 LEU A N 1
ATOM 2730 C CA . LEU A 1 363 ? 10.076 15.404 -24.677 1.00 27.69 363 LEU A CA 1
ATOM 2731 C C . LEU A 1 363 ? 8.592 15.758 -24.480 1.00 27.69 363 LEU A C 1
ATOM 2733 O O . LEU A 1 363 ? 7.852 14.958 -23.906 1.00 27.69 363 LEU A O 1
ATOM 2737 N N . GLY A 1 364 ? 8.136 16.911 -24.981 1.00 27.62 364 GLY A N 1
ATOM 2738 C CA . GLY A 1 364 ? 6.749 17.369 -24.840 1.00 27.62 364 GLY A CA 1
ATOM 2739 C C . GLY A 1 364 ? 5.739 16.616 -25.715 1.00 27.62 364 GLY A C 1
ATOM 2740 O O . GLY A 1 364 ? 4.627 16.349 -25.274 1.00 27.62 364 GLY A O 1
ATOM 2741 N N . LYS A 1 365 ? 6.120 16.212 -26.935 1.00 29.41 365 LYS A N 1
ATOM 2742 C CA . LYS A 1 365 ? 5.184 15.616 -27.916 1.00 29.41 365 LYS A CA 1
ATOM 2743 C C . LYS A 1 365 ? 5.073 14.084 -27.852 1.00 29.41 365 LYS A C 1
ATOM 2745 O O . LYS A 1 365 ? 4.149 13.516 -28.428 1.00 29.41 365 LYS A O 1
ATOM 2750 N N . GLY A 1 366 ? 5.972 13.408 -27.130 1.00 28.11 366 GLY A N 1
ATOM 2751 C CA . GLY A 1 366 ? 5.962 11.945 -26.967 1.00 28.11 366 GLY A CA 1
ATOM 2752 C C . GLY A 1 366 ? 5.044 11.416 -25.854 1.00 28.11 366 GLY A C 1
ATOM 2753 O O . GLY A 1 366 ? 4.717 10.230 -25.842 1.00 28.11 366 GLY A O 1
ATOM 2754 N N . TRP A 1 367 ? 4.607 12.274 -24.927 1.00 27.27 367 TRP A N 1
ATOM 2755 C CA . TRP A 1 367 ? 3.821 11.864 -23.753 1.00 27.27 367 TRP A CA 1
ATOM 2756 C C . TRP A 1 367 ? 2.297 11.917 -23.964 1.00 27.27 367 TRP A C 1
ATOM 2758 O O . TRP A 1 367 ? 1.579 11.105 -23.377 1.00 27.27 367 TRP A O 1
ATOM 2768 N N . ASP A 1 368 ? 1.798 12.773 -24.861 1.00 27.03 368 ASP A N 1
ATOM 2769 C CA . ASP A 1 368 ? 0.354 12.922 -25.123 1.00 27.03 368 ASP A CA 1
ATOM 2770 C C . ASP A 1 368 ? -0.278 11.702 -25.824 1.00 27.03 368 ASP A C 1
ATOM 2772 O O . ASP A 1 368 ? -1.462 11.405 -25.649 1.00 27.03 368 ASP A O 1
ATOM 2776 N N . TRP A 1 369 ? 0.510 10.927 -26.573 1.00 31.97 369 TRP A N 1
ATOM 2777 C CA . TRP A 1 369 ? 0.018 9.760 -27.316 1.00 31.97 369 TRP A CA 1
ATOM 2778 C C . TRP A 1 369 ? -0.148 8.496 -26.447 1.00 31.97 369 TRP A C 1
ATOM 2780 O O . TRP A 1 369 ? -1.057 7.694 -26.678 1.00 31.97 369 TRP A O 1
ATOM 2790 N N . LEU A 1 370 ? 0.673 8.342 -25.400 1.00 26.02 370 LEU A N 1
ATOM 2791 C CA . LEU A 1 370 ? 0.582 7.238 -24.432 1.00 26.02 370 LEU A CA 1
ATOM 2792 C C . LEU A 1 370 ? -0.625 7.396 -23.491 1.00 26.02 370 LEU A C 1
ATOM 2794 O O . LEU A 1 370 ? -1.280 6.405 -23.166 1.00 26.02 370 LEU A O 1
ATOM 2798 N N . GLY A 1 371 ? -0.963 8.632 -23.105 1.00 27.92 371 GLY A N 1
ATOM 2799 C CA . GLY A 1 371 ? -2.127 8.930 -22.263 1.00 27.92 371 GLY A CA 1
ATOM 2800 C C . GLY A 1 371 ? -3.460 8.654 -22.964 1.00 27.92 371 GLY A C 1
ATOM 2801 O O . GLY A 1 371 ? -4.282 7.892 -22.452 1.00 27.92 371 GLY A O 1
ATOM 2802 N N . GLY A 1 372 ? -3.642 9.178 -24.183 1.00 32.56 372 GLY A N 1
ATOM 2803 C CA . GLY A 1 372 ? -4.927 9.105 -24.894 1.00 32.56 372 GLY A CA 1
ATOM 2804 C C . GLY A 1 372 ? -5.391 7.685 -25.257 1.00 32.56 372 GLY A C 1
ATOM 2805 O O . GLY A 1 372 ? -6.589 7.413 -25.308 1.00 32.56 372 GLY A O 1
ATOM 2806 N N . LYS A 1 373 ? -4.462 6.742 -25.472 1.00 36.03 373 LYS A N 1
ATOM 2807 C CA . LYS A 1 373 ? -4.780 5.328 -25.765 1.00 36.03 373 LYS A CA 1
ATOM 2808 C C . LYS A 1 373 ? -4.947 4.483 -24.498 1.00 36.03 373 LYS A C 1
ATOM 2810 O O . LYS A 1 373 ? -5.718 3.526 -24.511 1.00 36.03 373 LYS A O 1
ATOM 2815 N N . PHE A 1 374 ? -4.252 4.833 -23.416 1.00 34.69 374 PHE A N 1
ATOM 2816 C CA . PHE A 1 374 ? -4.429 4.201 -22.109 1.00 34.69 374 PHE A CA 1
ATOM 2817 C C . PHE A 1 374 ? -5.797 4.555 -21.510 1.00 34.69 374 PHE A C 1
ATOM 2819 O O . PHE A 1 374 ? -6.437 3.705 -20.896 1.00 34.69 374 PHE A O 1
ATOM 2826 N N . ASP A 1 375 ? -6.292 5.766 -21.771 1.00 41.81 375 ASP A N 1
ATOM 2827 C CA . ASP A 1 375 ? -7.655 6.162 -21.418 1.00 41.81 375 ASP A CA 1
ATOM 2828 C C . ASP A 1 375 ? -8.719 5.421 -22.247 1.00 41.81 375 ASP A C 1
ATOM 2830 O O . ASP A 1 375 ? -9.692 4.942 -21.672 1.00 41.81 375 ASP A O 1
ATOM 2834 N N . GLY A 1 376 ? -8.475 5.158 -23.538 1.00 40.53 376 GLY A N 1
ATOM 2835 C CA . GLY A 1 376 ? -9.348 4.294 -24.352 1.00 40.53 376 GLY A CA 1
ATOM 2836 C C . GLY A 1 376 ? -9.426 2.836 -23.865 1.00 40.53 376 GLY A C 1
ATOM 2837 O O . GLY A 1 376 ? -10.492 2.223 -23.902 1.00 40.53 376 GLY A O 1
ATOM 2838 N N . LEU A 1 377 ? -8.320 2.293 -23.343 1.00 36.66 377 LEU A N 1
ATOM 2839 C CA . LEU A 1 377 ? -8.264 0.958 -22.732 1.00 36.66 377 LEU A CA 1
ATOM 2840 C C . LEU A 1 377 ? -9.034 0.897 -21.402 1.00 36.66 377 LEU A C 1
ATOM 2842 O O . LEU A 1 377 ? -9.720 -0.086 -21.113 1.00 36.66 377 LEU A O 1
ATOM 2846 N N . LYS A 1 378 ? -8.940 1.966 -20.597 1.00 49.66 378 LYS A N 1
ATOM 2847 C CA . LYS A 1 378 ? -9.731 2.128 -19.369 1.00 49.66 378 LYS A CA 1
ATOM 2848 C C . LYS A 1 378 ? -11.216 2.224 -19.683 1.00 49.66 378 LYS A C 1
ATOM 2850 O O . LYS A 1 378 ? -12.010 1.573 -19.013 1.00 49.66 378 LYS A O 1
ATOM 2855 N N . ASP A 1 379 ? -11.581 3.012 -20.691 1.00 51.94 379 ASP A N 1
ATOM 2856 C CA . ASP A 1 379 ? -12.973 3.238 -21.074 1.00 51.94 379 ASP A CA 1
ATOM 2857 C C . ASP A 1 379 ? -13.630 1.961 -21.629 1.00 51.94 379 ASP A C 1
ATOM 2859 O O . ASP A 1 379 ? -14.781 1.689 -21.297 1.00 51.94 379 ASP A O 1
ATOM 2863 N N . LEU A 1 380 ? -12.891 1.110 -22.357 1.00 38.28 380 LEU A N 1
ATOM 2864 C CA . LEU A 1 380 ? -13.367 -0.211 -22.795 1.00 38.28 380 LEU A CA 1
ATOM 2865 C C . LEU A 1 380 ? -13.648 -1.155 -21.611 1.00 38.28 380 LEU A C 1
ATOM 2867 O O . LEU A 1 380 ? -14.705 -1.782 -21.545 1.00 38.28 380 LEU A O 1
ATOM 2871 N N . ALA A 1 381 ? -12.722 -1.249 -20.651 1.00 45.91 381 ALA A N 1
ATOM 2872 C CA . ALA A 1 381 ? -12.911 -2.085 -19.464 1.00 45.91 381 ALA A CA 1
ATOM 2873 C C . ALA A 1 381 ? -14.068 -1.575 -18.582 1.00 45.91 381 ALA A C 1
ATOM 2875 O O . ALA A 1 381 ? -14.821 -2.370 -18.020 1.00 45.91 381 ALA A O 1
ATOM 2876 N N . VAL A 1 382 ? -14.249 -0.254 -18.504 1.00 52.81 382 VAL A N 1
ATOM 2877 C CA . VAL A 1 382 ? -15.380 0.399 -17.829 1.00 52.81 382 VAL A CA 1
ATOM 2878 C C . VAL A 1 382 ? -16.706 0.086 -18.524 1.00 52.81 382 VAL A C 1
ATOM 2880 O O . VAL A 1 382 ? -17.669 -0.260 -17.840 1.00 52.81 382 VAL A O 1
ATOM 2883 N N . ASP A 1 383 ? -16.757 0.139 -19.857 1.00 48.88 383 ASP A N 1
ATOM 2884 C CA . ASP A 1 383 ? -17.950 -0.190 -20.649 1.00 48.88 383 ASP A CA 1
ATOM 2885 C C . ASP A 1 383 ? -18.382 -1.654 -20.450 1.00 48.88 383 ASP A C 1
ATOM 2887 O O . ASP A 1 383 ? -19.551 -1.937 -20.188 1.00 48.88 383 ASP A O 1
ATOM 2891 N N . VAL A 1 384 ? -17.434 -2.597 -20.450 1.00 41.41 384 VAL A N 1
ATOM 2892 C CA . VAL A 1 384 ? -17.713 -4.026 -20.211 1.00 41.41 384 VAL A CA 1
ATOM 2893 C C . VAL A 1 384 ? -18.270 -4.277 -18.802 1.00 41.41 384 VAL A C 1
ATOM 2895 O O . VAL A 1 384 ? -19.221 -5.052 -18.653 1.00 41.41 384 VAL A O 1
ATOM 2898 N N . ILE A 1 385 ? -17.740 -3.605 -17.771 1.00 49.09 385 ILE A N 1
ATOM 2899 C CA . ILE A 1 385 ? -18.266 -3.687 -16.396 1.00 49.09 385 ILE A CA 1
ATOM 2900 C C . ILE A 1 385 ? -19.699 -3.150 -16.346 1.00 49.09 385 ILE A C 1
ATOM 2902 O O . ILE A 1 385 ? -20.581 -3.814 -15.799 1.00 49.09 385 ILE A O 1
ATOM 2906 N N . LEU A 1 386 ? -19.956 -1.980 -16.934 1.00 53.31 386 LEU A N 1
ATOM 2907 C CA . LEU A 1 386 ? -21.283 -1.357 -16.936 1.00 53.31 386 LEU A CA 1
ATOM 2908 C C . LEU A 1 386 ? -22.311 -2.126 -17.777 1.00 53.31 386 LEU A C 1
ATOM 2910 O O . LEU A 1 386 ? -23.506 -2.029 -17.515 1.00 53.31 386 LEU A O 1
ATOM 2914 N N . LYS A 1 387 ? -21.871 -2.906 -18.766 1.00 50.62 387 LYS A N 1
ATOM 2915 C CA . LYS A 1 387 ? -22.761 -3.625 -19.684 1.00 50.62 387 LYS A CA 1
ATOM 2916 C C . LYS A 1 387 ? -23.097 -5.051 -19.248 1.00 50.62 387 LYS A C 1
ATOM 2918 O O . LYS A 1 387 ? -24.198 -5.515 -19.523 1.00 50.62 387 LYS A O 1
ATOM 2923 N N . TYR A 1 388 ? -22.171 -5.752 -18.591 1.00 42.62 388 TYR A N 1
ATOM 2924 C CA . TYR A 1 388 ? -22.312 -7.193 -18.324 1.00 42.62 388 TYR A CA 1
ATOM 2925 C C . TYR A 1 388 ? -22.304 -7.581 -16.842 1.00 42.62 388 TYR A C 1
ATOM 2927 O O . TYR A 1 388 ? -22.542 -8.745 -16.521 1.00 42.62 388 TYR A O 1
ATOM 2935 N N . SER A 1 389 ? -22.049 -6.644 -15.924 1.00 49.09 389 SER A N 1
ATOM 2936 C CA . SER A 1 389 ? -22.150 -6.931 -14.490 1.00 49.09 389 SER A CA 1
ATOM 2937 C C . SER A 1 389 ? -23.567 -6.686 -13.957 1.00 49.09 389 SER A C 1
ATOM 2939 O O . SER A 1 389 ? -24.296 -5.818 -14.439 1.00 49.09 389 SER A O 1
ATOM 2941 N N . ILE A 1 390 ? -23.936 -7.410 -12.893 1.00 41.25 390 ILE A N 1
ATOM 2942 C CA . ILE A 1 390 ? -25.167 -7.148 -12.123 1.00 41.25 390 ILE A CA 1
ATOM 2943 C C . ILE A 1 390 ? -25.181 -5.699 -11.610 1.00 41.25 390 ILE A C 1
ATOM 2945 O O . ILE A 1 390 ? -26.243 -5.093 -11.556 1.00 41.25 390 ILE A O 1
ATOM 2949 N N . PHE A 1 391 ? -24.009 -5.123 -11.316 1.00 49.53 391 PHE A N 1
ATOM 2950 C CA . PHE A 1 391 ? -23.831 -3.709 -10.975 1.00 49.53 391 PHE A CA 1
ATOM 2951 C C . PHE A 1 391 ? -24.192 -2.772 -12.132 1.00 49.53 391 PHE A C 1
ATOM 2953 O O . PHE A 1 391 ? -24.888 -1.791 -11.913 1.00 49.53 391 PHE A O 1
ATOM 2960 N N . GLY A 1 392 ? -23.783 -3.089 -13.360 1.00 53.06 392 GLY A N 1
ATOM 2961 C CA . GLY A 1 392 ? -24.166 -2.354 -14.563 1.00 53.06 392 GLY A CA 1
ATOM 2962 C C . GLY A 1 392 ? -25.680 -2.321 -14.771 1.00 53.06 392 GLY A C 1
ATOM 2963 O O . GLY A 1 392 ? -26.271 -1.260 -14.970 1.00 53.06 392 GLY A O 1
ATOM 2964 N N . LEU A 1 393 ? -26.324 -3.475 -14.581 1.00 50.72 393 LEU A N 1
ATOM 2965 C CA . LEU A 1 393 ? -27.780 -3.597 -14.580 1.00 50.72 393 LEU A CA 1
ATOM 2966 C C . LEU A 1 393 ? -28.418 -2.803 -13.424 1.00 50.72 393 LEU A C 1
ATOM 2968 O O . LEU A 1 393 ? -29.402 -2.098 -13.625 1.00 50.72 393 LEU A O 1
ATOM 2972 N N . GLN A 1 394 ? -27.840 -2.862 -12.220 1.00 48.09 394 GLN A N 1
ATOM 2973 C CA . GLN A 1 394 ? -28.298 -2.103 -11.054 1.00 48.09 394 GLN A CA 1
ATOM 2974 C C . GLN A 1 394 ? -28.159 -0.596 -11.254 1.00 48.09 394 GLN A C 1
ATOM 2976 O O . GLN A 1 394 ? -29.066 0.121 -10.853 1.00 48.09 394 GLN A O 1
ATOM 2981 N N . CYS A 1 395 ? -27.085 -0.125 -11.888 1.00 57.62 395 CYS A N 1
ATOM 2982 C CA . CYS A 1 395 ? -26.836 1.272 -12.244 1.00 57.62 395 CYS A CA 1
ATOM 2983 C C . CYS A 1 395 ? -27.818 1.775 -13.297 1.00 57.62 395 CYS A C 1
ATOM 2985 O O . CYS A 1 395 ? -28.392 2.845 -13.129 1.00 57.62 395 CYS A O 1
ATOM 2987 N N . GLN A 1 396 ? -28.094 0.974 -14.329 1.00 56.03 396 GLN A N 1
ATOM 2988 C CA . GLN A 1 396 ? -29.124 1.304 -15.314 1.00 56.03 396 GLN A CA 1
ATOM 2989 C C . GLN A 1 396 ? -30.512 1.374 -14.667 1.00 56.03 396 GLN A C 1
ATOM 2991 O O . GLN A 1 396 ? -31.247 2.335 -14.887 1.00 56.03 396 GLN A O 1
ATOM 2996 N N . ILE A 1 397 ? -30.858 0.400 -13.819 1.00 48.91 397 ILE A N 1
ATOM 2997 C CA . ILE A 1 397 ? -32.140 0.370 -13.104 1.00 48.91 397 ILE A CA 1
ATOM 2998 C C . ILE A 1 397 ? -32.240 1.535 -12.107 1.00 48.91 397 ILE A C 1
ATOM 3000 O O . ILE A 1 397 ? -33.262 2.211 -12.072 1.00 48.91 397 ILE A O 1
ATOM 3004 N N . THR A 1 398 ? -31.193 1.830 -11.330 1.00 49.69 398 THR A N 1
ATOM 3005 C CA . THR A 1 398 ? -31.198 2.978 -10.400 1.00 49.69 398 THR A CA 1
ATOM 3006 C C . THR A 1 398 ? -31.188 4.315 -11.122 1.00 49.69 398 THR A C 1
ATOM 3008 O O . THR A 1 398 ? -31.820 5.239 -10.629 1.00 49.69 398 THR A O 1
ATOM 3011 N N . GLY A 1 399 ? -30.555 4.432 -12.290 1.00 56.50 399 GLY A N 1
ATOM 3012 C CA . GLY A 1 399 ? -30.630 5.625 -13.130 1.00 56.50 399 GLY A CA 1
ATOM 3013 C C . GLY A 1 399 ? -32.047 5.876 -13.655 1.00 56.50 399 GLY A C 1
ATOM 3014 O O . GLY A 1 399 ? -32.534 7.003 -13.593 1.00 56.50 399 GLY A O 1
ATOM 3015 N N . VAL A 1 400 ? -32.742 4.821 -14.098 1.00 51.72 400 VAL A N 1
ATOM 3016 C CA . VAL A 1 400 ? -34.152 4.883 -14.531 1.00 51.72 400 VAL A CA 1
ATOM 3017 C C . VAL A 1 400 ? -35.078 5.230 -13.359 1.00 51.72 400 VAL A C 1
ATOM 3019 O O . VAL A 1 400 ? -35.855 6.176 -13.461 1.00 51.72 400 VAL A O 1
ATOM 3022 N N . LEU A 1 401 ? -34.933 4.552 -12.217 1.00 42.75 401 LEU A N 1
ATOM 3023 C CA . LEU A 1 401 ? -35.729 4.822 -11.013 1.00 42.75 401 LEU A CA 1
ATOM 3024 C C . LEU A 1 401 ? -35.454 6.218 -10.428 1.00 42.75 401 LEU A C 1
ATOM 3026 O O . LEU A 1 401 ? -36.370 6.877 -9.945 1.00 42.75 401 LEU A O 1
ATOM 3030 N N . ALA A 1 402 ? -34.210 6.703 -10.486 1.00 50.69 402 ALA A N 1
ATOM 3031 C CA . ALA A 1 402 ? -33.855 8.057 -10.061 1.00 50.69 402 ALA A CA 1
ATOM 3032 C C . ALA A 1 402 ? -34.450 9.120 -10.994 1.00 50.69 402 ALA A C 1
ATOM 3034 O O . ALA A 1 402 ? -34.842 10.190 -10.529 1.00 50.69 402 ALA A O 1
ATOM 3035 N N . GLN A 1 403 ? -34.563 8.831 -12.293 1.00 48.59 403 GLN A N 1
ATOM 3036 C CA . GLN A 1 403 ? -35.220 9.727 -13.240 1.00 48.59 403 GLN A CA 1
ATOM 3037 C C . GLN A 1 403 ? -36.734 9.798 -13.022 1.00 48.59 403 GLN A C 1
ATOM 3039 O O . GLN A 1 403 ? -37.293 10.890 -13.108 1.00 48.59 403 GLN A O 1
ATOM 3044 N N . GLU A 1 404 ? -37.378 8.682 -12.679 1.00 43.94 404 GLU A N 1
ATOM 3045 C CA . GLU A 1 404 ? -38.801 8.648 -12.313 1.00 43.94 404 GLU A CA 1
ATOM 3046 C C . GLU A 1 404 ? -39.083 9.320 -10.960 1.00 43.94 404 GLU A C 1
ATOM 3048 O O . GLU A 1 404 ? -40.107 9.980 -10.804 1.00 43.94 404 GLU A O 1
ATOM 3053 N N . ALA A 1 405 ? -38.173 9.194 -9.988 1.00 43.69 405 ALA A N 1
ATOM 3054 C CA . ALA A 1 405 ? -38.366 9.723 -8.638 1.00 43.69 405 ALA A CA 1
ATOM 3055 C C . ALA A 1 405 ? -37.988 11.206 -8.474 1.00 43.69 405 ALA A C 1
ATOM 3057 O O . ALA A 1 405 ? -38.577 11.892 -7.639 1.00 43.69 405 ALA A O 1
ATOM 3058 N N . ALA A 1 406 ? -36.993 11.700 -9.219 1.00 42.34 406 ALA A N 1
ATOM 3059 C CA . ALA A 1 406 ? -36.442 13.045 -9.024 1.00 42.34 406 ALA A CA 1
ATOM 3060 C C . ALA A 1 406 ? -36.599 13.978 -10.237 1.00 42.34 406 ALA A C 1
ATOM 3062 O O . ALA A 1 406 ? -36.466 15.190 -10.074 1.00 42.34 406 ALA A O 1
ATOM 3063 N N . GLY A 1 407 ? -36.902 13.449 -11.432 1.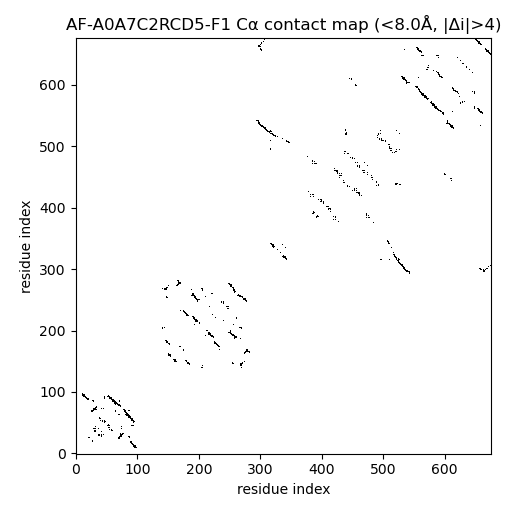00 43.62 407 GLY A N 1
ATOM 3064 C CA . GLY A 1 407 ? -36.894 14.220 -12.680 1.00 43.62 407 GLY A CA 1
ATOM 3065 C C . GLY A 1 407 ? -35.520 14.834 -13.013 1.00 43.62 407 GLY A C 1
ATOM 3066 O O . GLY A 1 407 ? -34.597 14.810 -12.210 1.00 43.62 407 GLY A O 1
ATOM 3067 N N . GLY A 1 408 ? -35.365 15.354 -14.238 1.00 39.28 408 GLY A N 1
ATOM 3068 C CA . GLY A 1 408 ? -34.248 16.211 -14.688 1.00 39.28 408 GLY A CA 1
ATOM 3069 C C . GLY A 1 408 ? -32.811 15.809 -14.295 1.00 39.28 408 GLY A C 1
ATOM 3070 O O . GLY A 1 408 ? -32.312 16.208 -13.250 1.00 39.28 408 GLY A O 1
ATOM 3071 N N . GLY A 1 409 ? -32.086 15.099 -15.170 1.00 52.03 409 GLY A N 1
ATOM 3072 C CA . GLY A 1 409 ? -30.625 14.896 -15.054 1.00 52.03 409 GLY A CA 1
ATOM 3073 C C . GLY A 1 409 ? -30.150 13.929 -13.953 1.00 52.03 409 GLY A C 1
ATOM 3074 O O . GLY A 1 409 ? -28.953 13.647 -13.845 1.00 52.03 409 GLY A O 1
ATOM 3075 N N . ALA A 1 410 ? -31.065 13.377 -13.150 1.00 43.22 410 ALA A N 1
ATOM 3076 C CA . ALA A 1 410 ? -30.745 12.406 -12.101 1.00 43.22 410 ALA A CA 1
ATOM 3077 C C . ALA A 1 410 ? -30.127 11.108 -12.657 1.00 43.22 410 ALA A C 1
ATOM 3079 O O . ALA A 1 410 ? -29.172 10.590 -12.077 1.00 43.22 410 ALA A O 1
ATOM 3080 N N . LYS A 1 411 ? -30.590 10.636 -13.824 1.00 53.94 411 LYS A N 1
ATOM 3081 C CA . LYS A 1 411 ? -29.992 9.494 -14.534 1.00 53.94 411 LYS A CA 1
ATOM 3082 C C . LYS A 1 411 ? -28.534 9.744 -14.908 1.00 53.94 411 LYS A C 1
ATOM 3084 O O . LYS A 1 411 ? -27.679 8.941 -14.555 1.00 53.94 411 LYS A O 1
ATOM 3089 N N . ASP A 1 412 ? -28.231 10.901 -15.498 1.00 55.88 412 ASP A N 1
ATOM 3090 C CA . ASP A 1 412 ? -26.860 11.265 -15.886 1.00 55.88 412 ASP A CA 1
ATOM 3091 C C . ASP A 1 412 ? -25.916 11.356 -14.678 1.00 55.88 412 ASP A C 1
ATOM 3093 O O . ASP A 1 412 ? -24.713 11.119 -14.788 1.00 55.88 412 ASP A O 1
ATOM 3097 N N . THR A 1 413 ? -26.457 11.698 -13.507 1.00 50.06 413 THR A N 1
ATOM 3098 C CA . THR A 1 413 ? -25.697 11.776 -12.254 1.00 50.06 413 THR A CA 1
ATOM 3099 C C . THR A 1 413 ? -25.357 10.381 -11.721 1.00 50.06 413 THR A C 1
ATOM 3101 O O . THR A 1 413 ? -24.220 10.142 -11.306 1.00 50.06 413 THR A O 1
ATOM 3104 N N . VAL A 1 414 ? -26.308 9.443 -11.783 1.00 48.38 414 VAL A N 1
ATOM 3105 C CA . VAL A 1 414 ? -26.108 8.037 -11.394 1.00 48.38 414 VAL A CA 1
ATOM 3106 C C . VAL A 1 414 ? -25.177 7.324 -12.380 1.00 48.38 414 VAL A C 1
ATOM 3108 O O . VAL A 1 414 ? -24.221 6.678 -11.950 1.00 48.38 414 VAL A O 1
ATOM 3111 N N . ASP A 1 415 ? -25.358 7.526 -13.686 1.00 55.12 415 ASP A N 1
ATOM 3112 C CA . ASP A 1 415 ? -24.505 6.941 -14.728 1.00 55.12 415 ASP A CA 1
ATOM 3113 C C . ASP A 1 415 ? -23.050 7.439 -14.612 1.00 55.12 415 ASP A C 1
ATOM 3115 O O . ASP A 1 415 ? -22.102 6.652 -14.718 1.00 55.12 415 ASP A O 1
ATOM 3119 N N . LYS A 1 416 ? -22.840 8.724 -14.280 1.00 54.94 416 LYS A N 1
ATOM 3120 C CA . LYS A 1 416 ? -21.503 9.275 -13.986 1.00 54.94 416 LYS A CA 1
ATOM 3121 C C . LYS A 1 416 ? -20.882 8.690 -12.722 1.00 54.94 416 LYS A C 1
ATOM 3123 O O . LYS A 1 416 ? -19.685 8.400 -12.725 1.00 54.94 416 LYS A O 1
ATOM 3128 N N . ALA A 1 417 ? -21.654 8.506 -11.652 1.00 48.12 417 ALA A N 1
ATOM 3129 C CA . ALA A 1 417 ? -21.159 7.887 -10.422 1.00 48.12 417 ALA A CA 1
ATOM 3130 C C . ALA A 1 417 ? -20.744 6.423 -10.661 1.00 48.12 417 ALA A C 1
ATOM 3132 O O . ALA A 1 417 ? -19.665 6.006 -10.236 1.00 48.12 417 ALA A O 1
ATOM 3133 N N . CYS A 1 418 ? -21.541 5.676 -11.426 1.00 53.53 418 CYS A N 1
ATOM 3134 C CA . CYS A 1 418 ? -21.258 4.291 -11.791 1.00 53.53 418 CYS A CA 1
ATOM 3135 C C . CYS A 1 418 ? -20.040 4.156 -12.714 1.00 53.53 418 CYS A C 1
ATOM 3137 O O . CYS A 1 418 ? -19.174 3.310 -12.481 1.00 53.53 418 CYS A O 1
ATOM 3139 N N . SER A 1 419 ? -19.914 5.037 -13.711 1.00 54.50 419 SER A N 1
ATOM 3140 C CA . SER A 1 419 ? -18.724 5.117 -14.566 1.00 54.50 419 SER A CA 1
ATOM 3141 C C . SER A 1 419 ? -17.468 5.477 -13.765 1.00 54.50 419 SER A C 1
ATOM 3143 O O . SER A 1 419 ? -16.406 4.899 -13.983 1.00 54.50 419 SER A O 1
ATOM 3145 N N . THR A 1 420 ? -17.588 6.365 -12.774 1.00 50.03 420 THR A N 1
ATOM 3146 C CA . THR A 1 420 ? -16.471 6.759 -11.902 1.00 50.03 420 THR A CA 1
ATOM 3147 C C . THR A 1 420 ? -15.999 5.595 -11.026 1.00 50.03 420 THR A C 1
ATOM 3149 O O . THR A 1 420 ? -14.800 5.334 -10.967 1.00 50.03 420 THR A O 1
ATOM 3152 N N . ALA A 1 421 ? -16.917 4.843 -10.411 1.00 46.06 421 ALA A N 1
ATOM 3153 C CA . ALA A 1 421 ? -16.576 3.670 -9.602 1.00 46.06 421 ALA A CA 1
ATOM 3154 C C . ALA A 1 421 ? -15.899 2.565 -10.437 1.00 46.06 421 ALA A C 1
ATOM 3156 O O . ALA A 1 421 ? -14.881 2.000 -10.032 1.00 46.06 421 ALA A O 1
ATOM 3157 N N . ALA A 1 422 ? -16.407 2.308 -11.647 1.00 52.09 422 ALA A N 1
ATOM 3158 C CA . ALA A 1 422 ? -15.782 1.377 -12.584 1.00 52.09 422 ALA A CA 1
ATOM 3159 C C . ALA A 1 422 ? -14.379 1.852 -13.012 1.00 52.09 422 ALA A C 1
ATOM 3161 O O . ALA A 1 422 ? -13.440 1.056 -13.035 1.00 52.09 422 ALA A O 1
ATOM 3162 N N . LYS A 1 423 ? -14.197 3.157 -13.271 1.00 52.41 423 LYS A N 1
ATOM 3163 C CA . LYS A 1 423 ? -12.891 3.750 -13.614 1.00 52.41 423 LYS A CA 1
ATOM 3164 C C . LYS A 1 423 ? -11.877 3.590 -12.490 1.00 52.41 423 LYS A C 1
ATOM 3166 O O . LYS A 1 423 ? -10.719 3.288 -12.763 1.00 52.41 423 LYS A O 1
ATOM 3171 N N . ILE A 1 424 ? -12.281 3.763 -11.233 1.00 44.97 424 ILE A N 1
ATOM 3172 C CA . ILE A 1 424 ? -11.375 3.623 -10.087 1.00 44.97 424 ILE A CA 1
ATOM 3173 C C . ILE A 1 424 ? -10.923 2.166 -9.907 1.00 44.97 424 ILE A C 1
ATOM 3175 O O . ILE A 1 424 ? -9.728 1.918 -9.721 1.00 44.97 424 ILE A O 1
ATOM 3179 N N . ALA A 1 425 ? -11.839 1.203 -10.043 1.00 46.31 425 ALA A N 1
ATOM 3180 C CA . ALA A 1 425 ? -11.519 -0.224 -9.988 1.00 46.31 425 ALA A CA 1
ATOM 3181 C C . ALA A 1 425 ? -10.560 -0.642 -11.120 1.00 46.31 425 ALA A C 1
ATOM 3183 O O . ALA A 1 425 ? -9.538 -1.286 -10.870 1.00 46.31 425 ALA A O 1
ATOM 3184 N N . VAL A 1 426 ? -10.833 -0.201 -12.354 1.00 52.91 426 VAL A N 1
ATOM 3185 C CA . VAL A 1 426 ? -9.981 -0.462 -13.525 1.00 52.91 426 VAL A CA 1
ATOM 3186 C C . VAL A 1 426 ? -8.607 0.191 -13.373 1.00 52.91 426 VAL A C 1
ATOM 3188 O O . VAL A 1 426 ? -7.593 -0.467 -13.590 1.00 52.91 426 VAL A O 1
ATOM 3191 N N . ASN A 1 427 ? -8.540 1.443 -12.916 1.00 50.66 427 ASN A N 1
ATOM 3192 C CA . ASN A 1 427 ? -7.275 2.134 -12.658 1.00 50.66 427 ASN A CA 1
ATOM 3193 C C . ASN A 1 427 ? -6.435 1.430 -11.589 1.00 50.66 427 ASN A C 1
ATOM 3195 O O . ASN A 1 427 ? -5.216 1.359 -11.714 1.00 50.66 427 ASN A O 1
ATOM 3199 N N . ALA A 1 428 ? -7.069 0.892 -10.547 1.00 47.12 428 ALA A N 1
ATOM 3200 C CA . ALA A 1 428 ? -6.376 0.150 -9.504 1.00 47.12 428 ALA A CA 1
ATOM 3201 C C . ALA A 1 428 ? -5.802 -1.177 -10.015 1.00 47.12 428 ALA A C 1
ATOM 3203 O O . ALA A 1 428 ? -4.654 -1.491 -9.706 1.00 47.12 428 ALA A O 1
ATOM 3204 N N . GLY A 1 429 ? -6.563 -1.923 -10.822 1.00 46.59 429 GLY A N 1
ATOM 3205 C CA . GLY A 1 429 ? -6.068 -3.150 -11.446 1.00 46.59 429 GLY A CA 1
ATOM 3206 C C . GLY A 1 429 ? -4.984 -2.884 -12.496 1.00 46.59 429 GLY A C 1
ATOM 3207 O O . GLY A 1 429 ? -3.971 -3.574 -12.506 1.00 46.59 429 GLY A O 1
ATOM 3208 N N . LEU A 1 430 ? -5.117 -1.835 -13.315 1.00 52.22 430 LEU A N 1
ATOM 3209 C CA . LEU A 1 430 ? -4.089 -1.439 -14.288 1.00 52.22 430 LEU A CA 1
ATOM 3210 C C . LEU A 1 430 ? -2.805 -0.935 -13.613 1.00 52.22 430 LEU A C 1
ATOM 3212 O O . LEU A 1 430 ? -1.714 -1.232 -14.087 1.00 52.22 430 LEU A O 1
ATOM 3216 N N . ALA A 1 431 ? -2.912 -0.222 -12.488 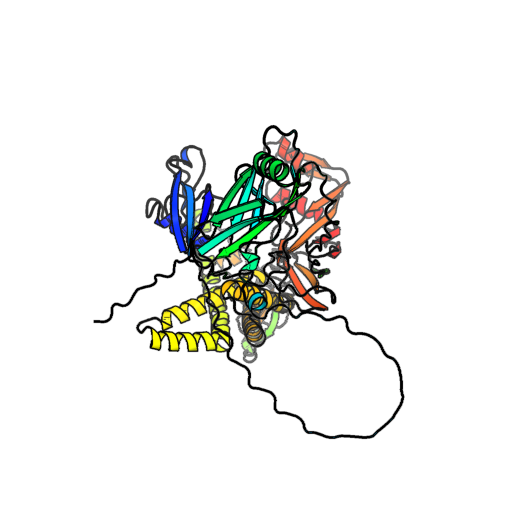1.00 50.69 431 ALA A N 1
ATOM 3217 C CA . ALA A 1 431 ? -1.751 0.175 -11.691 1.00 50.69 431 ALA A CA 1
ATOM 3218 C C . ALA A 1 431 ? -1.045 -1.037 -11.056 1.00 50.69 431 ALA A C 1
ATOM 3220 O O . ALA A 1 431 ? 0.179 -1.055 -10.947 1.00 50.69 431 ALA A O 1
ATOM 3221 N N . ALA A 1 432 ? -1.806 -2.060 -10.659 1.00 47.09 432 ALA A N 1
ATOM 3222 C CA . ALA A 1 432 ? -1.269 -3.319 -10.146 1.00 47.09 432 ALA A CA 1
ATOM 3223 C C . ALA A 1 432 ? -0.590 -4.166 -11.230 1.00 47.09 432 ALA A C 1
ATOM 3225 O O . ALA A 1 432 ? 0.385 -4.858 -10.946 1.00 47.09 432 ALA A O 1
ATOM 3226 N N . LEU A 1 433 ? -1.052 -4.057 -12.475 1.00 51.56 433 LEU A N 1
ATOM 3227 C CA . LEU A 1 433 ? -0.432 -4.642 -13.660 1.00 51.56 433 LEU A CA 1
ATOM 3228 C C . LEU A 1 433 ? 0.816 -3.885 -14.126 1.00 51.56 433 LEU A C 1
ATOM 3230 O O . LEU A 1 433 ? 1.117 -4.004 -15.303 1.00 51.56 433 LEU A O 1
ATOM 3234 N N . GLY A 1 434 ? 1.521 -3.126 -13.270 1.00 47.47 434 GLY A N 1
ATOM 3235 C CA . GLY A 1 434 ? 2.732 -2.327 -13.558 1.00 47.47 434 GLY A CA 1
ATOM 3236 C C . GLY A 1 434 ? 3.913 -3.112 -14.159 1.00 47.47 434 GLY A C 1
ATOM 3237 O O . GLY A 1 434 ? 5.016 -3.164 -13.621 1.00 47.47 434 GLY A O 1
ATOM 3238 N N . VAL A 1 435 ? 3.663 -3.747 -15.292 1.00 50.06 435 VAL A N 1
ATOM 3239 C CA . VAL A 1 435 ? 4.487 -4.672 -16.037 1.00 50.06 435 VAL A CA 1
ATOM 3240 C C . VAL A 1 435 ? 4.852 -3.913 -17.308 1.00 50.06 435 VAL A C 1
ATOM 3242 O O . VAL A 1 435 ? 3.990 -3.704 -18.169 1.00 50.06 435 VAL A O 1
ATOM 3245 N N . PRO A 1 436 ? 6.098 -3.433 -17.425 1.00 44.59 436 PRO A N 1
ATOM 3246 C CA . PRO A 1 436 ? 6.517 -2.704 -18.607 1.00 44.59 436 PRO A CA 1
ATOM 3247 C C . PRO A 1 436 ? 6.419 -3.591 -19.861 1.00 44.59 436 PRO A C 1
ATOM 3249 O O . PRO A 1 436 ? 6.612 -4.808 -19.779 1.00 44.59 436 PRO A O 1
ATOM 3252 N N . PRO A 1 437 ? 6.146 -2.992 -21.035 1.00 43.28 437 PRO A N 1
ATOM 3253 C CA . PRO A 1 437 ? 5.916 -3.697 -22.300 1.00 43.28 437 PRO A CA 1
ATOM 3254 C C . PRO A 1 437 ? 7.135 -4.463 -22.854 1.00 43.28 437 PRO A C 1
ATOM 3256 O O . PRO A 1 437 ? 7.052 -5.038 -23.932 1.00 43.28 437 PRO A O 1
ATOM 3259 N N . THR A 1 438 ? 8.281 -4.467 -22.170 1.00 48.81 438 THR A N 1
ATOM 3260 C CA . THR A 1 438 ? 9.567 -4.966 -22.689 1.00 48.81 438 THR A CA 1
ATOM 3261 C C . THR A 1 438 ? 9.868 -6.434 -22.377 1.00 48.81 438 THR A C 1
ATOM 3263 O O . THR A 1 438 ? 10.862 -6.961 -22.862 1.00 48.81 438 THR A O 1
ATOM 3266 N N . LEU A 1 439 ? 9.039 -7.130 -21.592 1.00 47.75 439 LEU A N 1
ATOM 3267 C CA . LEU A 1 439 ? 9.441 -8.422 -21.025 1.00 47.75 439 LEU A CA 1
ATOM 3268 C C . LEU A 1 439 ? 9.378 -9.596 -22.036 1.00 47.75 439 LEU A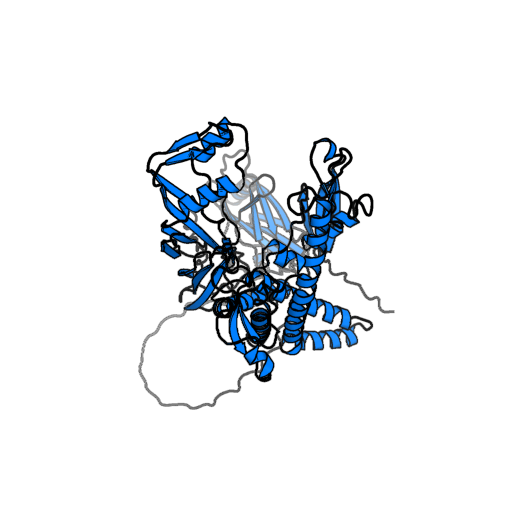 C 1
ATOM 3270 O O . LEU A 1 439 ? 8.326 -9.857 -22.619 1.00 47.75 439 LEU A O 1
ATOM 3274 N N . PRO A 1 440 ? 10.423 -10.438 -22.158 1.00 41.62 440 PRO A N 1
ATOM 3275 C CA . PRO A 1 440 ? 10.408 -11.622 -23.035 1.00 41.62 440 PRO A CA 1
ATOM 3276 C C . PRO A 1 440 ? 9.277 -12.632 -22.735 1.00 41.62 440 PRO A C 1
ATOM 3278 O O . PRO A 1 440 ? 8.811 -13.348 -23.625 1.00 41.62 440 PRO A O 1
ATOM 3281 N N . ARG A 1 441 ? 8.782 -12.664 -21.485 1.00 52.78 441 ARG A N 1
ATOM 3282 C CA . ARG A 1 441 ? 7.614 -13.458 -21.034 1.00 52.78 441 ARG A CA 1
ATOM 3283 C C . ARG A 1 441 ? 6.378 -12.610 -20.721 1.00 52.78 441 ARG A C 1
ATOM 3285 O O . ARG A 1 441 ? 5.524 -13.024 -19.941 1.00 52.78 441 ARG A O 1
ATOM 3292 N N . TYR A 1 442 ? 6.271 -11.433 -21.332 1.00 57.28 442 TYR A N 1
ATOM 3293 C CA . TYR A 1 442 ? 5.191 -10.473 -21.104 1.00 57.28 442 TYR A CA 1
ATOM 3294 C C . TYR A 1 442 ? 3.798 -11.109 -21.154 1.00 57.28 442 TYR A C 1
ATOM 3296 O O . TYR A 1 442 ? 2.997 -10.886 -20.257 1.00 57.28 442 TYR A O 1
ATOM 3304 N N . ASN A 1 443 ? 3.538 -11.986 -22.130 1.00 56.97 443 ASN A N 1
ATOM 3305 C CA . ASN A 1 443 ? 2.231 -12.632 -22.271 1.00 56.97 443 ASN A CA 1
ATOM 3306 C C . ASN A 1 443 ? 1.859 -13.485 -21.046 1.00 56.97 443 ASN A C 1
ATOM 3308 O O . ASN A 1 443 ? 0.734 -13.403 -20.571 1.00 56.97 443 ASN A O 1
ATOM 3312 N N . GLU A 1 444 ? 2.814 -14.255 -20.522 1.00 61.47 444 GLU A N 1
ATOM 3313 C CA . GLU A 1 444 ? 2.627 -15.147 -19.372 1.00 61.47 444 GLU A CA 1
ATOM 3314 C C . GLU A 1 444 ? 2.508 -14.357 -18.059 1.00 61.47 444 GLU A C 1
ATOM 3316 O O . GLU A 1 444 ? 1.700 -14.692 -17.196 1.00 61.47 444 GLU A O 1
ATOM 3321 N N . LEU A 1 445 ? 3.283 -13.275 -17.920 1.00 57.50 445 LEU A N 1
ATOM 3322 C CA . LEU A 1 445 ? 3.245 -12.386 -16.756 1.00 57.50 445 LEU A CA 1
ATOM 3323 C C . LEU A 1 445 ? 1.977 -11.532 -16.719 1.00 57.50 445 LEU A C 1
ATOM 3325 O O . LEU A 1 445 ? 1.420 -11.330 -15.643 1.00 57.50 445 LEU A O 1
ATOM 3329 N N . LEU A 1 446 ? 1.497 -11.076 -17.877 1.00 63.81 446 LEU A N 1
ATOM 3330 C CA . LEU A 1 446 ? 0.200 -10.423 -17.995 1.00 63.81 446 LEU A CA 1
ATOM 3331 C C . LEU A 1 446 ? -0.921 -11.381 -17.606 1.00 63.81 446 LEU A C 1
ATOM 3333 O O . LEU A 1 446 ? -1.753 -11.022 -16.783 1.00 63.81 446 LEU A O 1
ATOM 3337 N N . ASP A 1 447 ? -0.920 -12.606 -18.135 1.00 65.44 447 ASP A N 1
ATOM 3338 C CA . ASP A 1 447 ? -1.984 -13.571 -17.848 1.00 65.44 447 ASP A CA 1
ATOM 3339 C C . ASP A 1 447 ? -2.026 -13.957 -16.355 1.00 65.44 447 ASP A C 1
ATOM 3341 O O . ASP A 1 447 ? -3.113 -14.094 -15.798 1.00 65.44 447 ASP A O 1
ATOM 3345 N N . ARG A 1 448 ? -0.868 -14.037 -15.677 1.00 66.12 448 ARG A N 1
ATOM 3346 C CA . ARG A 1 448 ? -0.776 -14.232 -14.213 1.00 66.12 448 ARG A CA 1
ATOM 3347 C C . ARG A 1 448 ? -1.159 -12.982 -13.415 1.00 66.12 448 ARG A C 1
ATOM 3349 O O . ARG A 1 448 ? -1.820 -13.084 -12.387 1.00 66.12 448 ARG A O 1
ATOM 3356 N N . GLY A 1 449 ? -0.771 -11.799 -13.889 1.00 65.31 449 GLY A N 1
ATOM 3357 C CA . GLY A 1 449 ? -1.081 -10.522 -13.246 1.00 65.31 449 GLY A CA 1
ATOM 3358 C C . GLY A 1 449 ? -2.559 -10.139 -13.335 1.00 65.31 449 GLY A C 1
ATOM 3359 O O . GLY A 1 449 ? -3.061 -9.457 -12.443 1.00 65.31 449 GLY A O 1
ATOM 3360 N N . VAL A 1 450 ? -3.274 -10.593 -14.371 1.00 68.81 450 VAL A N 1
ATOM 3361 C CA . VAL A 1 450 ? -4.700 -10.292 -14.580 1.00 68.81 450 VAL A CA 1
ATOM 3362 C C . VAL A 1 450 ? -5.551 -10.782 -13.413 1.00 68.81 450 VAL A C 1
ATOM 3364 O O . VAL A 1 450 ? -6.410 -10.039 -12.950 1.00 68.81 450 VAL A O 1
ATOM 3367 N N . ASP A 1 451 ? -5.314 -11.988 -12.893 1.00 73.81 451 ASP A N 1
ATOM 3368 C CA . ASP A 1 451 ? -6.106 -12.497 -11.767 1.00 73.81 451 ASP A CA 1
ATOM 3369 C C . ASP A 1 451 ? -5.866 -11.683 -10.483 1.00 73.81 451 ASP A C 1
ATOM 3371 O O . ASP A 1 451 ? -6.813 -11.378 -9.760 1.00 73.81 451 ASP A O 1
ATOM 3375 N N . TYR A 1 452 ? -4.629 -11.240 -10.236 1.00 68.50 452 TYR A N 1
ATOM 3376 C CA . TYR A 1 452 ? -4.320 -10.316 -9.140 1.00 68.50 452 TYR A CA 1
ATOM 3377 C C . TYR A 1 452 ? -4.992 -8.943 -9.332 1.00 68.50 452 TYR A C 1
ATOM 3379 O O . TYR A 1 452 ? -5.569 -8.391 -8.394 1.00 68.50 452 TYR A O 1
ATOM 3387 N N . ALA A 1 453 ? -4.977 -8.411 -10.556 1.00 65.56 453 ALA A N 1
ATOM 3388 C CA . ALA A 1 453 ? -5.605 -7.139 -10.902 1.00 65.56 453 ALA A CA 1
ATOM 3389 C C . ALA A 1 453 ? -7.128 -7.164 -10.727 1.00 65.56 453 ALA A C 1
ATOM 3391 O O . ALA A 1 453 ? -7.699 -6.205 -10.211 1.00 65.56 453 ALA A O 1
ATOM 3392 N N . VAL A 1 454 ? -7.775 -8.270 -11.110 1.00 70.75 454 VAL A N 1
ATOM 3393 C CA . VAL A 1 454 ? -9.213 -8.507 -10.914 1.00 70.75 454 VAL A CA 1
ATOM 3394 C C . VAL A 1 454 ? -9.566 -8.495 -9.434 1.00 70.75 454 VAL A C 1
ATOM 3396 O O . VAL A 1 454 ? -10.534 -7.849 -9.042 1.00 70.75 454 VAL A O 1
ATOM 3399 N N . GLU A 1 455 ? -8.779 -9.180 -8.606 1.00 72.25 455 GLU A N 1
ATOM 3400 C CA . GLU A 1 455 ? -9.023 -9.264 -7.166 1.00 72.25 455 GLU A CA 1
ATOM 3401 C C . GLU A 1 455 ? -8.798 -7.918 -6.468 1.00 72.25 455 GLU A C 1
ATOM 3403 O O . GLU A 1 455 ? -9.619 -7.507 -5.653 1.00 72.25 455 GLU A O 1
ATOM 3408 N N . LEU A 1 456 ? -7.755 -7.169 -6.837 1.00 67.75 456 LEU A N 1
ATOM 3409 C CA . LEU A 1 456 ? -7.533 -5.830 -6.288 1.00 67.75 456 LEU A CA 1
ATOM 3410 C C . LEU A 1 456 ? -8.609 -4.830 -6.739 1.00 67.75 456 LEU A C 1
ATOM 3412 O O . LEU A 1 456 ? -9.051 -3.993 -5.949 1.00 67.75 456 LEU A O 1
ATOM 3416 N N . ALA A 1 457 ? -9.023 -4.902 -8.006 1.00 62.88 457 ALA A N 1
ATOM 3417 C CA . ALA A 1 457 ? -10.105 -4.086 -8.543 1.00 62.88 457 ALA A CA 1
ATOM 3418 C C . ALA A 1 457 ? -11.426 -4.388 -7.825 1.00 62.88 457 ALA A C 1
ATOM 3420 O O . ALA A 1 457 ? -12.126 -3.453 -7.440 1.00 62.88 457 ALA A O 1
ATOM 3421 N N . ALA A 1 458 ? -11.724 -5.669 -7.583 1.00 66.50 458 ALA A N 1
ATOM 3422 C CA . ALA A 1 458 ? -12.865 -6.096 -6.784 1.00 66.50 458 ALA A CA 1
ATOM 3423 C C . ALA A 1 458 ? -12.770 -5.538 -5.355 1.00 66.50 458 ALA A C 1
ATOM 3425 O O . ALA A 1 458 ? -13.676 -4.832 -4.934 1.00 66.50 458 ALA A O 1
ATOM 3426 N N . ASP A 1 459 ? -11.655 -5.733 -4.647 1.00 65.38 459 ASP A N 1
ATOM 3427 C CA . ASP A 1 459 ? -11.474 -5.235 -3.275 1.00 65.38 459 ASP A CA 1
ATOM 3428 C C . ASP A 1 459 ? -11.669 -3.713 -3.157 1.00 65.38 459 ASP A C 1
ATOM 3430 O O . ASP A 1 459 ? -12.273 -3.227 -2.197 1.00 65.38 459 ASP A O 1
ATOM 3434 N N . LYS A 1 460 ? -11.148 -2.937 -4.119 1.00 59.97 460 LYS A N 1
ATOM 3435 C CA . LYS A 1 460 ? -11.342 -1.479 -4.145 1.00 59.97 460 LYS A CA 1
ATOM 3436 C C . LYS A 1 460 ? -12.780 -1.099 -4.462 1.00 59.97 460 LYS A C 1
ATOM 3438 O O . LYS A 1 460 ? -13.322 -0.209 -3.814 1.00 59.97 460 LYS A O 1
ATOM 3443 N N . PHE A 1 461 ? -13.394 -1.785 -5.418 1.00 59.47 461 PHE A N 1
ATOM 3444 C CA . PHE A 1 461 ? -14.795 -1.588 -5.753 1.00 59.47 461 PHE A CA 1
ATOM 3445 C C . PHE A 1 461 ? -15.692 -1.834 -4.534 1.00 59.47 461 PHE A C 1
ATOM 3447 O O . PHE A 1 461 ? -16.536 -0.998 -4.218 1.00 59.47 461 PHE A O 1
ATOM 3454 N N . GLU A 1 462 ? -15.467 -2.923 -3.796 1.00 60.84 462 GLU A N 1
ATOM 3455 C CA . GLU A 1 462 ? -16.189 -3.218 -2.554 1.00 60.84 462 GLU A CA 1
ATOM 3456 C C . GLU A 1 462 ? -15.945 -2.150 -1.483 1.00 60.84 462 GLU A C 1
ATOM 3458 O O . GLU A 1 462 ? -16.876 -1.745 -0.788 1.00 60.84 462 GLU A O 1
ATOM 3463 N N . ALA A 1 463 ? -14.708 -1.663 -1.349 1.00 56.38 463 ALA A N 1
ATOM 3464 C CA . ALA A 1 463 ? -14.359 -0.636 -0.371 1.00 56.38 463 ALA A CA 1
ATOM 3465 C C . ALA A 1 463 ? -15.025 0.721 -0.655 1.00 56.38 463 ALA A C 1
ATOM 3467 O O . ALA A 1 463 ? -15.355 1.443 0.286 1.00 56.38 463 ALA A O 1
ATOM 3468 N N . GLU A 1 464 ? -15.223 1.072 -1.927 1.00 53.19 464 GLU A N 1
ATOM 3469 C CA . GLU A 1 464 ? -15.797 2.360 -2.332 1.00 53.19 464 GLU A CA 1
ATOM 3470 C C . GLU A 1 464 ? -17.319 2.328 -2.463 1.00 53.19 464 GLU A C 1
ATOM 3472 O O . GLU A 1 464 ? -17.988 3.297 -2.106 1.00 53.19 464 GLU A O 1
ATOM 3477 N N . THR A 1 465 ? -17.875 1.218 -2.949 1.00 50.75 465 THR A N 1
ATOM 3478 C CA . THR A 1 465 ? -19.319 1.080 -3.198 1.00 50.75 465 THR A CA 1
ATOM 3479 C C . THR A 1 465 ? -20.057 0.367 -2.067 1.00 50.75 465 THR A C 1
ATOM 3481 O O . THR A 1 465 ? -21.277 0.481 -1.957 1.00 50.75 465 THR A O 1
ATOM 3484 N N . GLY A 1 466 ? -19.344 -0.383 -1.221 1.00 53.59 466 GLY A N 1
ATOM 3485 C CA . GLY A 1 466 ? -19.932 -1.268 -0.215 1.00 53.59 466 GLY A CA 1
ATOM 3486 C C . GLY A 1 466 ? -20.604 -2.522 -0.791 1.00 53.59 466 GLY A C 1
ATOM 3487 O O . GLY A 1 466 ? -21.182 -3.293 -0.023 1.00 53.59 466 GLY A O 1
ATOM 3488 N N . VAL A 1 467 ? -20.555 -2.733 -2.114 1.00 57.03 467 VAL A N 1
ATOM 3489 C CA . VAL A 1 467 ? -21.197 -3.861 -2.803 1.00 57.03 467 VAL A CA 1
ATOM 3490 C C . VAL A 1 467 ? -20.159 -4.939 -3.114 1.00 57.03 467 VAL A C 1
ATOM 3492 O O . VAL A 1 467 ? -19.198 -4.633 -3.818 1.00 57.03 467 VAL A O 1
ATOM 3495 N N . PRO A 1 468 ? -20.348 -6.194 -2.655 1.00 58.44 468 PRO A N 1
ATOM 3496 C CA . PRO A 1 468 ? -19.416 -7.281 -2.924 1.00 58.44 468 PRO A CA 1
ATOM 3497 C C . PRO A 1 468 ? -19.344 -7.613 -4.424 1.00 58.44 468 PRO A C 1
ATOM 3499 O O . PRO A 1 468 ? -20.362 -7.936 -5.042 1.00 58.44 468 PRO A O 1
ATOM 3502 N N . CYS A 1 469 ? -18.149 -7.568 -5.017 1.00 62.69 469 CYS A N 1
ATOM 3503 C CA . CYS A 1 469 ? -17.918 -7.938 -6.412 1.00 62.69 469 CYS A CA 1
ATOM 3504 C C . CYS A 1 469 ? -17.584 -9.430 -6.472 1.00 62.69 469 CYS A C 1
ATOM 3506 O O . CYS A 1 469 ? -16.428 -9.842 -6.406 1.00 62.69 469 CYS A O 1
ATOM 3508 N N . VAL A 1 470 ? -18.621 -10.260 -6.585 1.00 69.06 470 VAL A N 1
ATOM 3509 C CA . VAL A 1 470 ? -18.514 -11.726 -6.650 1.00 69.06 470 VAL A CA 1
ATOM 3510 C C . VAL A 1 470 ? -19.149 -12.276 -7.929 1.00 69.06 470 VAL A C 1
ATOM 3512 O O . VAL A 1 470 ? -20.053 -11.665 -8.499 1.00 69.06 470 VAL A O 1
ATOM 3515 N N . GLY A 1 471 ? -18.658 -13.426 -8.402 1.00 73.88 471 GLY A N 1
ATOM 3516 C CA . GLY A 1 471 ? -19.193 -14.132 -9.574 1.00 73.88 471 GLY A CA 1
ATOM 3517 C C . GLY A 1 471 ? -19.163 -13.282 -10.858 1.00 73.88 471 GLY A C 1
ATOM 3518 O O . GLY A 1 471 ? -18.068 -12.890 -11.268 1.00 73.88 471 GLY A O 1
ATOM 3519 N N . PRO A 1 472 ? -20.322 -12.924 -11.459 1.00 68.12 472 PRO A N 1
ATOM 3520 C CA . PRO A 1 472 ? -20.390 -12.225 -12.751 1.00 68.12 472 PRO A CA 1
ATOM 3521 C C . PRO A 1 472 ? -19.594 -10.916 -12.809 1.00 68.12 472 PRO A C 1
ATOM 3523 O O . PRO A 1 472 ? -19.069 -10.550 -13.856 1.00 68.12 472 PRO A O 1
ATOM 3526 N N . CYS A 1 473 ? -19.480 -10.213 -11.677 1.00 65.38 473 CYS A N 1
ATOM 3527 C CA . CYS A 1 473 ? -18.683 -8.992 -11.572 1.00 65.38 473 CYS A CA 1
ATOM 3528 C C . CYS A 1 473 ? -17.181 -9.270 -11.764 1.00 65.38 473 CYS A C 1
ATOM 3530 O O . CYS A 1 473 ? -16.529 -8.613 -12.578 1.00 65.38 473 CYS A O 1
ATOM 3532 N N . LYS A 1 474 ? -16.639 -10.293 -11.085 1.00 69.00 474 LYS A N 1
ATOM 3533 C CA . LYS A 1 474 ? -15.237 -10.713 -11.253 1.00 69.00 474 LYS A CA 1
ATOM 3534 C C . LYS A 1 474 ? -14.979 -11.282 -12.642 1.00 69.00 474 LYS A C 1
ATOM 3536 O O . LYS A 1 474 ? -13.909 -11.045 -13.190 1.00 69.00 474 LYS A O 1
ATOM 3541 N N . ASP A 1 475 ? -15.946 -11.982 -13.229 1.00 71.69 475 ASP A N 1
ATOM 3542 C CA . ASP A 1 475 ? -15.811 -12.527 -14.582 1.00 71.69 475 ASP A CA 1
ATOM 3543 C C . ASP A 1 475 ? -15.802 -11.425 -15.649 1.00 71.69 475 ASP A C 1
ATOM 3545 O O . ASP A 1 475 ? -14.995 -11.479 -16.579 1.00 71.69 475 ASP A O 1
ATOM 3549 N N . ALA A 1 476 ? -16.617 -10.378 -15.481 1.00 60.81 476 ALA A N 1
ATOM 3550 C CA . ALA A 1 476 ? -16.587 -9.192 -16.336 1.00 60.81 476 ALA A CA 1
ATOM 3551 C C . ALA A 1 476 ? -15.260 -8.427 -16.206 1.00 60.81 476 ALA A C 1
ATOM 3553 O O . ALA A 1 476 ? -14.649 -8.095 -17.223 1.00 60.81 476 ALA A O 1
ATOM 3554 N N . LEU A 1 477 ? -14.766 -8.219 -14.976 1.00 62.78 477 LEU A N 1
ATOM 3555 C CA . LEU A 1 477 ? -13.438 -7.641 -14.734 1.00 62.78 477 LEU A CA 1
ATOM 3556 C C . LEU A 1 477 ? -12.346 -8.484 -15.394 1.00 62.78 477 LEU A C 1
ATOM 3558 O O . LEU A 1 477 ? -11.500 -7.959 -16.112 1.00 62.78 477 LEU A O 1
ATOM 3562 N N . ARG A 1 478 ? -12.382 -9.804 -15.198 1.00 72.44 478 ARG A N 1
ATOM 3563 C CA . ARG A 1 478 ? -11.417 -10.740 -15.775 1.00 72.44 478 ARG A CA 1
ATOM 3564 C C . ARG A 1 478 ? -11.435 -10.689 -17.296 1.00 72.44 478 ARG A C 1
ATOM 3566 O O . ARG A 1 478 ? -10.368 -10.707 -17.900 1.00 72.44 478 ARG A O 1
ATOM 3573 N N . LYS A 1 479 ? -12.611 -10.603 -17.917 1.00 68.44 479 LYS A N 1
ATOM 3574 C CA . LYS A 1 479 ? -12.740 -10.443 -19.368 1.00 68.44 479 LYS A CA 1
ATOM 3575 C C . LYS A 1 479 ? -12.144 -9.113 -19.836 1.00 68.44 479 LYS A C 1
ATOM 3577 O O . LYS A 1 479 ? -11.293 -9.132 -20.718 1.00 68.44 479 LYS A O 1
ATOM 3582 N N . GLY A 1 480 ? -12.509 -8.000 -19.198 1.00 57.53 480 GLY A N 1
ATOM 3583 C CA . GLY A 1 480 ? -11.998 -6.670 -19.545 1.00 57.53 480 GLY A CA 1
ATOM 3584 C C . GLY A 1 480 ? -10.478 -6.558 -19.396 1.00 57.53 480 GLY A C 1
ATOM 3585 O O . GLY A 1 480 ? -9.800 -6.104 -20.312 1.00 57.53 480 GLY A O 1
ATOM 3586 N N . PHE A 1 481 ? -9.910 -7.057 -18.294 1.00 60.59 481 PHE A N 1
ATOM 3587 C CA . PHE A 1 481 ? -8.457 -7.089 -18.103 1.00 60.59 481 PHE A CA 1
ATOM 3588 C C . PHE A 1 481 ? -7.748 -8.032 -19.084 1.00 60.59 481 PHE A C 1
ATOM 3590 O O . PHE A 1 481 ? -6.642 -7.714 -19.509 1.00 60.59 481 PHE A O 1
ATOM 3597 N N . ARG A 1 482 ? -8.358 -9.158 -19.491 1.00 65.94 482 ARG A N 1
ATOM 3598 C CA . ARG A 1 482 ? -7.796 -10.035 -20.540 1.00 65.94 482 ARG A CA 1
ATOM 3599 C C . ARG A 1 482 ? -7.819 -9.379 -21.913 1.00 65.94 482 ARG A C 1
ATOM 3601 O O . ARG A 1 482 ? -6.837 -9.484 -22.637 1.00 65.94 482 ARG A O 1
ATOM 3608 N N . GLU A 1 483 ? -8.909 -8.713 -22.278 1.00 58.84 483 GLU A N 1
ATOM 3609 C CA . GLU A 1 483 ? -9.010 -7.967 -23.537 1.00 58.84 483 GLU A CA 1
ATOM 3610 C C . GLU A 1 483 ? -7.984 -6.833 -23.571 1.00 58.84 483 GLU A C 1
ATOM 3612 O O . GLU A 1 483 ? -7.224 -6.723 -24.533 1.00 58.84 483 GLU A O 1
ATOM 3617 N N . ALA A 1 484 ? -7.862 -6.091 -22.469 1.00 55.22 484 ALA A N 1
ATOM 3618 C CA . ALA A 1 484 ? -6.855 -5.055 -22.320 1.00 55.22 484 ALA A CA 1
ATOM 3619 C C . ALA A 1 484 ? -5.423 -5.609 -22.390 1.00 55.22 484 ALA A C 1
ATOM 3621 O O . ALA A 1 484 ? -4.574 -5.069 -23.099 1.00 55.22 484 ALA A O 1
ATOM 3622 N N . ALA A 1 485 ? -5.155 -6.725 -21.706 1.00 59.53 485 ALA A N 1
ATOM 3623 C CA . ALA A 1 485 ? -3.879 -7.423 -21.787 1.00 59.53 485 ALA A CA 1
ATOM 3624 C C . ALA A 1 485 ? -3.579 -7.872 -23.224 1.00 59.53 485 ALA A C 1
ATOM 3626 O O . ALA A 1 485 ? -2.467 -7.677 -23.700 1.00 59.53 485 ALA A O 1
ATOM 3627 N N . ASN A 1 486 ? -4.555 -8.421 -23.948 1.00 60.06 486 ASN A N 1
ATOM 3628 C CA . ASN A 1 486 ? -4.383 -8.853 -25.336 1.00 60.06 486 ASN A CA 1
ATOM 3629 C C . ASN A 1 486 ? -4.125 -7.678 -26.292 1.00 60.06 486 ASN A C 1
ATOM 3631 O O . ASN A 1 486 ? -3.309 -7.802 -27.204 1.00 60.06 486 ASN A O 1
ATOM 3635 N N . GLU A 1 487 ? -4.751 -6.523 -26.066 1.00 54.34 487 GLU A N 1
ATOM 3636 C CA . GLU A 1 487 ? -4.470 -5.304 -26.827 1.00 54.34 487 GLU A CA 1
ATOM 3637 C C . GLU A 1 487 ? -3.058 -4.764 -26.538 1.00 54.34 487 GLU A C 1
ATOM 3639 O O . GLU A 1 487 ? -2.340 -4.362 -27.458 1.00 54.34 487 GLU A O 1
ATOM 3644 N N . LEU A 1 488 ? -2.617 -4.819 -25.277 1.00 53.56 488 LEU A N 1
ATOM 3645 C CA . LEU A 1 488 ? -1.261 -4.438 -24.879 1.00 53.56 488 LEU A CA 1
ATOM 3646 C C . LEU A 1 488 ? -0.195 -5.376 -25.460 1.00 53.56 488 LEU A C 1
ATOM 3648 O O . LEU A 1 488 ? 0.851 -4.890 -25.890 1.00 53.56 488 LEU A O 1
ATOM 3652 N N . LYS A 1 489 ? -0.464 -6.689 -25.546 1.00 57.56 489 LYS A N 1
ATOM 3653 C CA . LYS A 1 489 ? 0.417 -7.682 -26.200 1.00 57.56 489 LYS A CA 1
ATOM 3654 C C . LYS A 1 489 ? 0.671 -7.354 -27.678 1.00 57.56 489 LYS A C 1
ATOM 3656 O O . LYS A 1 489 ? 1.755 -7.627 -28.176 1.00 57.56 489 LYS A O 1
ATOM 3661 N N . GLY A 1 490 ? -0.293 -6.743 -28.372 1.00 49.88 490 GLY A N 1
ATOM 3662 C CA . GLY A 1 490 ? -0.141 -6.342 -29.777 1.00 49.88 490 GLY A CA 1
ATOM 3663 C C . GLY A 1 490 ? 0.696 -5.075 -29.994 1.00 49.88 490 GLY A C 1
ATOM 3664 O O . GLY A 1 490 ? 1.295 -4.921 -31.050 1.00 49.88 490 GLY A O 1
ATOM 3665 N N . LYS A 1 491 ? 0.758 -4.174 -29.004 1.00 49.31 491 LYS A N 1
ATOM 3666 C CA . LYS A 1 491 ? 1.385 -2.840 -29.132 1.00 49.31 491 LYS A CA 1
ATOM 3667 C C . LYS A 1 491 ? 2.791 -2.744 -28.536 1.00 49.31 491 LYS A C 1
ATOM 3669 O O . LYS A 1 491 ? 3.539 -1.822 -28.845 1.00 49.31 491 LYS A O 1
ATOM 3674 N N . SER A 1 492 ? 3.165 -3.694 -27.683 1.00 49.00 492 SER A N 1
ATOM 3675 C CA . SER A 1 492 ? 4.447 -3.726 -26.959 1.00 49.00 492 SER A CA 1
ATOM 3676 C C . SER A 1 492 ? 5.659 -4.031 -27.853 1.00 49.00 492 SER A C 1
ATOM 3678 O O . SER A 1 492 ? 6.798 -3.807 -27.448 1.00 49.00 492 SER A O 1
ATOM 3680 N N . ALA A 1 493 ? 5.427 -4.477 -29.089 1.00 49.84 493 ALA A N 1
ATOM 3681 C CA . ALA A 1 493 ? 6.467 -4.861 -30.036 1.00 49.84 493 ALA A CA 1
ATOM 3682 C C . ALA A 1 493 ? 7.120 -3.697 -30.802 1.00 49.84 493 ALA A C 1
ATOM 3684 O O . ALA A 1 493 ? 8.137 -3.893 -31.460 1.00 49.84 493 ALA A O 1
ATOM 3685 N N . ALA A 1 494 ? 6.545 -2.493 -30.753 1.00 52.78 494 ALA A N 1
ATOM 3686 C CA . ALA A 1 494 ? 6.889 -1.392 -31.655 1.00 52.78 494 ALA A CA 1
ATOM 3687 C C . ALA A 1 494 ? 7.970 -0.437 -31.102 1.00 52.78 494 ALA A C 1
ATOM 3689 O O . ALA A 1 494 ? 7.931 0.761 -31.355 1.00 52.78 494 ALA A O 1
ATOM 3690 N N . GLN A 1 495 ? 8.949 -0.932 -30.339 1.00 58.62 495 GLN A N 1
ATOM 3691 C CA . GLN A 1 495 ? 9.955 -0.067 -29.692 1.00 58.62 495 GLN A CA 1
ATOM 3692 C C . GLN A 1 495 ? 10.984 0.524 -30.666 1.00 58.62 495 GLN A C 1
ATOM 3694 O O . GLN A 1 495 ? 11.548 1.576 -30.383 1.00 58.62 495 GLN A O 1
ATOM 3699 N N . GLY A 1 496 ? 11.180 -0.102 -31.832 1.00 59.19 496 GLY A N 1
ATOM 3700 C CA . GLY A 1 496 ? 11.929 0.481 -32.951 1.00 59.19 496 GLY A CA 1
ATOM 3701 C C . GLY A 1 496 ? 11.109 1.459 -33.804 1.00 59.19 496 GLY A C 1
ATOM 3702 O O . GLY A 1 496 ? 11.662 2.089 -34.704 1.00 59.19 496 GLY A O 1
ATOM 3703 N N . CYS A 1 497 ? 9.805 1.603 -33.535 1.00 67.38 497 CYS A N 1
ATOM 3704 C CA . CYS A 1 497 ? 8.902 2.479 -34.277 1.00 67.38 497 CYS A CA 1
ATOM 3705 C C . CYS A 1 497 ? 8.882 3.883 -33.663 1.00 67.38 497 CYS A C 1
ATOM 3707 O O . CYS A 1 497 ? 7.889 4.333 -33.092 1.00 67.38 497 CYS A O 1
ATOM 3709 N N . VAL A 1 498 ? 10.024 4.556 -33.743 1.00 67.12 498 VAL A N 1
ATOM 3710 C CA . VAL A 1 498 ? 10.187 5.961 -33.356 1.00 67.12 498 VAL A CA 1
ATOM 3711 C C . VAL A 1 498 ? 10.356 6.825 -34.606 1.00 67.12 498 VAL A C 1
ATOM 3713 O O . VAL A 1 498 ? 10.511 6.307 -35.712 1.00 67.12 498 VAL A O 1
ATOM 3716 N N . GLY A 1 499 ? 10.321 8.149 -34.450 1.00 69.69 499 GLY A N 1
ATOM 3717 C CA . GLY A 1 499 ? 10.637 9.057 -35.554 1.00 69.69 499 GLY A CA 1
ATOM 3718 C C . GLY A 1 499 ? 12.034 8.786 -36.127 1.00 69.69 499 GLY A C 1
ATOM 3719 O O . GLY A 1 499 ? 12.939 8.374 -35.402 1.00 69.69 499 GLY A O 1
ATOM 3720 N N . THR A 1 500 ? 12.217 9.042 -37.423 1.00 68.69 500 THR A N 1
ATOM 3721 C CA . THR A 1 500 ? 13.494 8.868 -38.141 1.00 68.69 500 THR A CA 1
ATOM 3722 C C . THR A 1 500 ? 14.667 9.545 -37.433 1.00 68.69 500 THR A C 1
ATOM 3724 O O . THR A 1 500 ? 15.739 8.962 -37.339 1.00 68.69 500 THR A O 1
ATOM 3727 N N . GLU A 1 501 ? 14.461 10.736 -36.872 1.00 67.62 501 GLU A N 1
ATOM 3728 C CA . GLU A 1 501 ? 15.489 11.475 -36.132 1.00 67.62 501 GLU A CA 1
ATOM 3729 C C . GLU A 1 501 ? 15.962 10.740 -34.862 1.00 67.62 501 GLU A C 1
ATOM 3731 O O . GLU A 1 501 ? 17.162 10.609 -34.628 1.00 67.62 501 GLU A O 1
ATOM 3736 N N . GLU A 1 502 ? 15.036 10.207 -34.060 1.00 69.56 502 GLU A N 1
ATOM 3737 C CA . GLU A 1 502 ? 15.356 9.474 -32.824 1.00 69.56 502 GLU A CA 1
ATOM 3738 C C . GLU A 1 502 ? 16.020 8.125 -33.126 1.00 69.56 502 GLU A C 1
ATOM 3740 O O . GLU A 1 502 ? 16.959 7.722 -32.439 1.00 69.56 502 GLU A O 1
ATOM 3745 N N . ALA A 1 503 ? 15.577 7.440 -34.184 1.00 70.06 503 ALA A N 1
ATOM 3746 C CA . ALA A 1 503 ? 16.227 6.217 -34.638 1.00 70.06 503 ALA A CA 1
ATOM 3747 C C . ALA A 1 503 ? 17.673 6.508 -35.087 1.00 70.06 503 ALA A C 1
ATOM 3749 O O . ALA A 1 503 ? 18.611 5.825 -34.661 1.00 70.06 503 ALA A O 1
ATOM 3750 N N . ASN A 1 504 ? 17.872 7.582 -35.857 1.00 77.00 504 ASN A N 1
ATOM 3751 C CA . ASN A 1 504 ? 19.183 7.981 -36.363 1.00 77.00 504 ASN A CA 1
ATOM 3752 C C . ASN A 1 504 ? 20.140 8.400 -35.236 1.00 77.00 504 ASN A C 1
ATOM 3754 O O . ASN A 1 504 ? 21.315 8.036 -35.290 1.00 77.00 504 ASN A O 1
ATOM 3758 N N . LYS A 1 505 ? 19.654 9.071 -34.175 1.00 75.19 505 LYS A N 1
ATOM 3759 C CA . LYS A 1 505 ? 20.442 9.365 -32.953 1.00 75.19 505 LYS A CA 1
ATOM 3760 C C . LYS A 1 505 ? 20.974 8.099 -32.281 1.00 75.19 505 LYS A C 1
ATOM 3762 O O . LYS A 1 505 ? 22.026 8.126 -31.649 1.00 75.19 505 LYS A O 1
ATOM 3767 N N . ARG A 1 506 ? 20.275 6.978 -32.448 1.00 69.94 506 ARG A N 1
ATOM 3768 C CA . ARG A 1 506 ? 20.680 5.653 -31.960 1.00 69.94 506 ARG A CA 1
ATOM 3769 C C . ARG A 1 506 ? 21.425 4.829 -33.019 1.00 69.94 506 ARG A C 1
ATOM 3771 O O . ARG A 1 506 ? 21.660 3.641 -32.814 1.00 69.94 506 ARG A O 1
ATOM 3778 N N . GLY A 1 507 ? 21.805 5.446 -34.143 1.00 75.88 507 GLY A N 1
ATOM 3779 C CA . GLY A 1 507 ? 22.555 4.817 -35.234 1.00 75.88 507 GLY A CA 1
ATOM 3780 C C . GLY A 1 507 ? 21.753 3.776 -36.018 1.00 75.88 507 GLY A C 1
ATOM 3781 O O . GLY A 1 507 ? 22.331 2.836 -36.571 1.00 75.88 507 GLY A O 1
ATOM 3782 N N . ARG A 1 508 ? 20.420 3.891 -36.045 1.00 78.06 508 ARG A N 1
ATOM 3783 C CA . ARG A 1 508 ? 19.507 2.907 -36.641 1.00 78.06 508 ARG A CA 1
ATOM 3784 C C . ARG A 1 508 ? 18.432 3.580 -37.485 1.00 78.06 508 ARG A C 1
ATOM 3786 O O . ARG A 1 508 ? 18.020 4.690 -37.200 1.00 78.06 508 ARG A O 1
ATOM 3793 N N . GLU A 1 509 ? 17.942 2.898 -38.508 1.00 78.44 509 GLU A N 1
ATOM 3794 C CA . GLU A 1 509 ? 16.698 3.303 -39.172 1.00 78.44 509 GLU A CA 1
ATOM 3795 C C . GLU A 1 509 ? 15.485 2.905 -38.308 1.00 78.44 509 GLU A C 1
ATOM 3797 O O . GLU A 1 509 ? 15.583 1.957 -37.526 1.00 78.44 509 GLU A O 1
ATOM 3802 N N . PRO A 1 510 ? 14.332 3.588 -38.409 1.00 76.19 510 PRO A N 1
ATOM 3803 C CA . PRO A 1 510 ? 13.135 3.178 -37.684 1.00 76.19 510 PRO A CA 1
ATOM 3804 C C . PRO A 1 510 ? 12.584 1.853 -38.230 1.00 76.19 510 PRO A C 1
ATOM 3806 O O . PRO A 1 510 ? 12.497 1.645 -39.441 1.00 76.19 510 PRO A O 1
ATOM 3809 N N . LEU A 1 511 ? 12.168 0.961 -37.328 1.00 78.06 511 LEU A N 1
ATOM 3810 C CA . LEU A 1 511 ? 11.534 -0.316 -37.661 1.00 78.06 511 LEU A CA 1
ATOM 3811 C C . LEU A 1 511 ? 10.137 -0.374 -37.043 1.00 78.06 511 LEU A C 1
ATOM 3813 O O . LEU A 1 511 ? 9.965 -0.673 -35.860 1.00 78.06 511 LEU A O 1
ATOM 3817 N N . CYS A 1 512 ? 9.132 -0.097 -37.870 1.00 76.25 512 CYS A N 1
ATOM 3818 C CA . CYS A 1 512 ? 7.727 -0.169 -37.492 1.00 76.25 512 CYS A CA 1
ATOM 3819 C C . CYS A 1 512 ? 7.113 -1.496 -37.931 1.00 76.25 512 CYS A C 1
ATOM 3821 O O . CYS A 1 512 ? 6.983 -1.769 -39.124 1.00 76.25 512 CYS A O 1
ATOM 3823 N N . VAL A 1 513 ? 6.713 -2.308 -36.953 1.00 74.81 513 VAL A N 1
ATOM 3824 C CA . VAL A 1 513 ? 5.950 -3.536 -37.193 1.00 74.81 513 VAL A CA 1
ATOM 3825 C C . VAL A 1 513 ? 4.460 -3.180 -37.269 1.00 74.81 513 VAL A C 1
ATOM 3827 O O . VAL A 1 513 ? 3.947 -2.577 -36.328 1.00 74.81 513 VAL A O 1
ATOM 3830 N N . PRO A 1 514 ? 3.749 -3.522 -38.358 1.00 69.88 514 PRO A N 1
ATOM 3831 C CA . PRO A 1 514 ? 2.317 -3.265 -38.473 1.00 69.88 514 PRO A CA 1
ATOM 3832 C C . PRO A 1 514 ? 1.503 -4.074 -37.453 1.00 69.88 514 PRO A C 1
ATOM 3834 O O . PRO A 1 514 ? 1.816 -5.234 -37.199 1.00 69.88 514 PRO A O 1
ATOM 3837 N N . ASP A 1 515 ? 0.370 -3.533 -36.994 1.00 66.31 515 ASP A N 1
ATOM 3838 C CA . ASP A 1 515 ? -0.542 -4.166 -36.016 1.00 66.31 515 ASP A CA 1
ATOM 3839 C C . ASP A 1 515 ? -1.076 -5.565 -36.415 1.00 66.31 515 ASP A C 1
ATOM 3841 O O . ASP A 1 515 ? -1.677 -6.269 -35.596 1.00 66.31 515 ASP A O 1
ATOM 3845 N N . LEU A 1 516 ? -0.909 -5.968 -37.679 1.00 70.38 516 LEU A N 1
ATOM 3846 C CA . LEU A 1 516 ? -1.294 -7.274 -38.235 1.00 70.38 516 LEU A CA 1
ATOM 3847 C C . LEU A 1 516 ? -0.246 -8.380 -37.997 1.00 70.38 516 LEU A C 1
ATOM 3849 O O . LEU A 1 516 ? -0.499 -9.549 -38.316 1.00 70.38 516 LEU A O 1
ATOM 3853 N N . VAL A 1 517 ? 0.918 -8.013 -37.462 1.00 71.56 517 VAL A N 1
ATOM 3854 C CA . VAL A 1 517 ? 2.058 -8.890 -37.193 1.00 71.56 517 VAL A CA 1
ATOM 3855 C C . VAL A 1 517 ? 2.282 -8.954 -35.682 1.00 71.56 517 VAL A C 1
ATOM 3857 O O . VAL A 1 517 ? 2.363 -7.930 -35.010 1.00 71.56 517 VAL A O 1
ATOM 3860 N N . GLU A 1 518 ? 2.365 -10.164 -35.133 1.00 72.75 518 GLU A N 1
ATOM 3861 C CA . GLU A 1 518 ? 2.652 -10.369 -33.715 1.00 72.75 518 GLU A CA 1
ATOM 3862 C C . GLU A 1 518 ? 4.160 -10.430 -33.516 1.00 72.75 518 GLU A C 1
ATOM 3864 O O . GLU A 1 518 ? 4.841 -11.283 -34.090 1.00 72.75 518 GLU A O 1
ATOM 3869 N N . ALA A 1 519 ? 4.684 -9.533 -32.690 1.00 73.75 519 ALA A N 1
ATOM 3870 C CA . ALA A 1 519 ? 6.110 -9.419 -32.451 1.00 73.75 519 ALA A CA 1
ATOM 3871 C C . ALA A 1 519 ? 6.406 -9.169 -30.971 1.00 73.75 519 ALA A C 1
ATOM 3873 O O . ALA A 1 519 ? 5.532 -8.786 -30.195 1.00 73.75 519 ALA A O 1
ATOM 3874 N N . LYS A 1 520 ? 7.648 -9.412 -30.565 1.00 73.50 520 LYS A N 1
ATOM 3875 C CA . LYS A 1 520 ? 8.160 -9.117 -29.221 1.00 73.50 520 LYS A CA 1
ATOM 3876 C C . LYS A 1 520 ? 9.535 -8.466 -29.335 1.00 73.50 520 LYS A C 1
ATOM 3878 O O . LYS A 1 520 ? 10.224 -8.745 -30.313 1.00 73.50 520 LYS A O 1
ATOM 3883 N N . PRO A 1 521 ? 9.974 -7.645 -28.370 1.00 73.38 521 PRO A N 1
ATOM 3884 C CA . PRO A 1 521 ? 11.349 -7.157 -28.353 1.00 73.38 521 PRO A CA 1
ATOM 3885 C C . PRO A 1 521 ? 12.337 -8.329 -28.376 1.00 73.38 521 PRO A C 1
ATOM 3887 O O . PRO A 1 521 ? 12.152 -9.318 -27.659 1.00 73.38 521 PRO A O 1
ATOM 3890 N N . ALA A 1 522 ? 13.371 -8.243 -29.213 1.00 79.56 522 ALA A N 1
ATOM 3891 C CA . ALA A 1 522 ? 14.455 -9.214 -29.168 1.00 79.56 522 ALA A CA 1
ATOM 3892 C C . ALA A 1 522 ? 15.247 -9.058 -27.862 1.00 79.56 522 ALA A C 1
ATOM 3894 O O . ALA A 1 522 ? 15.245 -7.999 -27.231 1.00 79.56 522 ALA A O 1
ATOM 3895 N N . LYS A 1 523 ? 15.944 -10.118 -27.444 1.00 79.94 523 LYS A N 1
ATOM 3896 C CA . LYS A 1 523 ? 16.764 -10.089 -26.225 1.00 79.94 523 LYS A CA 1
ATOM 3897 C C . LYS A 1 523 ? 17.774 -8.939 -26.293 1.00 79.94 523 LYS A C 1
ATOM 3899 O O . LYS A 1 523 ? 18.521 -8.844 -27.259 1.00 79.94 523 LYS A O 1
ATOM 3904 N N . GLY A 1 524 ? 17.822 -8.088 -25.274 1.00 72.56 524 GLY A N 1
ATOM 3905 C CA . GLY A 1 524 ? 18.712 -6.921 -25.264 1.00 72.56 524 GLY A CA 1
ATOM 3906 C C . GLY A 1 524 ? 18.347 -5.818 -26.266 1.00 72.56 524 GLY A C 1
ATOM 3907 O O . GLY A 1 524 ? 19.119 -4.882 -26.423 1.00 72.56 524 GLY A O 1
ATOM 3908 N N . ALA A 1 525 ? 17.188 -5.873 -26.931 1.00 75.12 525 ALA A N 1
ATOM 3909 C CA . ALA A 1 525 ? 16.734 -4.760 -27.764 1.00 75.12 525 ALA A CA 1
ATOM 3910 C C . ALA A 1 525 ? 16.329 -3.540 -26.931 1.00 75.12 525 ALA A C 1
ATOM 3912 O O . ALA A 1 525 ? 16.523 -2.404 -27.361 1.00 75.12 525 ALA A O 1
ATOM 3913 N N . VAL A 1 526 ? 15.777 -3.775 -25.737 1.00 69.19 526 VAL A N 1
ATOM 3914 C CA . VAL A 1 526 ? 15.404 -2.739 -24.771 1.00 69.19 526 VAL A CA 1
ATOM 3915 C C . VAL A 1 526 ? 15.640 -3.246 -23.352 1.00 69.19 526 VAL A C 1
ATOM 3917 O O . VAL A 1 526 ? 15.551 -4.446 -23.083 1.00 69.19 526 VAL A O 1
ATOM 3920 N N . TYR A 1 527 ? 15.921 -2.314 -22.441 1.00 66.81 527 TYR A N 1
ATOM 3921 C CA . TYR A 1 527 ? 16.016 -2.601 -21.019 1.00 66.81 527 TYR A CA 1
ATOM 3922 C C . TYR A 1 527 ? 14.724 -3.246 -20.490 1.00 66.81 527 TYR A C 1
ATOM 3924 O O . TYR A 1 527 ? 13.617 -2.711 -20.619 1.00 66.81 527 TYR A O 1
ATOM 3932 N N . SER A 1 528 ? 14.882 -4.397 -19.850 1.00 71.81 528 SER A N 1
ATOM 3933 C CA . SER A 1 528 ? 13.825 -5.111 -19.142 1.00 71.81 528 SER A CA 1
ATOM 3934 C C . SER A 1 528 ? 14.176 -5.181 -17.660 1.00 71.81 528 SER A C 1
ATOM 3936 O O . SER A 1 528 ? 15.221 -5.743 -17.325 1.00 71.81 528 SER A O 1
ATOM 3938 N N . PRO A 1 529 ? 13.341 -4.640 -16.753 1.00 74.69 529 PRO A N 1
ATOM 3939 C CA . PRO A 1 529 ? 13.608 -4.732 -15.323 1.00 74.69 529 PRO A CA 1
ATOM 3940 C C . PRO A 1 529 ? 13.486 -6.178 -14.817 1.00 74.69 529 PRO A C 1
ATOM 3942 O O . PRO A 1 529 ? 12.798 -6.996 -15.436 1.00 74.69 529 PRO A O 1
ATOM 3945 N N . PRO A 1 530 ? 14.107 -6.508 -13.669 1.00 82.62 530 PRO A N 1
ATOM 3946 C CA . PRO A 1 530 ? 13.959 -7.820 -13.067 1.00 82.62 530 PRO A CA 1
ATOM 3947 C C . PRO A 1 530 ? 12.533 -8.028 -12.569 1.00 82.62 530 PRO A C 1
ATOM 3949 O O . PRO A 1 530 ? 11.906 -7.114 -12.024 1.00 82.62 530 PRO A O 1
ATOM 3952 N N . VAL A 1 531 ? 12.057 -9.266 -12.673 1.00 83.94 531 VAL A N 1
ATOM 3953 C CA . VAL A 1 531 ? 10.725 -9.655 -12.202 1.00 83.94 531 VAL A CA 1
ATOM 3954 C C . VAL A 1 531 ? 10.817 -10.910 -11.354 1.00 83.94 531 VAL A C 1
ATOM 3956 O O . VAL A 1 531 ? 11.345 -11.934 -11.791 1.00 83.94 531 VAL A O 1
ATOM 3959 N N . ALA A 1 532 ? 10.257 -10.854 -10.150 1.00 88.31 532 ALA A N 1
ATOM 3960 C CA . ALA A 1 532 ? 10.056 -12.017 -9.300 1.00 88.31 532 ALA A CA 1
ATOM 3961 C C . ALA A 1 532 ? 8.579 -12.418 -9.290 1.00 88.31 532 ALA A C 1
ATOM 3963 O O . ALA A 1 532 ? 7.708 -11.566 -9.169 1.00 88.31 532 ALA A O 1
ATOM 3964 N N . VAL A 1 533 ? 8.288 -13.713 -9.375 1.00 88.12 533 VAL A N 1
ATOM 3965 C CA . VAL A 1 533 ? 6.927 -14.237 -9.213 1.00 88.12 533 VAL A CA 1
ATOM 3966 C C . VAL A 1 533 ? 6.803 -14.805 -7.810 1.00 88.12 533 VAL A C 1
ATOM 3968 O O . VAL A 1 533 ? 7.551 -15.711 -7.430 1.00 88.12 533 VAL A O 1
ATOM 3971 N N . VAL A 1 534 ? 5.867 -14.258 -7.041 1.00 89.44 534 VAL A N 1
ATOM 3972 C CA . VAL A 1 534 ? 5.583 -14.676 -5.670 1.00 89.44 534 VAL A CA 1
ATOM 3973 C C . VAL A 1 534 ? 4.256 -15.418 -5.644 1.00 89.44 534 VAL A C 1
ATOM 3975 O O . VAL A 1 534 ? 3.225 -14.869 -6.006 1.00 89.44 534 VAL A O 1
ATOM 3978 N N . GLU A 1 535 ? 4.277 -16.667 -5.201 1.00 89.94 535 GLU A N 1
ATOM 3979 C CA . GLU A 1 535 ? 3.077 -17.443 -4.916 1.00 89.94 535 GLU A CA 1
ATOM 3980 C C . GLU A 1 535 ? 2.639 -17.202 -3.475 1.00 89.94 535 GLU A C 1
ATOM 3982 O O . GLU A 1 535 ? 3.442 -17.245 -2.537 1.00 89.94 535 GLU A O 1
ATOM 3987 N N . ILE A 1 536 ? 1.341 -16.980 -3.314 1.00 88.50 536 ILE A N 1
ATOM 3988 C CA . ILE A 1 536 ? 0.669 -16.820 -2.035 1.00 88.50 536 ILE A CA 1
ATOM 3989 C C . ILE A 1 536 ? -0.392 -17.901 -1.938 1.00 88.50 536 ILE A C 1
ATOM 3991 O O . ILE A 1 536 ? -1.220 -18.056 -2.836 1.00 88.50 536 ILE A O 1
ATOM 3995 N 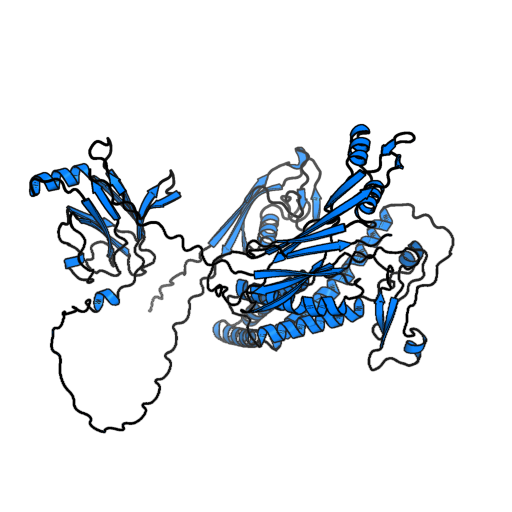N . VAL A 1 537 ? -0.390 -18.622 -0.824 1.00 87.38 537 VAL A N 1
ATOM 3996 C CA . VAL A 1 537 ? -1.413 -19.615 -0.504 1.00 87.38 537 VAL A CA 1
ATOM 3997 C C . VAL A 1 537 ? -2.066 -19.231 0.809 1.00 87.38 537 VAL A C 1
ATOM 3999 O O . VAL A 1 537 ? -1.381 -19.084 1.822 1.00 87.38 537 VAL A O 1
ATOM 4002 N N . ARG A 1 538 ? -3.392 -19.092 0.821 1.00 80.56 538 ARG A N 1
ATOM 4003 C CA . ARG A 1 538 ? -4.128 -18.904 2.075 1.00 80.56 538 ARG A CA 1
ATOM 4004 C C . ARG A 1 538 ? -4.241 -20.244 2.799 1.00 80.56 538 ARG A C 1
ATOM 4006 O O . ARG A 1 538 ? -4.751 -21.203 2.221 1.00 80.56 538 ARG A O 1
ATOM 4013 N N . GLY A 1 539 ? -3.769 -20.327 4.045 1.00 73.44 539 GLY A N 1
ATOM 4014 C CA . GLY A 1 539 ? -3.855 -21.555 4.840 1.00 73.44 539 GLY A CA 1
ATOM 4015 C C . GLY A 1 539 ? -5.299 -22.076 4.971 1.00 73.44 539 GLY A C 1
ATOM 4016 O O . GLY A 1 539 ? -6.224 -21.266 5.037 1.00 73.44 539 GLY A O 1
ATOM 4017 N N . PRO A 1 540 ? -5.516 -23.405 5.004 1.00 65.12 540 PRO A N 1
ATOM 4018 C CA . PRO A 1 540 ? -6.854 -23.997 5.121 1.00 65.12 540 PRO A CA 1
ATOM 4019 C C . PRO A 1 540 ? -7.540 -23.652 6.453 1.00 65.12 540 PRO A C 1
ATOM 4021 O O . PRO A 1 540 ? -8.757 -23.509 6.486 1.00 65.12 540 PRO A O 1
ATOM 4024 N N . ASP A 1 541 ? -6.752 -23.428 7.508 1.00 60.62 541 ASP A N 1
ATOM 4025 C CA . ASP A 1 541 ? -7.223 -23.054 8.848 1.00 60.62 541 ASP A CA 1
ATOM 4026 C C . ASP A 1 541 ? -7.217 -21.531 9.080 1.00 60.62 541 ASP A C 1
ATOM 4028 O O . ASP A 1 541 ? -7.425 -21.057 10.200 1.00 60.62 541 ASP A O 1
ATOM 4032 N N . ALA A 1 542 ? -6.943 -20.734 8.037 1.00 59.12 542 ALA A N 1
ATOM 4033 C CA . ALA A 1 542 ? -6.945 -19.283 8.157 1.00 59.12 542 ALA A CA 1
ATOM 4034 C C . ALA A 1 542 ? -8.387 -18.787 8.389 1.00 59.12 542 ALA A C 1
ATOM 4036 O O . ALA A 1 542 ? -9.299 -19.180 7.663 1.00 59.12 542 ALA A O 1
ATOM 4037 N N . PRO A 1 543 ? -8.638 -17.880 9.344 1.00 55.53 543 PRO A N 1
ATOM 4038 C CA . PRO A 1 543 ? -9.979 -17.345 9.559 1.00 55.53 543 PRO A CA 1
ATOM 4039 C C . PRO A 1 543 ? -10.468 -16.603 8.319 1.00 55.53 543 PRO A C 1
ATOM 4041 O O . PRO A 1 543 ? -9.700 -15.899 7.651 1.00 55.53 543 PRO A O 1
ATOM 4044 N N . VAL A 1 544 ? -11.765 -16.698 8.030 1.00 50.22 544 VAL A N 1
ATOM 4045 C CA . VAL A 1 544 ? -12.410 -15.782 7.087 1.00 50.22 544 VAL A CA 1
ATOM 4046 C C . VAL A 1 544 ? -12.356 -14.384 7.705 1.00 50.22 544 VAL A C 1
ATOM 4048 O O . VAL A 1 544 ? -12.852 -14.175 8.811 1.00 50.22 544 VAL A O 1
ATOM 4051 N N . LEU A 1 545 ? -11.724 -13.429 7.017 1.00 51.28 545 LEU A N 1
ATOM 4052 C CA . LEU A 1 545 ? -11.666 -12.029 7.436 1.00 51.28 545 LEU A CA 1
ATOM 4053 C C . LEU A 1 545 ? -13.056 -11.403 7.245 1.00 51.28 545 LEU A C 1
ATOM 4055 O O . LEU A 1 545 ? -13.319 -10.736 6.251 1.00 51.28 545 LEU A O 1
ATOM 4059 N N . ILE A 1 546 ? -13.970 -11.671 8.176 1.00 40.91 546 ILE A N 1
ATOM 4060 C CA . ILE A 1 546 ? -15.295 -11.050 8.231 1.00 40.91 546 ILE A CA 1
ATOM 4061 C C . ILE A 1 546 ? -15.208 -9.904 9.242 1.00 40.91 546 ILE A C 1
ATOM 4063 O O . ILE A 1 546 ? -15.272 -10.131 10.448 1.00 40.91 546 ILE A O 1
ATOM 4067 N N . GLY A 1 547 ? -15.036 -8.670 8.764 1.00 39.75 547 GLY A N 1
ATOM 4068 C CA . GLY A 1 547 ? -15.104 -7.472 9.607 1.00 39.75 547 GLY A CA 1
ATOM 4069 C C . GLY A 1 547 ? -13.980 -6.453 9.406 1.00 39.75 547 GLY A C 1
ATOM 4070 O O . GLY A 1 547 ? -12.928 -6.733 8.844 1.00 39.75 547 GLY A O 1
ATOM 4071 N N . THR A 1 548 ? -14.242 -5.239 9.890 1.00 35.22 548 THR A N 1
ATOM 4072 C CA . THR A 1 548 ? -13.539 -3.961 9.669 1.00 35.22 548 THR A CA 1
ATOM 4073 C C . THR A 1 548 ? -12.147 -3.836 10.313 1.00 35.22 548 THR A C 1
ATOM 4075 O O . THR A 1 548 ? -11.746 -2.734 10.685 1.00 35.22 548 THR A O 1
ATOM 4078 N N . ALA A 1 549 ? -11.394 -4.925 10.483 1.00 38.78 549 ALA A N 1
ATOM 4079 C CA . ALA A 1 549 ? -10.016 -4.844 10.966 1.00 38.78 549 ALA A CA 1
ATOM 4080 C C . ALA A 1 549 ? -9.077 -4.461 9.800 1.00 38.78 549 ALA A C 1
ATOM 4082 O O . ALA A 1 549 ? -8.995 -5.200 8.816 1.00 38.78 549 ALA A O 1
ATOM 4083 N N . PRO A 1 550 ? -8.355 -3.326 9.866 1.00 45.78 550 PRO A N 1
ATOM 4084 C CA . PRO A 1 550 ? -7.521 -2.843 8.776 1.00 45.78 550 PRO A CA 1
ATOM 4085 C C . PRO A 1 550 ? -6.119 -3.445 8.886 1.00 45.78 550 PRO A C 1
ATOM 4087 O O . PRO A 1 550 ? -5.130 -2.719 8.924 1.00 45.78 550 PRO A O 1
ATOM 4090 N N . THR A 1 551 ? -5.984 -4.767 8.975 1.00 52.44 551 THR A N 1
ATOM 4091 C CA . THR A 1 551 ? -4.664 -5.359 8.739 1.00 52.44 551 THR A CA 1
ATOM 4092 C C . THR A 1 551 ? -4.507 -5.463 7.231 1.00 52.44 551 THR A C 1
ATOM 4094 O O . THR A 1 551 ? -4.867 -6.466 6.621 1.00 52.44 551 THR A O 1
ATOM 4097 N N . VAL A 1 552 ? -4.060 -4.371 6.602 1.00 61.59 552 VAL A N 1
ATOM 4098 C CA . VAL A 1 552 ? -3.673 -4.391 5.189 1.00 61.59 552 VAL A CA 1
ATOM 4099 C C . VAL A 1 552 ? -2.471 -5.323 5.093 1.00 61.59 552 VAL A C 1
ATOM 4101 O O . VAL A 1 552 ? -1.351 -4.960 5.449 1.00 61.59 552 VAL A O 1
ATOM 4104 N N . CYS A 1 553 ? -2.721 -6.563 4.691 1.00 76.00 553 CYS A N 1
ATOM 4105 C CA . CYS A 1 553 ? -1.666 -7.519 4.428 1.00 76.00 553 CYS A CA 1
ATOM 4106 C C . CYS A 1 553 ? -0.909 -7.042 3.191 1.00 76.00 553 CYS A C 1
ATOM 4108 O O . CYS A 1 553 ? -1.494 -6.904 2.122 1.00 76.00 553 CYS A O 1
ATOM 4110 N N . ILE A 1 554 ? 0.380 -6.755 3.345 1.00 84.69 554 ILE A N 1
ATOM 4111 C CA . ILE A 1 554 ? 1.272 -6.368 2.249 1.00 84.69 554 ILE A CA 1
ATOM 4112 C C . ILE A 1 554 ? 2.410 -7.374 2.144 1.00 84.69 554 ILE A C 1
ATOM 4114 O O . ILE A 1 554 ? 2.807 -7.967 3.147 1.00 84.69 554 ILE A O 1
ATOM 4118 N N . ILE A 1 555 ? 2.944 -7.557 0.947 1.00 87.25 555 ILE A N 1
ATOM 4119 C CA . ILE A 1 555 ? 4.204 -8.247 0.700 1.00 87.25 555 ILE A CA 1
ATOM 4120 C C . ILE A 1 555 ? 5.251 -7.181 0.448 1.00 87.25 555 ILE A C 1
ATOM 4122 O O . ILE A 1 555 ? 5.084 -6.360 -0.446 1.00 87.25 555 ILE A O 1
ATOM 4126 N N . SER A 1 556 ? 6.319 -7.205 1.235 1.00 88.94 556 SER A N 1
ATOM 4127 C CA . SER A 1 556 ? 7.536 -6.442 1.002 1.00 88.94 556 SER A CA 1
ATOM 4128 C C . SER A 1 556 ? 8.577 -7.372 0.398 1.00 88.94 556 SER A C 1
ATOM 4130 O O . SER A 1 556 ? 8.990 -8.344 1.036 1.00 88.94 556 SER A O 1
ATOM 4132 N N . MET A 1 557 ? 8.956 -7.092 -0.842 1.00 90.56 557 MET A N 1
ATOM 4133 C CA . MET A 1 557 ? 9.936 -7.848 -1.600 1.00 90.56 557 MET A CA 1
ATOM 4134 C C . MET A 1 557 ? 11.262 -7.093 -1.615 1.00 90.56 557 MET A C 1
ATOM 4136 O O . MET A 1 557 ? 11.323 -5.963 -2.098 1.00 90.56 557 MET A O 1
ATOM 4140 N N . SER A 1 558 ? 12.324 -7.717 -1.114 1.00 90.62 558 SER A N 1
ATOM 4141 C CA . SER A 1 558 ? 13.680 -7.167 -1.142 1.00 90.62 558 SER A CA 1
ATOM 4142 C C . SER A 1 558 ? 14.655 -8.110 -1.842 1.00 90.62 558 SER A C 1
ATOM 4144 O O . SER A 1 558 ? 14.439 -9.323 -1.909 1.00 90.62 558 SER A O 1
ATOM 4146 N N . MET A 1 559 ? 15.730 -7.533 -2.383 1.00 91.50 559 MET A N 1
ATOM 4147 C CA . MET A 1 559 ? 16.806 -8.272 -3.034 1.00 91.50 559 MET A CA 1
ATOM 4148 C C . MET A 1 559 ? 18.158 -7.773 -2.532 1.00 91.50 559 MET A C 1
ATOM 4150 O O . MET A 1 559 ? 18.599 -6.675 -2.880 1.00 91.50 559 MET A O 1
ATOM 4154 N N . LYS A 1 560 ? 18.814 -8.605 -1.723 1.00 92.19 560 LYS A N 1
ATOM 4155 C CA . LYS A 1 560 ? 20.192 -8.386 -1.280 1.00 92.19 560 LYS A CA 1
ATOM 4156 C C . LYS A 1 560 ? 21.119 -9.220 -2.136 1.00 92.19 560 LYS A C 1
ATOM 4158 O O . LYS A 1 560 ? 20.838 -10.385 -2.367 1.00 92.19 560 LYS A O 1
ATOM 4163 N N . VAL A 1 561 ? 22.202 -8.639 -2.614 1.00 93.00 561 VAL A N 1
ATOM 4164 C CA . VAL A 1 561 ? 23.164 -9.328 -3.468 1.00 93.00 561 VAL A CA 1
ATOM 4165 C C . VAL A 1 561 ? 24.489 -9.400 -2.741 1.00 93.00 561 VAL A C 1
ATOM 4167 O O . VAL A 1 561 ? 24.914 -8.410 -2.151 1.00 93.00 561 VAL A O 1
ATOM 4170 N N . GLU A 1 562 ? 25.126 -10.561 -2.795 1.00 93.06 562 GLU A N 1
ATOM 4171 C CA . GLU A 1 562 ? 26.489 -10.788 -2.331 1.00 93.06 562 GLU A CA 1
ATOM 4172 C C . GLU A 1 562 ? 27.377 -11.136 -3.527 1.00 93.06 562 GLU A C 1
ATOM 4174 O O . GLU A 1 562 ? 27.023 -11.973 -4.361 1.00 93.06 562 GLU A O 1
ATOM 4179 N N . ASN A 1 563 ? 28.544 -10.506 -3.627 1.00 93.12 563 ASN A N 1
ATOM 4180 C CA . ASN A 1 563 ? 29.524 -10.805 -4.664 1.00 93.12 563 ASN A CA 1
ATOM 4181 C C . ASN A 1 563 ? 30.959 -10.674 -4.136 1.00 93.12 563 ASN A C 1
ATOM 4183 O O . ASN A 1 563 ? 31.197 -10.183 -3.034 1.00 93.12 563 ASN A O 1
ATOM 4187 N N . THR A 1 564 ? 31.936 -11.126 -4.921 1.00 90.56 564 THR A N 1
ATOM 4188 C CA . THR A 1 564 ? 33.362 -10.912 -4.642 1.00 90.56 564 THR A CA 1
ATOM 4189 C C . THR A 1 564 ? 33.932 -9.952 -5.674 1.00 90.56 564 THR A C 1
ATOM 4191 O O . THR A 1 564 ? 33.956 -10.259 -6.863 1.00 90.56 564 THR A O 1
ATOM 4194 N N . TYR A 1 565 ? 34.398 -8.793 -5.214 1.00 87.19 565 TYR A N 1
ATOM 4195 C CA . TYR A 1 565 ? 35.105 -7.836 -6.051 1.00 87.19 565 TYR A CA 1
ATOM 4196 C C . TYR A 1 565 ? 36.514 -8.376 -6.344 1.00 87.19 565 TYR A C 1
ATOM 4198 O O . TYR A 1 565 ? 37.228 -8.694 -5.389 1.00 87.19 565 TYR A O 1
ATOM 4206 N N . PRO A 1 566 ? 36.941 -8.491 -7.617 1.00 84.69 566 PRO A N 1
ATOM 4207 C CA . PRO A 1 566 ? 38.209 -9.133 -7.981 1.00 84.69 566 PRO A CA 1
ATOM 4208 C C . PRO A 1 566 ? 39.454 -8.343 -7.547 1.00 84.69 566 PRO A C 1
ATOM 4210 O O . PRO A 1 566 ? 40.558 -8.880 -7.580 1.00 84.69 566 PRO A O 1
ATOM 4213 N N . GLY A 1 567 ? 39.279 -7.095 -7.107 1.00 84.31 567 GLY A N 1
ATOM 4214 C CA . GLY A 1 567 ? 40.370 -6.172 -6.823 1.00 84.31 567 GLY A CA 1
ATOM 4215 C C . GLY A 1 567 ? 40.868 -5.473 -8.089 1.00 84.31 567 GLY A C 1
ATOM 4216 O O . GLY A 1 567 ? 40.615 -5.914 -9.208 1.00 84.31 567 GLY A O 1
ATOM 4217 N N . GLY A 1 568 ? 41.541 -4.341 -7.912 1.00 86.75 568 GLY A N 1
ATOM 4218 C CA . GLY A 1 568 ? 42.039 -3.518 -9.011 1.00 86.75 568 GLY A CA 1
ATOM 4219 C C . GLY A 1 568 ? 42.178 -2.050 -8.630 1.00 86.75 568 GLY A C 1
ATOM 4220 O O . GLY A 1 568 ? 41.807 -1.641 -7.529 1.00 86.75 568 GLY A O 1
ATOM 4221 N N . TYR A 1 569 ? 42.717 -1.261 -9.554 1.00 83.81 569 TYR A N 1
ATOM 4222 C CA . TYR A 1 569 ? 42.797 0.186 -9.398 1.00 83.81 569 TYR A CA 1
ATOM 4223 C C . TYR A 1 569 ? 41.451 0.824 -9.752 1.00 83.81 569 TYR A C 1
ATOM 4225 O O . TYR A 1 569 ? 40.909 0.568 -10.827 1.00 83.81 569 TYR A O 1
ATOM 4233 N N . VAL A 1 570 ? 40.913 1.645 -8.852 1.00 82.50 570 VAL A N 1
ATOM 4234 C CA . VAL A 1 570 ? 39.688 2.419 -9.078 1.00 82.50 570 VAL A CA 1
ATOM 4235 C C . VAL A 1 570 ? 40.073 3.881 -9.238 1.00 82.50 570 VAL A C 1
ATOM 4237 O O . VAL A 1 570 ? 40.578 4.490 -8.294 1.00 82.50 570 VAL A O 1
ATOM 4240 N N . SER A 1 571 ? 39.837 4.434 -10.427 1.00 79.69 571 SER A N 1
ATOM 4241 C CA . SER A 1 571 ? 40.045 5.856 -10.707 1.00 79.69 571 SER A CA 1
ATOM 4242 C C . SER A 1 571 ? 39.027 6.708 -9.952 1.00 79.69 571 SER A C 1
ATOM 4244 O O . SER A 1 571 ? 37.848 6.367 -9.864 1.00 79.69 571 SER A O 1
ATOM 4246 N N . GLY A 1 572 ? 39.495 7.816 -9.399 1.00 74.88 572 GLY A N 1
ATOM 4247 C CA . GLY A 1 572 ? 38.693 8.810 -8.708 1.00 74.88 572 GLY A CA 1
ATOM 4248 C C . GLY A 1 572 ? 38.204 9.936 -9.632 1.00 74.88 572 GLY A C 1
ATOM 4249 O O . GLY A 1 572 ? 38.487 9.937 -10.830 1.00 74.88 572 GLY A O 1
ATOM 4250 N N . PRO A 1 573 ? 37.472 10.914 -9.068 1.00 74.62 573 PRO A N 1
ATOM 4251 C CA . PRO A 1 573 ? 36.870 12.041 -9.793 1.00 74.62 573 PRO A CA 1
ATOM 4252 C C . PRO A 1 573 ? 37.828 12.933 -10.584 1.00 74.62 573 PRO A C 1
ATOM 4254 O O . PRO A 1 573 ? 37.392 13.676 -11.461 1.00 74.62 573 PRO A O 1
ATOM 4257 N N . SER A 1 574 ? 39.108 12.937 -10.217 1.00 74.94 574 SER A N 1
ATOM 4258 C CA . SER A 1 574 ? 40.097 13.889 -10.713 1.00 74.94 574 SER A CA 1
ATOM 4259 C C . SER A 1 574 ? 41.247 13.128 -11.363 1.00 74.94 574 SER A C 1
ATOM 4261 O O . SER A 1 574 ? 41.609 12.053 -10.883 1.00 74.94 574 SER A O 1
ATOM 4263 N N . PRO A 1 575 ? 41.884 13.670 -12.414 1.00 74.94 575 PRO A N 1
ATOM 4264 C CA . PRO A 1 575 ? 43.079 13.062 -12.988 1.00 74.94 575 PRO A CA 1
ATOM 4265 C C . PRO A 1 575 ? 44.133 12.788 -11.904 1.00 74.94 575 PRO A C 1
ATOM 4267 O O . PRO A 1 575 ? 44.538 13.695 -11.180 1.00 74.94 575 PRO A O 1
ATOM 4270 N N . GLY A 1 576 ? 44.546 11.526 -11.768 1.00 73.81 576 GLY A N 1
ATOM 4271 C CA . GLY A 1 576 ? 45.519 11.088 -10.761 1.00 73.81 576 GLY A CA 1
ATOM 4272 C C . GLY A 1 576 ? 44.951 10.799 -9.366 1.00 73.81 576 GLY A C 1
ATOM 4273 O O . GLY A 1 576 ? 45.696 10.307 -8.520 1.00 73.81 576 GLY A O 1
ATOM 4274 N N . SER A 1 577 ? 43.659 11.040 -9.109 1.00 77.56 577 SER A N 1
ATOM 4275 C CA . SER A 1 577 ? 42.997 10.497 -7.921 1.00 77.56 577 SER A CA 1
ATOM 4276 C C . SER A 1 577 ? 42.523 9.074 -8.208 1.00 77.56 577 SER A C 1
ATOM 4278 O O . SER A 1 577 ? 42.047 8.766 -9.298 1.00 77.56 577 SER A O 1
ATOM 4280 N N . GLY A 1 578 ? 42.703 8.177 -7.247 1.00 80.94 578 GLY A N 1
ATOM 4281 C CA . GLY A 1 578 ? 42.309 6.779 -7.356 1.00 80.94 578 GLY A CA 1
ATOM 4282 C C . GLY A 1 578 ? 42.900 5.958 -6.222 1.00 80.94 578 GLY A C 1
ATOM 4283 O O . GLY A 1 578 ? 43.803 6.411 -5.519 1.00 80.94 578 GLY A O 1
ATOM 4284 N N . THR A 1 579 ? 42.364 4.764 -6.005 1.00 86.19 579 THR A N 1
ATOM 4285 C CA . THR A 1 579 ? 42.800 3.885 -4.918 1.00 86.19 579 THR A CA 1
ATOM 4286 C C . THR A 1 579 ? 42.946 2.451 -5.396 1.00 86.19 579 THR A C 1
ATOM 4288 O O . THR A 1 579 ? 42.199 1.988 -6.262 1.00 86.19 579 THR A O 1
ATOM 4291 N N . GLN A 1 580 ? 43.912 1.738 -4.821 1.00 88.62 580 GLN A N 1
ATOM 4292 C CA . GLN A 1 580 ? 44.059 0.310 -5.049 1.00 88.62 580 GLN A CA 1
ATOM 4293 C C . GLN A 1 580 ? 43.096 -0.433 -4.127 1.00 88.62 580 GLN A C 1
ATOM 4295 O O . GLN A 1 580 ? 43.203 -0.364 -2.903 1.00 88.62 580 GLN A O 1
ATOM 4300 N N . VAL A 1 581 ? 42.165 -1.171 -4.717 1.00 88.69 581 VAL A N 1
ATOM 4301 C CA . VAL A 1 581 ? 41.168 -1.937 -3.976 1.00 88.69 581 VAL A CA 1
ATOM 4302 C C . VAL A 1 581 ? 41.592 -3.406 -3.972 1.00 88.69 581 VAL A C 1
ATOM 4304 O O . VAL A 1 581 ? 41.741 -3.992 -5.049 1.00 88.69 581 VAL A O 1
ATOM 4307 N N . PRO A 1 582 ? 41.800 -4.033 -2.801 1.00 89.19 582 PRO A N 1
ATOM 4308 C CA . PRO A 1 582 ? 42.099 -5.457 -2.735 1.00 89.19 582 PRO A CA 1
ATOM 4309 C C . PRO A 1 582 ? 40.861 -6.292 -3.081 1.00 89.19 582 PRO A C 1
ATOM 4311 O O . PRO A 1 582 ? 39.723 -5.813 -3.024 1.00 89.19 582 PRO A O 1
ATOM 4314 N N . LEU A 1 583 ? 41.083 -7.567 -3.403 1.00 90.81 583 LEU A N 1
ATOM 4315 C CA . LEU A 1 583 ? 40.004 -8.542 -3.523 1.00 90.81 583 LEU A CA 1
ATOM 4316 C C . LEU A 1 583 ? 39.235 -8.612 -2.201 1.00 90.81 583 LEU A C 1
ATOM 4318 O O . LEU A 1 583 ? 39.823 -8.841 -1.144 1.00 90.81 583 LEU A O 1
ATOM 4322 N N . GLN A 1 584 ? 37.920 -8.421 -2.258 1.00 89.88 584 GLN A N 1
ATOM 4323 C CA . GLN A 1 584 ? 37.078 -8.417 -1.064 1.00 89.88 584 GLN A CA 1
ATOM 4324 C C . GLN A 1 584 ? 35.627 -8.761 -1.386 1.00 89.88 584 GLN A C 1
ATOM 4326 O O . GLN A 1 584 ? 35.159 -8.597 -2.513 1.00 89.88 584 GLN A O 1
ATOM 4331 N N . LYS A 1 585 ? 34.895 -9.233 -0.375 1.00 91.62 585 LYS A N 1
ATOM 4332 C CA . LYS A 1 585 ? 33.455 -9.463 -0.496 1.00 91.62 585 LYS A CA 1
ATOM 4333 C C . LYS A 1 585 ? 32.705 -8.139 -0.439 1.00 91.62 585 LYS A C 1
ATOM 4335 O O . LYS A 1 585 ? 33.026 -7.271 0.367 1.00 91.62 585 LYS A O 1
ATOM 4340 N N . ILE A 1 586 ? 31.676 -8.029 -1.262 1.00 90.06 586 ILE A N 1
ATOM 4341 C CA . ILE A 1 586 ? 30.739 -6.912 -1.279 1.00 90.06 586 ILE A CA 1
ATOM 4342 C C . ILE A 1 586 ? 29.321 -7.438 -1.135 1.00 90.06 586 ILE A C 1
ATOM 4344 O O . ILE A 1 586 ? 28.987 -8.507 -1.644 1.00 90.06 586 ILE A O 1
ATOM 4348 N N . ALA A 1 587 ? 28.489 -6.677 -0.435 1.00 91.25 587 ALA A N 1
ATOM 4349 C CA . ALA A 1 587 ? 27.082 -6.985 -0.275 1.00 91.25 587 ALA A CA 1
ATOM 4350 C C . ALA A 1 587 ? 26.261 -5.697 -0.243 1.00 91.25 587 ALA A C 1
ATOM 4352 O O . ALA A 1 587 ? 26.709 -4.684 0.298 1.00 91.25 587 ALA A O 1
ATOM 4353 N N . GLY A 1 588 ? 25.057 -5.732 -0.803 1.00 88.50 588 GLY A N 1
ATOM 4354 C CA . GLY A 1 588 ? 24.178 -4.568 -0.832 1.00 88.50 588 GLY A CA 1
ATOM 4355 C C . GLY A 1 588 ? 22.797 -4.859 -1.392 1.00 88.50 588 GLY A C 1
ATOM 4356 O O . GLY A 1 588 ? 22.527 -5.943 -1.903 1.00 88.50 588 GLY A O 1
ATOM 4357 N N . GLU A 1 589 ? 21.909 -3.876 -1.293 1.00 87.94 589 GLU A N 1
ATOM 4358 C CA . GLU A 1 589 ? 20.620 -3.920 -1.981 1.00 87.94 589 GLU A CA 1
ATOM 4359 C C . GLU A 1 589 ? 20.797 -3.405 -3.401 1.00 87.94 589 GLU A C 1
ATOM 4361 O O . GLU A 1 589 ? 21.313 -2.309 -3.607 1.00 87.94 589 GLU A O 1
ATOM 4366 N N . LEU A 1 590 ? 20.372 -4.207 -4.371 1.00 83.69 590 LEU A N 1
ATOM 4367 C CA . LEU A 1 590 ? 20.526 -3.887 -5.787 1.00 83.69 590 LEU A CA 1
ATOM 4368 C C . LEU A 1 590 ? 19.351 -3.038 -6.308 1.00 83.69 590 LEU A C 1
ATOM 4370 O O . LEU A 1 590 ? 19.523 -2.157 -7.149 1.00 83.69 590 LEU A O 1
ATOM 4374 N N . TYR A 1 591 ? 18.156 -3.265 -5.762 1.00 84.69 591 TYR A N 1
ATOM 4375 C CA . TYR A 1 591 ? 16.926 -2.544 -6.090 1.00 84.69 591 TYR A CA 1
ATOM 4376 C C . TYR A 1 591 ? 16.209 -2.115 -4.816 1.00 84.69 591 TYR A C 1
ATOM 4378 O O . TYR A 1 591 ? 16.323 -2.774 -3.781 1.00 84.69 591 TYR A O 1
ATOM 4386 N N . VAL A 1 592 ? 15.454 -1.021 -4.907 1.00 83.38 592 VAL A N 1
ATOM 4387 C CA . VAL A 1 592 ? 14.614 -0.544 -3.803 1.00 83.38 592 VAL A CA 1
ATOM 4388 C C . VAL A 1 592 ? 13.540 -1.598 -3.498 1.00 83.38 592 VAL A C 1
ATOM 4390 O O . VAL A 1 592 ? 12.922 -2.105 -4.440 1.00 83.38 592 VAL A O 1
ATOM 4393 N N . PRO A 1 593 ? 13.275 -1.925 -2.217 1.00 86.12 593 PRO A N 1
ATOM 4394 C CA . PRO A 1 593 ? 12.217 -2.862 -1.864 1.00 86.12 593 PRO A CA 1
ATOM 4395 C C . PRO A 1 593 ? 10.852 -2.449 -2.426 1.00 86.12 593 PRO A C 1
ATOM 4397 O O . PRO A 1 593 ? 10.454 -1.283 -2.352 1.00 86.12 593 PRO A O 1
ATOM 4400 N N . VAL A 1 594 ? 10.118 -3.421 -2.962 1.00 82.94 594 VAL A N 1
ATOM 4401 C CA . VAL A 1 594 ? 8.801 -3.215 -3.578 1.00 82.94 594 VAL A CA 1
ATOM 4402 C C . VAL A 1 594 ? 7.726 -3.729 -2.633 1.00 82.94 594 VAL A C 1
ATOM 4404 O O . VAL A 1 594 ? 7.854 -4.820 -2.081 1.00 82.94 594 VAL A O 1
ATOM 4407 N N . THR A 1 595 ? 6.656 -2.954 -2.443 1.00 84.00 595 THR A N 1
ATOM 4408 C CA . THR A 1 595 ? 5.520 -3.363 -1.607 1.00 84.00 595 THR A CA 1
ATOM 4409 C C . THR A 1 595 ? 4.261 -3.540 -2.442 1.00 84.00 595 THR A C 1
ATOM 4411 O O . THR A 1 595 ? 3.904 -2.660 -3.221 1.00 84.00 595 THR A O 1
ATOM 4414 N N . VAL A 1 596 ? 3.584 -4.677 -2.278 1.00 80.50 596 VAL A N 1
ATOM 4415 C CA . VAL A 1 596 ? 2.324 -4.992 -2.971 1.00 80.50 596 VAL A CA 1
ATOM 4416 C C . VAL A 1 596 ? 1.266 -5.475 -1.973 1.00 80.50 596 VAL A C 1
ATOM 4418 O O . VAL A 1 596 ? 1.601 -6.235 -1.063 1.00 80.50 596 VAL A O 1
ATOM 4421 N N . PRO A 1 597 ? -0.001 -5.038 -2.066 1.00 81.69 597 PRO A N 1
ATOM 4422 C CA . PRO A 1 597 ? -1.066 -5.538 -1.199 1.00 81.69 597 PRO A CA 1
ATOM 4423 C C . PRO A 1 597 ? -1.434 -6.995 -1.523 1.00 81.69 597 PRO A C 1
ATOM 4425 O O . PRO A 1 597 ? -1.431 -7.407 -2.677 1.00 81.69 597 PRO A O 1
ATOM 4428 N N . ILE A 1 598 ? -1.789 -7.776 -0.502 1.00 81.50 598 ILE A N 1
ATOM 4429 C CA . ILE A 1 598 ? -2.402 -9.100 -0.661 1.00 81.50 598 ILE A CA 1
ATOM 4430 C C . ILE A 1 598 ? -3.920 -8.900 -0.786 1.00 81.50 598 ILE A C 1
ATOM 4432 O O . ILE A 1 598 ? -4.502 -8.276 0.109 1.00 81.50 598 ILE A O 1
ATOM 4436 N N . PRO A 1 599 ? -4.577 -9.424 -1.837 1.00 74.00 599 PRO A N 1
ATOM 4437 C CA . PRO A 1 599 ? -6.020 -9.285 -1.991 1.00 74.00 599 PRO A CA 1
ATOM 4438 C C . PRO A 1 599 ? -6.789 -9.996 -0.873 1.00 74.00 599 PRO A C 1
ATOM 4440 O O . PRO A 1 599 ? -6.413 -11.083 -0.426 1.00 74.00 599 PRO A O 1
ATOM 4443 N N . LYS A 1 600 ? -7.900 -9.404 -0.436 1.00 71.81 600 LYS A N 1
ATOM 4444 C CA . LYS A 1 600 ? -8.773 -9.936 0.622 1.00 71.81 600 LYS A CA 1
ATOM 4445 C C . LYS A 1 600 ? -9.640 -11.094 0.123 1.00 71.81 600 LYS A C 1
ATOM 4447 O O . LYS A 1 600 ? -9.995 -11.971 0.915 1.00 71.81 600 LYS A O 1
ATOM 4452 N N . GLY A 1 601 ? -9.945 -11.110 -1.176 1.00 65.06 601 GLY A N 1
ATOM 4453 C CA . GLY A 1 601 ? -10.797 -12.098 -1.843 1.00 65.06 601 GLY A CA 1
ATOM 4454 C C . GLY A 1 601 ? -10.195 -13.494 -2.053 1.00 65.06 601 GLY A C 1
ATOM 4455 O O . GLY A 1 601 ? -10.896 -14.373 -2.555 1.00 65.06 601 GLY A O 1
ATOM 4456 N N . LEU A 1 602 ? -8.936 -13.748 -1.663 1.00 74.62 602 LEU A N 1
ATOM 4457 C CA . LEU A 1 602 ? -8.301 -15.058 -1.861 1.00 74.62 602 LEU A CA 1
ATOM 4458 C C . LEU A 1 602 ? -8.987 -16.134 -1.000 1.00 74.62 602 LEU A C 1
ATOM 4460 O O . LEU A 1 602 ? -8.933 -16.075 0.228 1.00 74.62 602 LEU A O 1
ATOM 4464 N N . ALA A 1 603 ? -9.633 -17.123 -1.621 1.00 71.12 603 ALA A N 1
ATOM 4465 C CA . ALA A 1 603 ? -10.341 -18.192 -0.908 1.00 71.12 603 ALA A CA 1
ATOM 4466 C C . ALA A 1 603 ? -9.397 -19.101 -0.087 1.00 71.12 603 ALA A C 1
ATOM 4468 O O . ALA A 1 603 ? -8.186 -19.132 -0.307 1.00 71.12 603 ALA A O 1
ATOM 4469 N N . LEU A 1 604 ? -9.939 -19.848 0.883 1.00 74.38 604 LEU A N 1
ATOM 4470 C CA . LEU A 1 604 ? -9.158 -20.796 1.695 1.00 74.38 604 LEU A CA 1
ATOM 4471 C C . LEU A 1 604 ? -8.528 -21.878 0.816 1.00 74.38 604 LEU A C 1
ATOM 4473 O O . LEU A 1 604 ? -9.197 -22.450 -0.042 1.00 74.38 604 LEU A O 1
ATOM 4477 N N . GLY A 1 605 ? -7.235 -22.140 1.007 1.00 73.06 605 GLY A N 1
ATOM 4478 C CA . GLY A 1 605 ? -6.472 -23.083 0.186 1.00 73.06 605 GLY A CA 1
ATOM 4479 C C . GLY A 1 605 ? -6.202 -22.613 -1.248 1.00 73.06 605 GLY A C 1
ATOM 4480 O O . GLY A 1 605 ? -5.445 -23.275 -1.961 1.00 73.06 605 GLY A O 1
ATOM 4481 N N . ALA A 1 606 ? -6.770 -21.480 -1.677 1.00 79.62 606 ALA A N 1
ATOM 4482 C CA . ALA A 1 606 ? -6.518 -20.934 -2.999 1.00 79.62 606 ALA A CA 1
ATOM 4483 C C . ALA A 1 606 ? -5.087 -20.402 -3.098 1.00 79.62 606 ALA A C 1
ATOM 4485 O O . ALA A 1 606 ? -4.515 -19.873 -2.135 1.00 79.62 606 ALA A O 1
ATOM 4486 N N . LYS A 1 607 ? -4.524 -20.560 -4.294 1.00 85.56 607 LYS A N 1
ATOM 4487 C CA . LYS A 1 607 ? -3.191 -20.093 -4.658 1.00 85.56 607 LYS A CA 1
ATOM 4488 C C . LYS A 1 607 ? -3.316 -18.936 -5.634 1.00 85.56 607 LYS A C 1
ATOM 4490 O O . LYS A 1 607 ? -4.196 -18.950 -6.492 1.00 85.56 607 LYS A O 1
ATOM 4495 N N . MET A 1 608 ? -2.421 -17.969 -5.515 1.00 85.19 608 MET A N 1
ATOM 4496 C CA . MET A 1 608 ? -2.302 -16.850 -6.442 1.00 85.19 608 MET A CA 1
ATOM 4497 C C . MET A 1 608 ? -0.830 -16.553 -6.684 1.00 85.19 608 MET A C 1
ATOM 4499 O O . MET A 1 608 ? -0.036 -16.575 -5.746 1.00 85.19 608 MET A O 1
ATOM 4503 N N . GLU A 1 609 ? -0.479 -16.252 -7.929 1.00 85.88 609 GLU A N 1
ATOM 4504 C CA . GLU A 1 609 ? 0.852 -15.784 -8.295 1.00 85.88 609 GLU A CA 1
ATOM 4505 C C . GLU A 1 609 ? 0.814 -14.284 -8.577 1.00 85.88 609 GLU A C 1
ATOM 4507 O O . GLU A 1 609 ? 0.009 -13.816 -9.377 1.00 85.88 609 GLU A O 1
ATOM 4512 N N . ILE A 1 610 ? 1.699 -13.532 -7.925 1.00 83.88 610 ILE A N 1
ATOM 4513 C CA . ILE A 1 610 ? 1.849 -12.092 -8.113 1.00 83.88 610 ILE A CA 1
ATOM 4514 C C . ILE A 1 610 ? 3.216 -11.824 -8.752 1.00 83.88 610 ILE A C 1
ATOM 4516 O O . ILE A 1 610 ? 4.245 -12.109 -8.126 1.00 83.88 610 ILE A O 1
ATOM 4520 N N . PRO A 1 611 ? 3.265 -11.278 -9.979 1.00 81.38 611 PRO A N 1
ATOM 4521 C CA . PRO A 1 611 ? 4.503 -10.770 -10.549 1.0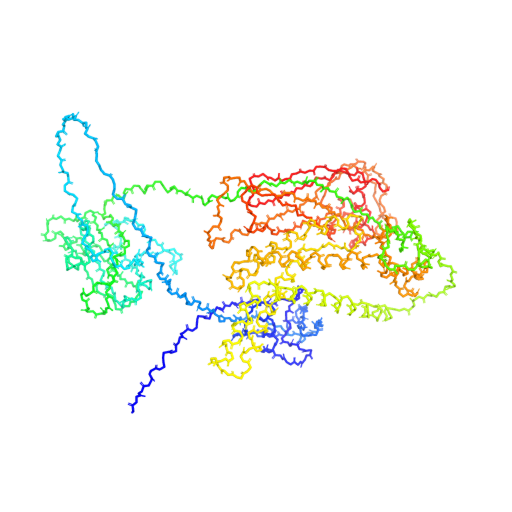0 81.38 611 PRO A CA 1
ATOM 4522 C C . PRO A 1 611 ? 4.869 -9.428 -9.892 1.00 81.38 611 PRO A C 1
ATOM 4524 O O . PRO A 1 611 ? 4.071 -8.495 -9.872 1.00 81.38 611 PRO A O 1
ATOM 4527 N N . ILE A 1 612 ? 6.083 -9.331 -9.355 1.00 82.81 612 ILE A N 1
ATOM 4528 C CA . ILE A 1 612 ? 6.644 -8.128 -8.733 1.00 82.81 612 ILE A CA 1
ATOM 4529 C C . ILE A 1 612 ? 7.827 -7.653 -9.579 1.00 82.81 612 ILE A C 1
ATOM 4531 O O . ILE A 1 612 ? 8.833 -8.356 -9.699 1.00 82.81 612 ILE A O 1
ATOM 4535 N N . THR A 1 613 ? 7.700 -6.457 -10.152 1.00 80.38 613 THR A N 1
ATOM 4536 C CA . THR A 1 613 ? 8.734 -5.803 -10.967 1.00 80.38 613 THR A CA 1
ATOM 4537 C C . THR A 1 613 ? 9.602 -4.896 -10.097 1.00 80.38 613 THR A C 1
ATOM 4539 O O . THR A 1 613 ? 9.073 -4.066 -9.361 1.00 80.38 613 THR A O 1
ATOM 4542 N N . PHE A 1 614 ? 10.927 -5.009 -10.204 1.00 79.56 614 PHE A N 1
ATOM 4543 C CA . PHE A 1 614 ? 11.866 -4.087 -9.559 1.00 79.56 614 PHE A CA 1
ATOM 4544 C C . PHE A 1 614 ? 12.217 -2.942 -10.517 1.00 79.56 614 PHE A C 1
ATOM 4546 O O . PHE A 1 614 ? 13.105 -3.051 -11.358 1.00 79.56 614 PHE A O 1
ATOM 4553 N N . ASP A 1 615 ? 11.494 -1.834 -10.417 1.00 69.06 615 ASP A N 1
ATOM 4554 C CA . ASP A 1 615 ? 11.583 -0.710 -11.357 1.00 69.06 615 ASP A CA 1
ATOM 4555 C C . ASP A 1 615 ? 12.673 0.316 -11.009 1.00 69.06 615 ASP A C 1
ATOM 4557 O O . ASP A 1 615 ? 13.096 1.093 -11.865 1.00 69.06 615 ASP A O 1
ATOM 4561 N N . ARG A 1 616 ? 13.146 0.321 -9.758 1.00 76.00 616 ARG A N 1
ATOM 4562 C CA . ARG A 1 616 ? 14.087 1.321 -9.247 1.00 76.00 616 ARG A CA 1
ATOM 4563 C C . ARG A 1 616 ? 15.349 0.692 -8.688 1.00 76.00 616 ARG A C 1
ATOM 4565 O O . ARG A 1 616 ? 15.312 -0.059 -7.711 1.00 76.00 616 ARG A O 1
ATOM 4572 N N . PHE A 1 617 ? 16.474 1.073 -9.281 1.00 75.62 617 PHE A N 1
ATOM 4573 C CA . PHE A 1 617 ? 17.796 0.766 -8.758 1.00 75.62 617 PHE A CA 1
ATOM 4574 C C . PHE A 1 617 ? 17.974 1.377 -7.371 1.00 75.62 617 PHE A C 1
ATOM 4576 O O . PHE A 1 617 ? 17.611 2.531 -7.128 1.00 75.62 617 PHE A O 1
ATOM 4583 N N . SER A 1 618 ? 18.546 0.595 -6.463 1.00 78.88 618 SER A N 1
ATOM 4584 C CA . SER A 1 618 ? 19.060 1.151 -5.221 1.00 78.88 618 SER A CA 1
ATOM 4585 C C . SER A 1 618 ? 20.332 1.930 -5.541 1.00 78.88 618 SER A C 1
ATOM 4587 O O . SER A 1 618 ? 21.118 1.522 -6.399 1.00 78.88 618 SER A O 1
ATOM 4589 N N . LYS A 1 619 ? 20.551 3.057 -4.860 1.00 71.69 619 LYS A N 1
ATOM 4590 C CA . LYS A 1 619 ? 21.844 3.744 -4.915 1.00 71.69 619 LYS A CA 1
ATOM 4591 C C . LYS A 1 619 ? 22.850 2.885 -4.152 1.00 71.69 619 LYS A C 1
ATOM 4593 O O . LYS A 1 619 ? 22.961 2.996 -2.934 1.00 71.69 619 LYS A O 1
ATOM 4598 N N . PHE A 1 620 ? 23.516 1.986 -4.867 1.00 79.81 620 PHE A N 1
ATOM 4599 C CA . PHE A 1 620 ? 24.596 1.185 -4.319 1.00 79.81 620 PHE A CA 1
ATOM 4600 C C . PHE A 1 620 ? 25.925 1.891 -4.572 1.00 79.81 620 PHE A C 1
ATOM 4602 O O . PHE A 1 620 ? 26.253 2.220 -5.708 1.00 79.81 620 PHE A O 1
ATOM 4609 N N . GLU A 1 621 ? 26.669 2.118 -3.496 1.00 80.62 621 GLU A N 1
ATOM 4610 C CA . GLU A 1 621 ? 28.011 2.685 -3.525 1.00 80.62 621 GLU A CA 1
ATOM 4611 C C . GLU A 1 621 ? 28.909 1.765 -2.708 1.00 80.62 621 GLU A C 1
ATOM 4613 O O . GLU A 1 621 ? 28.596 1.415 -1.562 1.00 80.62 621 GLU A O 1
ATOM 4618 N N . THR A 1 622 ? 30.022 1.349 -3.300 1.00 83.69 622 THR A N 1
ATOM 4619 C CA . THR A 1 622 ? 31.015 0.560 -2.573 1.00 83.69 622 THR A CA 1
ATOM 4620 C C . THR A 1 622 ? 31.728 1.447 -1.542 1.00 83.69 622 THR A C 1
ATOM 4622 O O . THR A 1 622 ? 31.824 2.665 -1.730 1.00 83.69 622 THR A O 1
ATOM 4625 N N . PRO A 1 623 ? 32.242 0.883 -0.431 1.00 83.44 623 PRO A N 1
ATOM 4626 C CA . PRO A 1 623 ? 32.892 1.680 0.609 1.00 83.44 623 PRO A CA 1
ATOM 4627 C C . PRO A 1 623 ? 34.039 2.559 0.088 1.00 83.44 623 PRO A C 1
ATOM 4629 O O . PRO A 1 623 ? 34.102 3.734 0.434 1.00 83.44 623 PRO A O 1
ATOM 4632 N N . TRP A 1 624 ? 34.895 2.023 -0.786 1.00 83.25 624 TRP A N 1
ATOM 4633 C CA . TRP A 1 624 ? 36.051 2.743 -1.328 1.00 83.25 624 TRP A CA 1
ATOM 4634 C C . TRP A 1 624 ? 35.663 3.829 -2.331 1.00 83.25 624 TRP A C 1
ATOM 4636 O O . TRP A 1 624 ? 36.247 4.909 -2.297 1.00 83.25 624 TRP A O 1
ATOM 4646 N N . THR A 1 625 ? 34.666 3.586 -3.189 1.00 80.00 625 THR A N 1
ATOM 4647 C CA . THR A 1 625 ? 34.147 4.613 -4.097 1.00 80.00 625 THR A CA 1
ATOM 4648 C C . THR A 1 625 ? 33.560 5.753 -3.265 1.00 80.00 625 THR A C 1
ATOM 4650 O O . THR A 1 625 ? 33.953 6.905 -3.431 1.00 80.00 625 THR A O 1
ATOM 4653 N N . ARG A 1 626 ? 32.721 5.447 -2.268 1.00 82.62 626 ARG A N 1
ATOM 4654 C CA . ARG A 1 626 ? 32.159 6.453 -1.354 1.00 82.62 626 ARG A CA 1
ATOM 4655 C C . ARG A 1 626 ? 33.233 7.289 -0.648 1.00 82.62 626 ARG A C 1
ATOM 4657 O O . ARG A 1 626 ? 33.071 8.503 -0.534 1.00 82.62 626 ARG A O 1
ATOM 4664 N N . ASP A 1 627 ? 34.309 6.666 -0.176 1.00 82.12 627 ASP A N 1
ATOM 4665 C CA . ASP A 1 627 ? 35.397 7.370 0.511 1.00 82.12 627 ASP A CA 1
ATOM 4666 C C . ASP A 1 627 ? 36.210 8.255 -0.458 1.00 82.12 627 ASP A C 1
ATOM 4668 O O . ASP A 1 627 ? 36.537 9.398 -0.123 1.00 82.12 627 ASP A O 1
ATOM 4672 N N . LEU A 1 628 ? 36.449 7.795 -1.693 1.00 81.25 628 LEU A N 1
ATOM 4673 C CA . LEU A 1 628 ? 37.086 8.587 -2.755 1.00 81.25 628 LEU A CA 1
ATOM 4674 C C . LEU A 1 628 ? 36.277 9.847 -3.105 1.00 81.25 628 LEU A C 1
ATOM 4676 O O . LEU A 1 628 ? 36.833 10.941 -3.151 1.00 81.25 628 LEU A O 1
ATOM 4680 N N . TRP A 1 629 ? 34.962 9.724 -3.293 1.00 77.50 629 TRP A N 1
ATOM 4681 C CA . TRP A 1 629 ? 34.101 10.869 -3.629 1.00 77.50 629 TRP A CA 1
ATOM 4682 C C . TRP A 1 629 ? 33.871 11.810 -2.440 1.00 77.50 629 TRP A C 1
ATOM 4684 O O . TRP A 1 629 ? 33.815 13.031 -2.594 1.00 77.50 629 TRP A O 1
ATOM 4694 N N . ARG A 1 630 ? 33.809 11.269 -1.215 1.00 79.62 630 ARG A N 1
ATOM 4695 C CA . ARG A 1 630 ? 33.721 12.089 0.002 1.00 79.62 630 ARG A CA 1
ATOM 4696 C C . ARG A 1 630 ? 34.959 12.967 0.180 1.00 79.62 630 ARG A C 1
ATOM 4698 O O . ARG A 1 630 ? 34.827 14.128 0.559 1.00 79.62 630 ARG A O 1
ATOM 4705 N N . THR A 1 631 ? 36.148 12.424 -0.073 1.00 77.31 631 THR A N 1
ATOM 4706 C CA . THR A 1 631 ? 37.414 13.161 0.085 1.00 77.31 631 THR A CA 1
ATOM 4707 C C . THR A 1 631 ? 37.624 14.226 -0.991 1.00 77.31 631 THR A C 1
ATOM 4709 O O . THR A 1 631 ? 38.284 15.226 -0.723 1.00 77.31 631 THR A O 1
ATOM 4712 N N . SER A 1 632 ? 37.008 14.080 -2.166 1.00 69.69 632 SER A N 1
ATOM 4713 C CA . SER A 1 632 ? 37.079 15.067 -3.248 1.00 69.69 632 SER A CA 1
ATOM 4714 C C . SER A 1 632 ? 36.019 16.174 -3.186 1.00 69.69 632 SER A C 1
ATOM 4716 O O . SER A 1 632 ? 36.053 17.061 -4.032 1.00 69.69 632 SER A O 1
ATOM 4718 N N . GLN A 1 633 ? 35.069 16.130 -2.240 1.00 70.44 633 GLN A N 1
ATOM 4719 C CA . GLN A 1 633 ? 33.905 17.039 -2.168 1.00 70.44 633 GLN A CA 1
ATOM 4720 C C . GLN A 1 633 ? 33.058 17.093 -3.459 1.00 70.44 633 GLN A C 1
ATOM 4722 O O . GLN A 1 633 ? 32.349 18.068 -3.703 1.00 70.44 633 GLN A O 1
ATOM 4727 N N . LEU A 1 634 ? 33.113 16.046 -4.283 1.00 68.06 634 LEU A N 1
ATOM 4728 C CA . LEU A 1 634 ? 32.340 15.931 -5.521 1.00 68.06 634 LEU A CA 1
ATOM 4729 C C . LEU A 1 634 ? 31.320 14.808 -5.347 1.00 68.06 634 LEU A C 1
ATOM 4731 O O . LEU A 1 634 ? 31.642 13.769 -4.772 1.00 68.06 634 LEU A O 1
ATOM 4735 N N . GLU A 1 635 ? 30.091 14.994 -5.831 1.00 67.19 635 GLU A N 1
ATOM 4736 C CA . GLU A 1 635 ? 29.147 13.876 -5.868 1.00 67.19 635 GLU A CA 1
ATOM 4737 C C . GLU A 1 635 ? 29.564 12.859 -6.942 1.00 67.19 635 GLU A C 1
ATOM 4739 O O . GLU A 1 635 ? 29.973 13.272 -8.030 1.00 67.19 635 GLU A O 1
ATOM 4744 N N . PRO A 1 636 ? 29.417 11.544 -6.677 1.00 65.25 636 PRO A N 1
ATOM 4745 C CA . PRO A 1 636 ? 29.621 10.525 -7.694 1.00 65.25 636 PRO A CA 1
ATOM 4746 C C . PRO A 1 636 ? 28.689 10.760 -8.878 1.00 65.25 636 PRO A C 1
ATOM 4748 O O . PRO A 1 636 ? 27.470 10.908 -8.709 1.00 65.25 636 PRO A O 1
ATOM 4751 N N . ASP A 1 637 ? 29.257 10.746 -10.079 1.00 66.25 637 ASP A N 1
ATOM 4752 C CA . ASP A 1 637 ? 28.476 10.805 -11.305 1.00 66.25 637 ASP A CA 1
ATOM 4753 C C . ASP A 1 637 ? 27.686 9.502 -11.551 1.00 66.25 637 ASP A C 1
ATOM 4755 O O . ASP A 1 637 ? 27.795 8.497 -10.837 1.00 66.25 637 ASP A O 1
ATOM 4759 N N . ALA A 1 638 ? 26.822 9.523 -12.568 1.00 59.50 638 ALA A N 1
ATOM 4760 C CA . ALA A 1 638 ? 25.996 8.370 -12.914 1.00 59.50 638 ALA A CA 1
ATOM 4761 C C . ALA A 1 638 ? 26.828 7.151 -13.364 1.00 59.50 638 ALA A C 1
ATOM 4763 O O . ALA A 1 638 ? 26.412 6.018 -13.118 1.00 59.50 638 ALA A O 1
ATOM 4764 N N . SER A 1 639 ? 28.002 7.359 -13.971 1.00 60.12 639 SER A N 1
ATOM 4765 C CA . SER A 1 639 ? 28.899 6.285 -14.418 1.00 60.12 639 SER A CA 1
ATOM 4766 C C . SER A 1 639 ? 29.534 5.522 -13.257 1.00 60.12 639 SER A C 1
ATOM 4768 O O . SER A 1 639 ? 29.524 4.292 -13.280 1.00 60.12 639 SER A O 1
ATOM 4770 N N . ALA A 1 640 ? 30.014 6.217 -12.221 1.00 59.22 640 ALA A N 1
ATOM 4771 C CA . ALA A 1 640 ? 30.613 5.600 -11.036 1.00 59.22 640 ALA A CA 1
ATOM 4772 C C . ALA A 1 640 ? 29.599 4.747 -10.254 1.00 59.22 640 ALA A C 1
ATOM 4774 O O . ALA A 1 640 ? 29.899 3.648 -9.782 1.00 59.22 640 ALA A O 1
ATOM 4775 N N . ARG A 1 641 ? 28.345 5.208 -10.183 1.00 67.25 641 ARG A N 1
ATOM 4776 C CA . ARG A 1 641 ? 27.245 4.425 -9.594 1.00 67.25 641 ARG A CA 1
ATOM 4777 C C . ARG A 1 641 ? 26.928 3.179 -10.422 1.00 67.25 641 ARG A C 1
ATOM 4779 O O . ARG A 1 641 ? 26.586 2.138 -9.866 1.00 67.25 641 ARG A O 1
ATOM 4786 N N . TRP A 1 642 ? 27.075 3.257 -11.744 1.00 69.12 642 TRP A N 1
ATOM 4787 C CA . TRP A 1 642 ? 26.857 2.119 -12.634 1.00 69.12 642 TRP A CA 1
ATOM 4788 C C . TRP A 1 642 ? 27.976 1.075 -12.553 1.00 69.12 642 TRP A C 1
ATOM 4790 O O . TRP A 1 642 ? 27.699 -0.123 -12.628 1.00 69.12 642 TRP A O 1
ATOM 4800 N N . SER A 1 643 ? 29.234 1.487 -12.367 1.00 71.69 643 SER A N 1
ATOM 4801 C CA . SER A 1 643 ? 30.344 0.551 -12.140 1.00 71.69 643 SER A CA 1
ATOM 4802 C C . SER A 1 643 ? 30.207 -0.188 -10.811 1.00 71.69 643 SER A C 1
ATOM 4804 O O . SER A 1 643 ? 30.351 -1.409 -10.782 1.00 71.69 643 SER A O 1
ATOM 4806 N N . ASP A 1 644 ? 29.845 0.518 -9.737 1.00 79.31 644 ASP A N 1
ATOM 4807 C CA . ASP A 1 644 ? 29.612 -0.082 -8.418 1.00 79.31 644 ASP A CA 1
ATOM 4808 C C . ASP A 1 644 ? 28.419 -1.050 -8.444 1.00 79.31 644 ASP A C 1
ATOM 4810 O O . ASP A 1 644 ? 28.493 -2.167 -7.924 1.00 79.31 644 ASP A O 1
ATOM 4814 N N . PHE A 1 645 ? 27.333 -0.657 -9.114 1.00 83.56 645 PHE A N 1
ATOM 4815 C CA . PHE A 1 645 ? 26.193 -1.531 -9.368 1.00 83.56 645 PHE A CA 1
ATOM 4816 C C . PHE A 1 645 ? 26.612 -2.810 -10.108 1.00 83.56 645 PHE A C 1
ATOM 4818 O O . PHE A 1 645 ? 26.265 -3.912 -9.684 1.00 83.56 645 PHE A O 1
ATOM 4825 N N . ASN A 1 646 ? 27.384 -2.687 -11.194 1.00 78.94 646 ASN A N 1
ATOM 4826 C CA . ASN A 1 646 ? 27.843 -3.835 -11.980 1.00 78.94 646 ASN A CA 1
ATOM 4827 C C . ASN A 1 646 ? 28.792 -4.744 -11.193 1.00 78.94 646 ASN A C 1
ATOM 4829 O O . ASN A 1 646 ? 28.729 -5.962 -11.364 1.00 78.94 646 ASN A O 1
ATOM 4833 N N . ALA A 1 647 ? 29.632 -4.182 -10.319 1.00 82.50 647 ALA A N 1
ATOM 4834 C CA . ALA A 1 647 ? 30.492 -4.952 -9.428 1.00 82.50 647 ALA A CA 1
ATOM 4835 C C . ALA A 1 647 ? 29.668 -5.856 -8.503 1.00 82.50 647 ALA A C 1
ATOM 4837 O O . ALA A 1 647 ? 30.014 -7.020 -8.304 1.00 82.50 647 ALA A O 1
ATOM 4838 N N . LEU A 1 648 ? 28.547 -5.355 -7.980 1.00 83.69 648 LEU A N 1
ATOM 4839 C CA . LEU A 1 648 ? 27.634 -6.155 -7.170 1.00 83.69 648 LEU A CA 1
ATOM 4840 C C . LEU A 1 648 ? 26.828 -7.152 -8.019 1.00 83.69 648 LEU A C 1
ATOM 4842 O O . LEU A 1 648 ? 26.664 -8.305 -7.629 1.00 83.69 648 LEU A O 1
ATOM 4846 N N . TYR A 1 649 ? 26.347 -6.718 -9.185 1.00 85.44 649 TYR A N 1
ATOM 4847 C CA . TYR A 1 649 ? 25.459 -7.486 -10.057 1.00 85.44 649 TYR A CA 1
ATOM 4848 C C . TYR A 1 649 ? 26.146 -8.665 -10.760 1.00 85.44 649 TYR A C 1
ATOM 4850 O O . TYR A 1 649 ? 25.644 -9.787 -10.725 1.00 85.44 649 TYR A O 1
ATOM 4858 N N . SER A 1 650 ? 27.274 -8.427 -11.434 1.00 84.88 650 SER A N 1
ATOM 4859 C CA . SER A 1 650 ? 27.831 -9.373 -12.404 1.00 84.88 650 SER A CA 1
ATOM 4860 C C . SER A 1 650 ? 28.357 -10.637 -11.722 1.00 84.88 650 SER A C 1
ATOM 4862 O O . SER A 1 650 ? 29.394 -10.634 -11.055 1.00 84.88 650 SER A O 1
ATOM 4864 N N . GLY A 1 651 ? 27.630 -11.744 -11.891 1.00 84.94 651 GLY A N 1
ATOM 4865 C CA . GLY A 1 651 ? 27.983 -13.044 -11.318 1.00 84.94 651 GLY A CA 1
ATOM 4866 C C . GLY A 1 651 ? 27.754 -13.199 -9.809 1.00 84.94 651 GLY A C 1
ATOM 4867 O O . GLY A 1 651 ? 28.140 -14.249 -9.279 1.00 84.94 651 GLY A O 1
ATOM 4868 N N . GLY A 1 652 ? 27.135 -12.208 -9.154 1.00 89.06 652 GLY A N 1
ATOM 4869 C CA . GLY A 1 652 ? 26.784 -12.234 -7.733 1.00 89.06 652 GLY A CA 1
ATOM 4870 C C . GLY A 1 652 ? 25.619 -13.175 -7.408 1.00 89.06 652 GLY A C 1
ATOM 4871 O O . GLY A 1 652 ? 24.890 -13.634 -8.290 1.00 89.06 652 GLY A O 1
ATOM 4872 N N . THR A 1 653 ? 25.431 -13.467 -6.125 1.00 94.00 653 THR A N 1
ATOM 4873 C CA . THR A 1 653 ? 24.299 -14.244 -5.607 1.00 94.00 653 THR A CA 1
ATOM 4874 C C . THR A 1 653 ? 23.260 -13.290 -5.034 1.00 94.00 653 THR A C 1
ATOM 4876 O O . THR A 1 653 ? 23.530 -12.572 -4.078 1.00 94.00 653 THR A O 1
ATOM 4879 N N . ALA A 1 654 ? 22.068 -13.269 -5.624 1.00 91.88 654 ALA A N 1
ATOM 4880 C CA . ALA A 1 654 ? 20.927 -12.497 -5.160 1.00 91.88 654 ALA A CA 1
ATOM 4881 C C . ALA A 1 654 ? 20.052 -13.324 -4.209 1.00 91.88 654 ALA A C 1
ATOM 4883 O O . ALA A 1 654 ? 19.483 -14.339 -4.601 1.00 91.88 654 ALA A O 1
ATOM 4884 N N . HIS A 1 655 ? 19.904 -12.842 -2.984 1.00 93.88 655 HIS A N 1
ATOM 4885 C CA . HIS A 1 655 ? 19.009 -13.329 -1.945 1.00 93.88 655 HIS A CA 1
ATOM 4886 C C . HIS A 1 655 ? 17.695 -12.542 -2.000 1.00 93.88 655 HIS A C 1
ATOM 4888 O O . HIS A 1 655 ? 17.621 -11.377 -1.590 1.00 93.88 655 HIS A O 1
ATOM 4894 N N . LEU A 1 656 ? 16.651 -13.171 -2.536 1.00 92.62 656 LEU A N 1
ATOM 4895 C CA . LEU A 1 656 ? 15.297 -12.625 -2.601 1.00 92.62 656 LEU A CA 1
ATOM 4896 C C . LEU A 1 656 ? 14.544 -12.975 -1.319 1.00 92.62 656 LEU A C 1
ATOM 4898 O O . LEU A 1 656 ? 14.540 -14.135 -0.904 1.00 92.62 656 LEU A O 1
ATOM 4902 N N . ALA A 1 657 ? 13.857 -11.997 -0.731 1.00 92.06 657 ALA A N 1
ATOM 4903 C CA . ALA A 1 657 ? 13.016 -12.203 0.442 1.00 92.06 657 ALA A CA 1
ATOM 4904 C C . ALA A 1 657 ? 11.659 -11.506 0.281 1.00 92.06 657 ALA A C 1
ATOM 4906 O O . ALA A 1 657 ? 11.583 -10.285 0.159 1.00 92.06 657 ALA A O 1
ATOM 4907 N N . ALA A 1 658 ? 10.586 -12.294 0.333 1.00 90.88 658 ALA A N 1
ATOM 4908 C CA . ALA A 1 658 ? 9.202 -11.843 0.365 1.00 90.88 658 ALA A CA 1
ATOM 4909 C C . ALA A 1 658 ? 8.670 -11.929 1.804 1.00 90.88 658 ALA A C 1
ATOM 4911 O O . ALA A 1 658 ? 8.427 -13.017 2.332 1.00 90.88 658 ALA A O 1
ATOM 4912 N N . ASN A 1 659 ? 8.488 -10.774 2.440 1.00 88.62 659 ASN A N 1
ATOM 4913 C CA . ASN A 1 659 ? 8.052 -10.646 3.830 1.00 88.62 659 ASN A CA 1
ATOM 4914 C C . ASN A 1 659 ? 6.618 -10.120 3.904 1.00 88.62 659 ASN A C 1
ATOM 4916 O O . ASN A 1 659 ? 6.257 -9.219 3.155 1.00 88.62 659 ASN A O 1
ATOM 4920 N N . SER A 1 660 ? 5.810 -10.609 4.845 1.00 85.00 660 SER A N 1
ATOM 4921 C CA . SER A 1 660 ? 4.481 -10.047 5.109 1.00 85.00 660 SER A CA 1
ATOM 4922 C C . SER A 1 660 ? 4.147 -10.097 6.598 1.00 85.00 660 SER A C 1
ATOM 4924 O O . SER A 1 660 ? 4.417 -11.119 7.227 1.00 85.00 660 SER A O 1
ATOM 4926 N N . PRO A 1 661 ? 3.497 -9.063 7.170 1.00 78.31 661 PRO A N 1
ATOM 4927 C CA . PRO A 1 661 ? 2.980 -9.123 8.541 1.00 78.31 661 PRO A CA 1
ATOM 4928 C C . PRO A 1 661 ? 1.881 -10.186 8.722 1.00 78.31 661 PRO A C 1
ATOM 4930 O O . PRO A 1 661 ? 1.572 -10.566 9.852 1.00 78.31 661 PRO A O 1
ATOM 4933 N N . CYS A 1 662 ? 1.308 -10.670 7.615 1.00 78.00 662 CYS A N 1
ATOM 4934 C CA . CYS A 1 662 ? 0.301 -11.727 7.568 1.00 78.00 662 CYS A CA 1
ATOM 4935 C C . CYS A 1 662 ? 0.884 -13.089 7.150 1.00 78.00 662 CYS A C 1
ATOM 4937 O O . CYS A 1 662 ? 0.153 -13.980 6.737 1.00 78.00 662 CYS A O 1
ATOM 4939 N N . SER A 1 663 ? 2.204 -13.255 7.207 1.00 77.75 663 SER A N 1
ATOM 4940 C CA . SER A 1 663 ? 2.847 -14.556 7.043 1.00 77.75 663 SER A CA 1
ATOM 4941 C C . SER A 1 663 ? 3.707 -14.848 8.260 1.00 77.75 663 SER A C 1
ATOM 4943 O O . SER A 1 663 ? 4.434 -13.984 8.749 1.00 77.75 663 SER A O 1
ATOM 4945 N N . SER A 1 664 ? 3.642 -16.085 8.742 1.00 70.94 664 SER A N 1
ATOM 4946 C CA . SER A 1 664 ? 4.514 -16.576 9.807 1.00 70.94 664 SER A CA 1
ATOM 4947 C C . SER A 1 664 ? 5.948 -16.838 9.326 1.00 70.94 664 SER A C 1
ATOM 4949 O O . SER A 1 664 ? 6.870 -16.869 10.142 1.00 70.94 664 SER A O 1
ATOM 4951 N N . ARG A 1 665 ? 6.157 -17.019 8.012 1.00 76.62 665 ARG A N 1
ATOM 4952 C CA . ARG A 1 665 ? 7.470 -17.304 7.415 1.00 76.62 665 ARG A CA 1
ATOM 4953 C C . ARG A 1 665 ? 7.713 -16.478 6.151 1.00 76.62 665 ARG A C 1
ATOM 4955 O O . ARG A 1 665 ? 6.838 -16.425 5.283 1.00 76.62 665 ARG A O 1
ATOM 4962 N N . PRO A 1 666 ? 8.889 -15.857 6.002 1.00 79.75 666 PRO A N 1
ATOM 4963 C CA . PRO A 1 666 ? 9.234 -15.192 4.759 1.00 79.75 666 PRO A CA 1
ATOM 4964 C C . PRO A 1 666 ? 9.467 -16.219 3.648 1.00 79.75 666 PRO A C 1
ATOM 4966 O O . PRO A 1 666 ? 10.022 -17.293 3.885 1.00 79.75 666 PRO A O 1
ATOM 4969 N N . GLY A 1 667 ? 9.051 -15.882 2.431 1.00 83.12 667 GLY A N 1
ATOM 4970 C CA . GLY A 1 667 ? 9.422 -16.645 1.246 1.00 83.12 667 GLY A CA 1
ATOM 4971 C C . GLY A 1 667 ? 10.805 -16.205 0.790 1.00 83.12 667 GLY A C 1
ATOM 4972 O O . GLY A 1 667 ? 10.955 -15.062 0.369 1.00 83.12 667 GLY A O 1
ATOM 4973 N N . THR A 1 668 ? 11.807 -17.076 0.863 1.00 89.12 668 THR A N 1
ATOM 4974 C CA . THR A 1 668 ? 13.172 -16.756 0.421 1.00 89.12 668 THR A CA 1
ATOM 4975 C C . THR A 1 668 ? 13.576 -17.566 -0.803 1.00 89.12 668 THR A C 1
ATOM 4977 O O . THR A 1 668 ? 13.078 -18.674 -1.026 1.00 89.12 668 THR A O 1
ATOM 4980 N N . ARG A 1 669 ? 14.461 -17.001 -1.627 1.00 89.69 669 ARG A N 1
ATOM 4981 C CA . ARG A 1 669 ? 15.079 -17.705 -2.752 1.00 89.69 669 ARG A CA 1
ATOM 4982 C C . ARG A 1 669 ? 16.408 -17.074 -3.127 1.00 89.69 669 ARG A C 1
ATOM 4984 O O . ARG A 1 669 ? 16.467 -15.872 -3.363 1.00 89.69 669 ARG A O 1
ATOM 4991 N N . ASP A 1 670 ? 17.411 -17.917 -3.314 1.00 91.31 670 ASP A N 1
ATOM 4992 C CA . ASP A 1 670 ? 18.715 -17.489 -3.802 1.00 91.31 670 ASP A CA 1
ATOM 4993 C C . ASP A 1 670 ? 18.823 -17.743 -5.304 1.00 91.31 670 ASP A C 1
ATOM 4995 O O . ASP A 1 670 ? 18.404 -18.790 -5.812 1.00 91.31 670 ASP A O 1
ATOM 4999 N N . VAL A 1 671 ? 19.358 -16.770 -6.034 1.00 89.75 671 VAL A N 1
ATOM 5000 C CA . VAL A 1 671 ? 19.515 -16.836 -7.486 1.00 89.75 671 VAL A CA 1
ATOM 5001 C C . VAL A 1 671 ? 20.865 -16.269 -7.877 1.00 89.75 671 VAL A C 1
ATOM 5003 O O . VAL A 1 671 ? 21.252 -15.192 -7.439 1.00 89.75 671 VAL A O 1
ATOM 5006 N N . ARG A 1 672 ? 21.587 -16.979 -8.744 1.00 89.94 672 ARG A N 1
ATOM 5007 C CA . ARG A 1 672 ? 22.830 -16.461 -9.309 1.00 89.94 672 ARG A CA 1
ATOM 5008 C C . ARG A 1 672 ? 22.519 -15.484 -10.437 1.00 89.94 672 ARG A C 1
ATOM 5010 O O . ARG A 1 672 ? 21.815 -15.837 -11.383 1.00 89.94 672 ARG A O 1
ATOM 5017 N N . LEU A 1 673 ? 23.049 -14.274 -10.333 1.00 88.06 673 LEU A N 1
ATOM 5018 C CA . LEU A 1 673 ? 22.913 -13.246 -11.353 1.00 88.06 673 LEU A CA 1
ATOM 5019 C C . LEU A 1 673 ? 23.803 -13.574 -12.561 1.00 88.06 673 LEU A C 1
ATOM 5021 O O . LEU A 1 673 ? 24.877 -14.170 -12.401 1.00 88.06 673 LEU A O 1
ATOM 5025 N N . PRO A 1 674 ? 23.366 -13.222 -13.782 1.00 82.88 674 PRO A N 1
ATOM 5026 C CA . PRO A 1 674 ? 24.156 -13.467 -14.976 1.00 82.88 674 PRO A CA 1
ATOM 5027 C C . PRO A 1 674 ? 25.468 -12.679 -14.917 1.00 82.88 674 PRO A C 1
ATOM 5029 O O . PRO A 1 674 ? 25.534 -11.573 -14.378 1.00 82.88 674 PRO A O 1
ATOM 5032 N N . ARG A 1 675 ? 26.523 -13.261 -15.489 1.00 76.44 675 ARG A N 1
ATOM 5033 C CA . ARG A 1 675 ? 27.731 -12.502 -15.815 1.00 76.44 675 ARG A CA 1
ATOM 5034 C C . ARG A 1 675 ? 27.434 -11.685 -17.064 1.00 76.44 675 ARG A C 1
ATOM 5036 O O . ARG A 1 675 ? 26.846 -12.226 -18.002 1.00 76.44 675 ARG A O 1
ATOM 5043 N N . ARG A 1 676 ? 27.769 -10.401 -17.016 1.00 60.28 676 ARG A N 1
ATOM 5044 C CA . ARG A 1 676 ? 27.675 -9.521 -18.178 1.00 60.28 676 ARG A CA 1
ATOM 5045 C C . ARG A 1 676 ? 28.857 -9.738 -19.109 1.00 60.28 676 ARG A C 1
ATOM 5047 O O . ARG A 1 676 ? 29.957 -10.008 -18.574 1.00 60.28 676 ARG A O 1
#

Mean predicted aligned error: 22.09 Å

Foldseek 3Di:
DDDDDDDDDDFDKDKDKDFQDDDPNAGAFQALDVVDNGHQNSLQVVLVVVPFRGWPDWAKAFQVLLVQGWHANNNPRDIDNHSGTIGIRMTMGMHTDDDPDDDDDDDDDDDDDDDDDDDDDDDDDDDDDDDDDDDDQAPVQVPFAADKAKFFADDPVSPDTHLEADEAEPPDPAQKGKMKIAQVVQVLFQKKKKWKFLDDFDPDRQDPCVNPPPRTQDIDMGRGNIDMDMDRLNVSQVVCCVVPVGGRQKMKIKMFGDNGVPDPRGRHDIHRIYMYGYNDDDDDPDPPPPPPPQFFAKDKAFPDKDAKFAADLVQALKKAFDDFDPPDDPVLCVVHPGGIDGFDFADDDDDDDPDPPVVVVVVVPPPVVVVVVVVVLLQQLLVLLLPFPPLVVVLQVVLVVLCVVPNDCSSVVSVVVSSVLSSVLSVQLVVLLPFALADPCLLVQLLQSQLVSLLRSQLSSCVVVVDHQDDRSSVSSSVSSVVSSVVSQLVSRQSLQDDQVVQVVSRGGRDGRDSRTGIHRDRSNHIGFMKIKMKIFGALPGDQPDDDDPQQKKKKKFKKWKDWQCWDWAAAPDVPQIDTGHTDIDMDTQADIDMDTDRSPQDHRRMGIRMDTRPGTDQADDPRRVVRCVVVVHDDDPVNSVVRSLSRQAQIKMWMWIDIPSHPDIHIDIDTHHHD

Nearest PDB structures (foldseek):
  3mn0-assembly1_A  TM=2.927E-01  e=1.297E+00  Physeter macrocephalus
  1vwt-assembly1_A  TM=2.665E-01  e=2.141E+00  Homo sapiens

Secondary structure (DSSP, 8-state):
----------PEEEEEEEES-EETTEEEBSEEETTEEETHHHHHHHHHHTT-SEEEEEEEETTGGGGT--EE-TTT-PEE-STT--EEEEEEEEEEE---PPPPPPPPPPPPPPPP-------------------PPPHHHHHS----EEEEEESTT--EEE-S-EEE-TTSS--EEEEEEE-TTSTT-SEEEEEEESSPPPPP-SSGGGTS-TTEEEEEEE-SSEEEEEEEHHHHHHHHHHHHSS--SEEEEEEEEESSTT---B-SPPPPPEEEEESSPPPPPPP----PPPPP-EEEEEEEEEPPBPPPTTTTT-EEEEEE-TT--HHHHHHS-SEEE-PPBP---------HHHHHHHHHHSSHHHHHHHHHHHHHHHHHHHHHSHHHHHHHHHHHHHHHHH-TTHHHHHHHHHHHHHHHHHHHHHHHT---TT-TTHHHHHHHHHHHHHHHHHHHHHHHH-----THHHHHHHHHHHHHHHHHHHHTT-TT-S-HHHHHHTTB------TTEEEEEPTTSS-B--EEEEEEEE-TTPPP--S------EEEEEEEEEEEE--EEEE-SSTT-EEEEPSEEEEEESB--EEEEPPTT--TT-EEEEEEE--SB-----HHHHHHHHHTT-PPPHHHHHHHHHHHHTTPEEEEEEE-TT-SS-EEEEEEPPP-

Solvent-accessible surface area (backbone atoms only — not comparable to full-atom values): 37812 Å² total; per-residue (Å²): 141,82,86,79,82,82,81,79,81,81,75,50,70,49,72,51,73,37,70,56,40,62,53,99,90,29,37,29,24,31,21,18,34,92,94,36,60,57,49,65,58,23,43,27,51,51,18,44,77,72,74,26,77,32,50,75,44,72,38,80,30,76,38,41,9,60,74,74,46,48,21,28,18,74,71,67,73,44,72,40,70,48,49,74,28,31,23,36,45,28,39,27,23,29,32,80,50,83,78,82,78,78,80,80,85,78,83,80,83,82,81,82,86,82,82,91,84,86,86,86,90,84,91,80,89,85,85,90,85,82,88,80,86,75,80,74,77,51,75,62,37,76,71,37,49,59,57,33,40,47,31,31,67,40,68,99,80,47,79,39,76,42,59,65,62,48,67,42,54,81,82,48,98,69,50,63,48,61,39,33,41,38,26,71,70,30,84,59,25,36,7,31,40,40,38,32,16,62,36,80,79,72,85,82,47,74,47,74,61,73,80,62,46,70,52,63,73,48,72,51,76,41,70,44,35,55,53,70,52,75,48,53,50,59,62,50,33,51,53,38,24,75,74,70,78,44,63,62,49,41,38,35,34,39,40,37,30,10,48,34,66,94,48,87,50,64,49,33,38,56,24,53,66,33,45,38,18,42,71,39,84,65,77,80,75,75,80,81,76,76,76,64,73,74,66,49,41,33,48,43,37,55,77,47,74,43,76,58,38,62,54,36,77,92,32,47,34,17,25,28,32,78,50,67,47,100,81,60,50,72,70,55,48,68,76,56,51,80,42,79,48,64,40,54,76,47,87,77,81,93,75,84,87,90,58,79,67,62,60,54,58,61,58,59,68,64,54,61,64,59,51,61,54,52,50,52,50,47,51,52,34,29,50,42,35,46,70,62,13,70,62,19,52,47,43,54,50,49,16,52,52,36,32,75,74,67,41,86,68,37,28,63,51,42,49,50,51,51,51,49,50,37,42,52,18,49,51,49,16,56,60,64,45,67,65,70,66,51,42,91,57,40,72,62,50,45,62,43,25,38,60,51,16,33,41,43,14,30,53,49,34,24,72,75,70,73,50,84,55,59,67,56,38,42,51,30,41,42,49,30,46,48,53,46,46,55,56,48,57,54,60,37,31,36,77,17,48,50,56,61,69,63,22,43,77,64,39,19,44,50,33,70,71,57,87,52,46,36,39,35,51,30,89,26,17,48,62,24,67,28,37,36,33,34,36,39,30,34,34,76,84,34,60,81,89,81,68,93,70,85,76,80,38,39,37,41,38,41,40,40,28,39,22,69,41,82,46,49,79,45,80,41,100,44,96,91,40,58,50,81,41,69,65,42,79,46,72,48,47,59,36,52,67,43,75,44,75,56,59,84,77,68,48,74,60,38,74,50,50,43,67,45,62,49,87,45,73,33,93,37,70,47,72,66,60,49,52,51,29,61,75,66,77,44,81,78,52,74,65,60,41,49,51,40,42,44,52,41,43,48,57,8,41,33,42,35,39,39,37,34,94,37,27,91,53,65,11,60,43,77,44,77,38,66,69,123

Sequence (676 aa):
MLLLFSERAAAQIETRTFPSPMVKGLRLDWCKHFGSECGGPAAALFCKEMGYDKAARFVLDQNIGGRGIPTLVIGDGRTCKGPTCSGFRAITCEKAKAIVMRPKPLDQPAKPPQAVTSPKTGKGAEGKAPSVSKVAPSTLAALLPGGAELYRCSGGACDFRLTTDHEIDPKSASQSETYHWDVNKITAAKAVLWQVATEPFAPFTGTAPDLAPKGLAASGRGTKSAGGFVVDFKQLGRKQYLTTGRVPEQFVVRVVPLAAAGSDKIVGKPSNIIKVYYGAKAPPPPPVKFHTQPRPDYKIRVVSFTPPEFDDPNRWGCVVITGYKSHTSPLIRSMFPLGEMCPKSYRGEGQTIDSLGEFVDLLGKGWDWLGGKFDGLKDLAVDVILKYSIFGLQCQITGVLAQEAAGGGAKDTVDKACSTAAKIAVNAGLAALGVPPTLPRYNELLDRGVDYAVELAADKFEAETGVPCVGPCKDALRKGFREAANELKGKSAAQGCVGTEEANKRGREPLCVPDLVEAKPAKGAVYSPPVAVVEIVRGPDAPVLIGTAPTVCIISMSMKVENTYPGGYVSGPSPGSGTQVPLQKIAGELYVPVTVPIPKGLALGAKMEIPITFDRFSKFETPWTRDLWRTSQLEPDASARWSDFNALYSGGTAHLAANSPCSSRPGTRDVRLPRR

pLDDT: mean 72.05, std 20.81, range [24.58, 97.81]